Protein AF-A0A1H5KCP1-F1 (afdb_monomer_lite)

Secondary structure (DSSP, 8-state):
---SPPPPPP-EEE-HHHHHHHHHHHHHHHHH-TTS-SS---EEEEEEE----TTPPEEEEEESTTS-EE-GGGGHHHHHHHHHHHHHHHHHHHTT-SSHHHHHHHHHHHTHHHHHHS-HHHHT-TT--HHHHS--HHHHEEEEEETTEEEEEE-HHHHHHHHHHHHT--HHHHHHHHHHH-HHHHHHHHHHHT-EETTTTEE-EE---SSS-S----EEETTTEEESEEE-HHHHHHHHHHHHTT-SS-HHHHHHHHHHHHHHHHH-SS--TT-STT-TTS---SEEEEEEEEEEEE-TTS-EEEEEEEEEEETTT--EEEEEEEEEE--TTTHHHHHHHHHHHHHHHHS--S---S--SSHHHHHHHHHHTTEE-SS-HHHHHHHHT-TTT-SHHHHHHHHHTT---BSS-EEHHHHHHHHHTSTTPPPPSSGGG--HHHHHHHHHHHHHHHHT----SGGGGB--

Sequence (468 aa):
MNPFPTPYPTLLGDDPALQTALSTAVSEALTEYPGLAHPFRTAISFVAVDQMPDGLGFRHAGLHYGDSYFTASLAKIGALYAAYELRRSVNAVAREVTTPQKLFTRLRSEFDGVIDASVPAIAHAPGLTRAQRLPKYEQIFATTPAAGALACSFQPGFQDKLNKMIIKGTNETAAAVIQALGYSWINGALKAGGFFFPPAATGIWLAGTFTGSLPPVLIPSVNDGKVAQASTCFDMANLYAHIIRRTLVDPDSSNFMHALLATSAGGGDDISFLDFARRPVLPPRDFGVVESKVGYAPLKTGIKVVSEAAVVESLGTGQQFVVVFQNSLDDNANSLPALGYIVDRTIKLSHPAPTGHLPPTTPSAVIQALAAMGVDFSVSETNLREWLTNPDFTPYPAIAQALLAWGRGFKAPVFLDVIVWNYEHTPGVSSPRSVADVKPDILKAAVLEASNERYGTQATAVEQLFTA

Structure (mmCIF, N/CA/C/O backbone):
data_AF-A0A1H5KCP1-F1
#
_entry.id   AF-A0A1H5KCP1-F1
#
loop_
_atom_site.group_PDB
_atom_site.id
_atom_site.type_symbol
_atom_site.label_atom_id
_atom_site.label_alt_id
_atom_site.label_comp_id
_atom_site.label_asym_id
_atom_site.label_entity_id
_atom_site.label_seq_id
_atom_site.pdbx_PDB_ins_code
_atom_site.Cartn_x
_atom_site.Cartn_y
_atom_site.Cartn_z
_atom_site.occupancy
_atom_site.B_iso_or_equiv
_atom_site.auth_seq_id
_atom_site.auth_comp_id
_atom_site.auth_asym_id
_atom_site.auth_atom_id
_atom_site.pdbx_PDB_model_num
ATOM 1 N N . MET A 1 1 ? -19.756 -9.605 19.972 1.00 85.56 1 MET A N 1
ATOM 2 C CA . MET A 1 1 ? -19.686 -9.234 18.540 1.00 85.56 1 MET A CA 1
ATOM 3 C C . MET A 1 1 ? -18.304 -9.598 17.993 1.00 85.56 1 MET A C 1
ATOM 5 O O . MET A 1 1 ? -17.359 -9.542 18.768 1.00 85.56 1 MET A O 1
ATOM 9 N N . ASN A 1 2 ? -18.153 -9.983 16.719 1.00 93.44 2 ASN A N 1
ATOM 10 C CA . ASN A 1 2 ? -16.818 -10.119 16.114 1.00 93.44 2 ASN A CA 1
ATOM 11 C C . ASN A 1 2 ? -16.347 -8.731 15.631 1.00 93.44 2 ASN A C 1
ATOM 13 O O . ASN A 1 2 ? -17.024 -8.164 14.774 1.00 93.44 2 ASN A O 1
ATOM 17 N N . PRO A 1 3 ? -15.248 -8.161 16.166 1.00 97.06 3 PRO A N 1
ATOM 18 C CA . PRO A 1 3 ? -14.784 -6.832 15.770 1.00 97.06 3 PRO A CA 1
ATOM 19 C C . PRO A 1 3 ? -14.020 -6.813 14.445 1.00 97.06 3 PRO A C 1
ATOM 21 O O . PRO A 1 3 ? -13.711 -5.734 13.944 1.00 97.06 3 PRO A O 1
ATOM 24 N N . PHE A 1 4 ? -13.660 -7.972 13.901 1.00 98.06 4 PHE A N 1
ATOM 25 C CA . PHE A 1 4 ? -12.862 -8.057 12.688 1.00 98.06 4 PHE A CA 1
ATOM 26 C C . PHE A 1 4 ? -13.704 -7.882 11.414 1.00 98.06 4 PHE A C 1
ATOM 28 O O . PHE A 1 4 ? -14.907 -8.163 11.421 1.00 98.06 4 PHE A O 1
ATOM 35 N N . PRO A 1 5 ? -13.095 -7.421 10.307 1.00 96.50 5 PRO A N 1
ATOM 36 C CA . PRO A 1 5 ? -13.762 -7.384 9.013 1.00 96.50 5 PRO A CA 1
ATOM 37 C C . PRO A 1 5 ? -14.116 -8.786 8.513 1.00 96.50 5 PRO A C 1
ATOM 39 O O . PRO A 1 5 ? -13.541 -9.793 8.930 1.00 96.50 5 PRO A O 1
ATOM 42 N N . THR A 1 6 ? -15.081 -8.830 7.597 1.00 94.19 6 THR A N 1
ATOM 43 C CA . THR A 1 6 ? -15.246 -9.992 6.716 1.00 94.19 6 THR A CA 1
ATOM 44 C C . THR A 1 6 ? -14.101 -9.969 5.699 1.00 94.19 6 THR A C 1
ATOM 46 O O . THR A 1 6 ? -13.723 -8.867 5.293 1.00 94.19 6 THR A O 1
ATOM 49 N N . PRO A 1 7 ? -13.540 -11.123 5.293 1.00 93.81 7 PRO A N 1
ATOM 50 C CA . PRO A 1 7 ? -12.447 -11.151 4.330 1.00 93.81 7 PRO A CA 1
ATOM 51 C C . PRO A 1 7 ? -12.800 -10.395 3.055 1.00 93.81 7 PRO A C 1
ATOM 53 O O . PRO A 1 7 ? -13.866 -10.611 2.472 1.00 93.81 7 PRO A O 1
ATOM 56 N N . TYR A 1 8 ? -11.894 -9.521 2.628 1.00 93.25 8 TYR A N 1
ATOM 57 C CA . TYR A 1 8 ? -12.012 -8.866 1.341 1.00 93.25 8 TYR A CA 1
ATOM 58 C C . TYR A 1 8 ? -11.672 -9.876 0.234 1.00 93.25 8 TYR A C 1
ATOM 60 O O . TYR A 1 8 ? -10.749 -10.680 0.404 1.00 93.25 8 TYR A O 1
ATOM 68 N N . PRO A 1 9 ? -12.412 -9.891 -0.889 1.00 91.75 9 PRO A N 1
ATOM 69 C CA . PRO A 1 9 ? -12.049 -10.737 -2.018 1.00 91.75 9 PRO A CA 1
ATOM 70 C C . PRO A 1 9 ? -10.721 -10.259 -2.603 1.00 91.75 9 PRO A C 1
ATOM 72 O O . PRO A 1 9 ? -10.496 -9.056 -2.678 1.00 91.75 9 PRO A O 1
ATOM 75 N N . THR A 1 10 ? -9.869 -11.172 -3.075 1.00 90.50 10 THR A N 1
ATOM 76 C CA . THR A 1 10 ? -8.702 -10.752 -3.864 1.00 90.50 10 THR A CA 1
ATOM 77 C C . THR A 1 10 ? -9.165 -9.957 -5.082 1.00 90.50 10 THR A C 1
ATOM 79 O O . THR A 1 10 ? -10.073 -10.377 -5.803 1.00 90.50 10 THR A O 1
ATOM 82 N N . LEU A 1 11 ? -8.551 -8.796 -5.295 1.00 90.75 11 LEU A N 1
ATOM 83 C CA . LEU A 1 11 ? -8.744 -7.995 -6.498 1.00 90.75 11 LEU A CA 1
ATOM 84 C C . LEU A 1 11 ? -7.658 -8.252 -7.534 1.00 90.75 11 LEU A C 1
ATOM 86 O O . LEU A 1 11 ? -7.668 -7.580 -8.554 1.00 90.75 11 LEU A O 1
ATOM 90 N N . LEU A 1 12 ? -6.725 -9.167 -7.279 1.00 90.81 12 LEU A N 1
ATOM 91 C CA . LEU A 1 12 ? -5.629 -9.482 -8.188 1.00 90.81 12 LEU A CA 1
ATOM 92 C C . LEU A 1 12 ? -5.933 -10.784 -8.929 1.00 90.81 12 LEU A C 1
ATOM 94 O O . LEU A 1 12 ? -6.205 -11.803 -8.286 1.00 90.81 12 LEU A O 1
ATOM 98 N N . GLY A 1 13 ? -5.898 -10.732 -10.260 1.00 88.56 13 GLY A N 1
ATOM 99 C CA . GLY A 1 13 ? -6.002 -11.896 -11.135 1.00 88.56 13 GLY A CA 1
ATOM 100 C C . GLY A 1 13 ? -4.763 -12.025 -12.013 1.00 88.56 13 GLY A C 1
ATOM 101 O O . GLY A 1 13 ? -4.341 -11.040 -12.617 1.00 88.56 13 GLY A O 1
ATOM 102 N N . ASP A 1 14 ? -4.196 -13.229 -12.080 1.00 88.56 14 ASP A N 1
ATOM 103 C CA . ASP A 1 14 ? -3.020 -13.511 -12.905 1.00 88.56 14 ASP A CA 1
ATOM 104 C C . ASP A 1 14 ? -3.286 -13.145 -14.375 1.00 88.56 14 ASP A C 1
ATOM 106 O O . ASP A 1 14 ? -4.275 -13.584 -14.967 1.00 88.56 14 ASP A O 1
ATOM 110 N N . ASP A 1 15 ? -2.379 -12.376 -14.977 1.00 89.25 15 ASP A N 1
ATOM 111 C CA . ASP A 1 15 ? -2.439 -12.001 -16.387 1.00 89.25 15 ASP A CA 1
ATOM 112 C C . ASP A 1 15 ? -1.167 -12.450 -17.132 1.00 89.25 15 ASP A C 1
ATOM 114 O O . ASP A 1 15 ? -0.082 -11.895 -16.920 1.00 89.25 15 ASP A O 1
ATOM 118 N N . PRO A 1 16 ? -1.262 -13.449 -18.032 1.00 86.62 16 PRO A N 1
ATOM 119 C CA . PRO A 1 16 ? -0.101 -13.972 -18.751 1.00 86.62 16 PRO A CA 1
ATOM 120 C C . PRO A 1 16 ? 0.627 -12.944 -19.629 1.00 86.62 16 PRO A C 1
ATOM 122 O O . PRO A 1 16 ? 1.838 -13.066 -19.837 1.00 86.62 16 PRO A O 1
ATOM 125 N N . ALA A 1 17 ? -0.076 -11.935 -20.154 1.00 86.31 17 ALA A N 1
ATOM 126 C CA 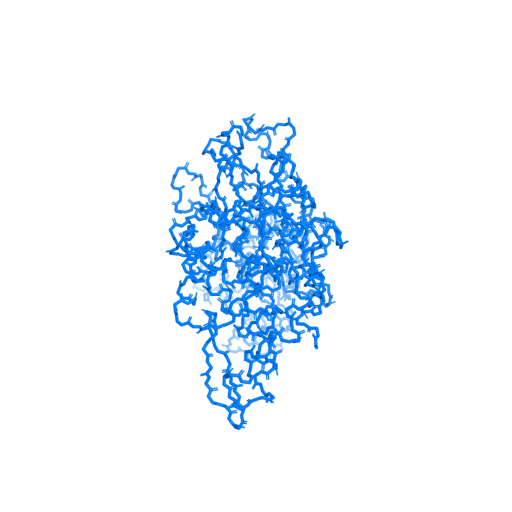. ALA A 1 17 ? 0.529 -10.917 -21.010 1.00 86.31 17 ALA A CA 1
ATOM 127 C C . ALA A 1 17 ? 1.357 -9.926 -20.179 1.00 86.31 17 ALA A C 1
ATOM 129 O O . ALA A 1 17 ? 2.518 -9.667 -20.502 1.00 86.31 17 ALA A O 1
ATOM 130 N N . LEU A 1 18 ? 0.808 -9.445 -19.062 1.00 91.69 18 LEU A N 1
ATOM 131 C CA . LEU A 1 18 ? 1.507 -8.624 -18.078 1.00 91.69 18 LEU A CA 1
ATOM 132 C C . LEU A 1 18 ? 2.688 -9.388 -17.462 1.00 91.69 18 LEU A C 1
ATOM 134 O O . LEU A 1 18 ? 3.761 -8.816 -17.276 1.00 91.69 18 LEU A O 1
ATOM 138 N N . GLN A 1 19 ? 2.533 -10.693 -17.218 1.00 93.62 19 GLN A N 1
ATOM 139 C CA . GLN A 1 19 ? 3.621 -11.546 -16.743 1.00 93.62 19 GLN A CA 1
ATOM 140 C C . GLN A 1 19 ? 4.743 -11.670 -17.772 1.00 93.62 19 GLN A C 1
ATOM 142 O O . GLN A 1 19 ? 5.913 -11.550 -17.413 1.00 93.62 19 GLN A O 1
ATOM 147 N N . THR A 1 20 ? 4.402 -11.853 -19.049 1.00 89.44 20 THR A N 1
ATOM 148 C CA . THR A 1 20 ? 5.386 -11.868 -20.140 1.00 89.44 20 THR A CA 1
ATOM 149 C C . THR A 1 20 ? 6.134 -10.535 -20.208 1.00 89.44 20 THR A C 1
ATOM 151 O O . THR A 1 20 ? 7.361 -10.533 -20.248 1.00 89.44 20 THR A O 1
ATOM 154 N N . ALA A 1 21 ? 5.418 -9.408 -20.130 1.00 95.06 21 ALA A N 1
ATOM 155 C CA . ALA A 1 21 ? 6.007 -8.070 -20.109 1.00 95.06 21 ALA A CA 1
ATOM 156 C C . ALA A 1 21 ? 7.004 -7.883 -18.951 1.00 95.06 21 ALA A C 1
ATOM 158 O O . ALA A 1 21 ? 8.135 -7.447 -19.180 1.00 95.06 21 ALA A O 1
ATOM 159 N N . LEU A 1 22 ? 6.618 -8.264 -17.728 1.00 96.31 22 LEU A N 1
ATOM 160 C CA . LEU A 1 22 ? 7.484 -8.185 -16.550 1.00 96.31 22 LEU A CA 1
ATOM 161 C C . LEU A 1 22 ? 8.721 -9.083 -16.692 1.00 96.31 22 LEU A C 1
ATOM 163 O O . LEU A 1 22 ? 9.843 -8.651 -16.427 1.00 96.31 22 LEU A O 1
ATOM 167 N N . SER A 1 23 ? 8.538 -10.328 -17.136 1.00 93.19 23 SER A N 1
ATOM 168 C CA . SER A 1 23 ? 9.636 -11.280 -17.325 1.00 93.19 23 SER A CA 1
ATOM 169 C C . SER A 1 23 ? 10.628 -10.820 -18.398 1.00 93.19 23 SER A C 1
ATOM 171 O O . SER A 1 23 ? 11.837 -10.924 -18.186 1.00 93.19 23 SER A O 1
ATOM 173 N N . THR A 1 24 ? 10.149 -10.260 -19.514 1.00 91.38 24 THR A N 1
ATOM 174 C CA . THR A 1 24 ? 11.008 -9.657 -20.543 1.00 91.38 24 THR A CA 1
ATOM 175 C C . THR A 1 24 ? 11.782 -8.466 -19.987 1.00 91.38 24 THR A C 1
ATOM 177 O O . THR A 1 24 ? 13.001 -8.427 -20.135 1.00 91.38 24 THR A O 1
ATOM 180 N N . ALA A 1 25 ? 11.113 -7.546 -19.285 1.00 96.31 25 ALA A N 1
ATOM 181 C CA . ALA A 1 25 ? 11.755 -6.376 -18.690 1.00 96.31 25 ALA A CA 1
ATOM 182 C C . ALA A 1 25 ? 12.868 -6.756 -17.698 1.00 96.31 25 ALA A C 1
ATOM 184 O O . ALA A 1 25 ? 13.938 -6.150 -17.697 1.00 96.31 25 ALA A O 1
ATOM 185 N N . VAL A 1 26 ? 12.652 -7.793 -16.882 1.00 93.19 26 VAL A N 1
ATOM 186 C CA . VAL A 1 26 ? 13.672 -8.320 -15.960 1.00 93.19 26 VAL A CA 1
ATOM 187 C C . VAL A 1 26 ? 14.836 -8.956 -16.718 1.00 93.19 26 VAL A C 1
ATOM 189 O O . VAL A 1 26 ? 15.989 -8.712 -16.372 1.00 93.19 26 VAL A O 1
ATOM 192 N N . SER A 1 27 ? 14.565 -9.739 -17.765 1.00 90.81 27 SER A N 1
ATOM 193 C CA . SER A 1 27 ? 15.619 -10.346 -18.588 1.00 90.81 27 SER A CA 1
ATOM 194 C C . SER A 1 27 ? 16.493 -9.296 -19.284 1.00 90.81 27 SER A C 1
ATOM 196 O O . SER A 1 27 ? 17.715 -9.440 -19.330 1.00 90.81 27 SER A O 1
ATOM 198 N N . GLU A 1 28 ? 15.879 -8.241 -19.820 1.00 91.56 28 GLU A N 1
ATOM 199 C CA . GLU A 1 28 ? 16.588 -7.111 -20.427 1.00 91.56 28 GLU A CA 1
ATOM 200 C C . GLU A 1 28 ? 17.416 -6.359 -19.368 1.00 91.56 28 GLU A C 1
ATOM 202 O O . GLU A 1 28 ? 18.607 -6.125 -19.573 1.00 91.56 28 GLU A O 1
ATOM 207 N N . ALA A 1 29 ? 16.847 -6.090 -18.186 1.00 92.50 29 ALA A N 1
ATOM 208 C CA . ALA A 1 29 ? 17.556 -5.425 -17.092 1.00 92.50 29 ALA A CA 1
ATOM 209 C C . ALA A 1 29 ? 18.780 -6.214 -16.597 1.00 92.50 29 ALA A C 1
ATOM 211 O O . ALA A 1 29 ? 19.821 -5.623 -16.326 1.00 92.50 29 ALA A O 1
ATOM 212 N N . LEU A 1 30 ? 18.697 -7.544 -16.511 1.00 87.25 30 LEU A N 1
ATOM 213 C CA . LEU A 1 30 ? 19.843 -8.390 -16.149 1.00 87.25 30 LEU A CA 1
ATOM 214 C C . LEU A 1 30 ? 20.986 -8.311 -17.176 1.00 87.25 30 LEU A C 1
ATOM 216 O O . LEU A 1 30 ? 22.142 -8.527 -16.823 1.00 87.25 30 LEU A O 1
ATOM 220 N N . THR A 1 31 ? 20.674 -7.973 -18.429 1.00 88.81 31 THR A N 1
ATOM 221 C CA . THR A 1 31 ? 21.680 -7.745 -19.477 1.00 88.81 31 THR A CA 1
ATOM 222 C C . THR A 1 31 ? 22.273 -6.336 -19.387 1.00 88.81 31 THR A C 1
ATOM 224 O O . THR A 1 31 ? 23.479 -6.165 -19.548 1.00 88.81 31 THR A O 1
ATOM 227 N N . GLU A 1 32 ? 21.441 -5.326 -19.120 1.00 89.69 32 GLU A N 1
ATOM 228 C CA . GLU A 1 32 ? 21.849 -3.914 -19.061 1.00 89.69 32 GLU A CA 1
ATOM 229 C C . GLU A 1 32 ? 22.619 -3.560 -17.776 1.00 89.69 32 GLU A C 1
ATOM 231 O O . GLU A 1 32 ? 23.537 -2.741 -17.808 1.00 89.69 32 GLU A O 1
ATOM 236 N N . TYR A 1 33 ? 22.291 -4.208 -16.655 1.00 89.75 33 TYR A N 1
ATOM 237 C CA . TYR A 1 33 ? 22.859 -3.932 -15.334 1.00 89.75 33 TYR A CA 1
ATOM 238 C C . TYR A 1 33 ? 23.573 -5.184 -14.787 1.00 89.75 33 TYR A C 1
ATOM 240 O O . TYR A 1 33 ? 23.036 -5.879 -13.920 1.00 89.75 33 TYR A O 1
ATOM 248 N N . PRO A 1 34 ? 24.802 -5.492 -15.248 1.00 80.06 34 PRO A N 1
ATOM 249 C CA . PRO A 1 34 ? 25.498 -6.742 -14.920 1.00 80.06 34 PRO A CA 1
ATOM 250 C C . PRO A 1 34 ? 25.892 -6.873 -13.439 1.00 80.06 34 PRO A C 1
ATOM 252 O O . PRO A 1 34 ? 26.277 -7.953 -12.998 1.00 80.06 34 PRO A O 1
ATOM 255 N N . GLY A 1 35 ? 25.818 -5.787 -12.657 1.00 82.00 35 GLY A N 1
ATOM 256 C CA . GLY A 1 35 ? 26.000 -5.819 -11.205 1.00 82.00 35 GLY A CA 1
ATOM 257 C C . GLY A 1 35 ? 24.758 -6.271 -10.429 1.00 82.00 35 GLY A C 1
ATOM 258 O O . GLY A 1 35 ? 24.819 -6.372 -9.202 1.00 82.00 35 GLY A O 1
ATOM 259 N N . LEU A 1 36 ? 23.635 -6.543 -11.103 1.00 83.06 36 LEU A N 1
ATOM 260 C CA . LEU A 1 36 ? 22.484 -7.191 -10.482 1.00 83.06 36 LEU A CA 1
ATOM 261 C C . LEU A 1 36 ? 22.834 -8.624 -10.074 1.00 83.06 36 LEU A C 1
ATOM 263 O O . LEU A 1 36 ? 23.449 -9.383 -10.821 1.00 83.06 36 LEU A O 1
ATOM 267 N N . ALA A 1 37 ? 22.409 -9.014 -8.873 1.00 68.81 37 ALA A N 1
ATOM 268 C CA . ALA A 1 37 ? 22.574 -10.386 -8.416 1.00 68.81 37 ALA A CA 1
ATOM 269 C C . ALA A 1 37 ? 21.816 -11.357 -9.340 1.00 68.81 37 ALA A C 1
ATOM 271 O O . ALA A 1 37 ? 20.643 -11.137 -9.644 1.00 68.81 37 ALA A O 1
ATOM 272 N N . HIS A 1 38 ? 22.479 -12.449 -9.726 1.00 65.75 38 HIS A N 1
ATOM 273 C CA . HIS A 1 38 ? 21.862 -13.612 -10.358 1.00 65.75 38 HIS A CA 1
ATOM 274 C C . HIS A 1 38 ? 21.770 -14.766 -9.340 1.00 65.75 38 HIS A C 1
ATOM 276 O O . HIS A 1 38 ? 22.807 -15.171 -8.808 1.00 65.75 38 HIS A O 1
ATOM 282 N N . PRO A 1 39 ? 20.571 -15.324 -9.073 1.00 70.75 39 PRO A N 1
ATOM 283 C CA . PRO A 1 39 ? 19.267 -14.931 -9.622 1.00 70.75 39 PRO A CA 1
ATOM 284 C C . PRO A 1 39 ? 18.775 -13.572 -9.092 1.00 70.75 39 PRO A C 1
ATOM 286 O O . PRO A 1 39 ? 19.163 -13.144 -8.003 1.00 70.75 39 PRO A O 1
ATOM 289 N N . PHE A 1 40 ? 17.903 -12.916 -9.870 1.00 82.50 40 PHE A N 1
ATOM 290 C CA . PHE A 1 40 ? 17.290 -11.635 -9.510 1.00 82.50 40 PHE A CA 1
ATOM 291 C C . PHE A 1 40 ? 16.573 -11.744 -8.160 1.00 82.50 40 PHE A C 1
ATOM 293 O O . PHE A 1 40 ? 15.689 -12.575 -7.977 1.00 82.50 40 PHE A O 1
ATOM 300 N N . ARG A 1 41 ? 16.983 -10.917 -7.195 1.00 89.75 41 ARG A N 1
ATOM 301 C CA . ARG A 1 41 ? 16.591 -11.052 -5.778 1.00 89.75 41 ARG A CA 1
ATOM 302 C C . ARG A 1 41 ? 15.394 -10.208 -5.343 1.00 89.75 41 ARG A C 1
ATOM 304 O O . ARG A 1 41 ? 14.919 -10.380 -4.217 1.00 89.75 41 ARG A O 1
ATOM 311 N N . THR A 1 42 ? 15.002 -9.230 -6.155 1.00 95.19 42 THR A N 1
ATOM 312 C CA . THR A 1 42 ? 13.942 -8.280 -5.810 1.00 95.19 42 THR A CA 1
ATOM 313 C C . THR A 1 42 ? 12.603 -8.950 -6.080 1.00 95.19 42 THR A C 1
ATOM 315 O O . THR A 1 42 ? 12.331 -9.362 -7.207 1.00 95.19 42 THR A O 1
ATOM 318 N N . ALA A 1 43 ? 11.768 -9.057 -5.050 1.00 96.69 43 ALA A N 1
ATOM 319 C CA . ALA A 1 43 ? 10.388 -9.488 -5.222 1.00 96.69 43 ALA A CA 1
ATOM 320 C C . ALA A 1 43 ? 9.558 -8.324 -5.754 1.00 96.69 43 ALA A C 1
ATOM 322 O O . ALA A 1 43 ? 9.787 -7.184 -5.345 1.00 96.69 43 ALA A O 1
ATOM 323 N N . ILE A 1 44 ? 8.632 -8.603 -6.670 1.00 98.31 44 ILE A N 1
ATOM 324 C CA . ILE A 1 44 ? 7.806 -7.593 -7.336 1.00 98.31 44 ILE A CA 1
ATOM 325 C C . ILE A 1 44 ? 6.388 -8.139 -7.516 1.00 98.31 44 ILE A C 1
ATOM 327 O O . ILE A 1 44 ? 6.214 -9.239 -8.033 1.00 98.31 44 ILE A O 1
ATOM 331 N N . SER A 1 45 ? 5.386 -7.345 -7.148 1.00 98.25 45 SER A N 1
ATOM 332 C CA . SER A 1 45 ? 4.016 -7.428 -7.659 1.00 98.25 45 SER A CA 1
ATOM 333 C C . SER A 1 45 ? 3.743 -6.206 -8.520 1.00 98.25 45 SER A C 1
ATOM 335 O O . SER A 1 45 ? 3.963 -5.074 -8.086 1.00 98.25 45 SER A O 1
ATOM 337 N N . PHE A 1 46 ? 3.234 -6.444 -9.719 1.00 98.06 46 PHE A N 1
ATOM 338 C CA . PHE A 1 46 ? 2.909 -5.428 -10.704 1.00 98.06 46 PHE A CA 1
ATOM 339 C C . PHE A 1 46 ? 1.438 -5.577 -11.089 1.00 98.06 46 PHE A C 1
ATOM 341 O O . PHE A 1 46 ? 1.019 -6.653 -11.512 1.00 98.06 46 PHE A O 1
ATOM 348 N N . VAL A 1 47 ? 0.643 -4.527 -10.905 1.00 96.38 47 VAL A N 1
ATOM 349 C CA . VAL A 1 47 ? -0.812 -4.557 -11.106 1.00 96.38 47 VAL A CA 1
ATOM 350 C C . VAL A 1 47 ? -1.206 -3.447 -12.066 1.00 96.38 47 VAL A C 1
ATOM 352 O O . VAL A 1 47 ? -0.927 -2.283 -11.787 1.00 96.38 47 VAL A O 1
ATOM 355 N N . ALA A 1 48 ? -1.871 -3.779 -13.169 1.00 92.81 48 ALA A N 1
ATOM 356 C CA . ALA A 1 48 ? -2.443 -2.782 -14.070 1.00 92.81 48 ALA A CA 1
ATOM 357 C C . ALA A 1 48 ? -3.798 -2.298 -13.537 1.00 92.81 48 ALA A C 1
ATOM 359 O O . ALA A 1 48 ? -4.676 -3.104 -13.234 1.00 92.81 48 ALA A O 1
ATOM 360 N N . VAL A 1 49 ? -3.957 -0.977 -13.411 1.00 87.06 49 VAL A N 1
ATOM 361 C CA . VAL A 1 49 ? -5.190 -0.327 -12.938 1.00 87.06 49 VAL A CA 1
ATOM 362 C C . VAL A 1 49 ? -5.972 0.181 -14.152 1.00 87.06 49 VAL A C 1
ATOM 364 O O . VAL A 1 49 ? -6.045 1.379 -14.412 1.00 87.06 49 VAL A O 1
ATOM 367 N N . ASP A 1 50 ? -6.482 -0.729 -14.976 1.00 72.38 50 ASP A N 1
ATOM 368 C CA . ASP A 1 50 ? -7.273 -0.412 -16.169 1.00 72.38 50 ASP A CA 1
ATOM 369 C C . ASP A 1 50 ? -8.778 -0.275 -15.875 1.00 72.38 50 ASP A C 1
ATOM 371 O O . ASP A 1 50 ? -9.264 -0.561 -14.775 1.00 72.38 50 ASP A O 1
ATOM 375 N N . GLN A 1 51 ? -9.537 0.224 -16.863 1.00 56.28 51 GLN A N 1
ATOM 376 C CA . GLN A 1 51 ? -10.997 0.140 -16.817 1.00 56.28 51 GLN A CA 1
ATOM 377 C C . GLN A 1 51 ? -11.382 -1.338 -16.888 1.00 56.28 51 GLN A C 1
ATOM 379 O O . GLN A 1 51 ? -11.207 -1.988 -17.915 1.00 56.28 51 GLN A O 1
ATOM 384 N N . MET A 1 52 ? -11.849 -1.855 -15.754 1.00 53.81 52 MET A N 1
ATOM 385 C CA . MET A 1 52 ? -12.138 -3.269 -15.533 1.00 53.81 52 MET A CA 1
ATOM 386 C C . MET A 1 52 ? -13.017 -3.848 -16.654 1.00 53.81 52 MET A C 1
ATOM 388 O O . MET A 1 52 ? -14.147 -3.379 -16.817 1.00 53.81 52 MET A O 1
ATOM 392 N N . PRO A 1 53 ? -12.577 -4.900 -17.364 1.00 44.88 53 PRO A N 1
ATOM 393 C CA . PRO A 1 53 ? -13.488 -5.747 -18.115 1.00 44.88 53 PRO A CA 1
ATOM 394 C C . PRO A 1 53 ? -14.390 -6.467 -17.106 1.00 44.88 53 PRO A C 1
ATOM 396 O O . PRO A 1 53 ? -13.908 -7.209 -16.250 1.00 44.88 53 PRO A O 1
ATOM 399 N N . ASP A 1 54 ? -15.687 -6.184 -17.158 1.00 45.28 54 ASP A N 1
ATOM 400 C CA . ASP A 1 54 ? -16.810 -6.910 -16.557 1.00 45.28 54 ASP A CA 1
ATOM 401 C C . ASP A 1 54 ? -16.447 -7.993 -15.513 1.00 45.28 54 ASP A C 1
ATOM 403 O O . ASP A 1 54 ? -16.417 -9.191 -15.789 1.00 45.28 54 ASP A O 1
ATOM 407 N N . GLY A 1 55 ? -16.213 -7.570 -14.265 1.00 51.19 55 GLY A N 1
ATOM 408 C CA . GLY A 1 55 ? -16.203 -8.456 -13.092 1.00 51.19 55 GLY A CA 1
ATOM 409 C C . GLY A 1 55 ? -14.899 -9.203 -12.782 1.00 51.19 55 GLY A C 1
ATOM 410 O O . GLY A 1 55 ? -14.842 -9.866 -11.744 1.00 51.19 55 GLY A O 1
ATOM 411 N N . LEU A 1 56 ? -13.853 -9.074 -13.600 1.00 51.97 56 LEU A N 1
ATOM 412 C CA . LEU A 1 56 ? -12.529 -9.640 -13.317 1.00 51.97 56 LEU A CA 1
ATOM 413 C C . LEU A 1 56 ? -11.700 -8.650 -12.474 1.00 51.97 56 LEU A C 1
ATOM 415 O O . LEU A 1 56 ? -11.871 -7.436 -12.575 1.00 51.97 56 LEU A O 1
ATOM 419 N N . GLY A 1 57 ? -10.872 -9.155 -11.555 1.00 72.94 57 GLY A N 1
ATOM 420 C CA . GLY A 1 57 ? -9.952 -8.326 -10.764 1.00 72.94 57 GLY A CA 1
ATOM 421 C C . GLY A 1 57 ? -8.954 -7.556 -11.643 1.00 72.94 57 GLY A C 1
ATOM 422 O O . GLY A 1 57 ? -8.871 -7.783 -12.846 1.00 72.94 57 GLY A O 1
ATOM 423 N N . PHE A 1 58 ? -8.173 -6.663 -11.038 1.00 89.19 58 PHE A N 1
ATOM 424 C CA . PHE A 1 58 ? -7.040 -6.032 -11.705 1.00 89.19 58 PHE A CA 1
ATOM 425 C C . PHE A 1 58 ? -6.051 -7.087 -12.204 1.00 89.19 58 PHE A C 1
ATOM 427 O O . PHE A 1 58 ? -5.741 -8.052 -11.494 1.00 89.19 58 PHE A O 1
ATOM 434 N N . ARG A 1 59 ? -5.520 -6.864 -13.408 1.00 91.50 59 ARG A N 1
ATOM 435 C CA . ARG A 1 59 ? -4.495 -7.722 -14.009 1.00 91.50 59 ARG A CA 1
ATOM 436 C C . ARG A 1 59 ? -3.207 -7.639 -13.199 1.00 91.50 59 ARG A C 1
ATOM 438 O O . ARG A 1 59 ? -2.705 -6.545 -12.943 1.00 91.50 59 ARG A O 1
ATOM 445 N N . HIS A 1 60 ? -2.670 -8.787 -12.803 1.00 93.94 60 HIS A N 1
ATOM 446 C CA . HIS A 1 60 ? -1.497 -8.911 -11.941 1.00 93.94 60 HIS A CA 1
ATOM 447 C C . HIS A 1 60 ? -0.422 -9.798 -12.574 1.00 93.94 60 HIS A C 1
ATOM 449 O O . HIS A 1 60 ? -0.705 -10.782 -13.253 1.00 93.94 60 HIS A O 1
ATOM 455 N N . ALA A 1 61 ? 0.827 -9.422 -12.327 1.00 96.12 61 ALA A N 1
ATOM 456 C CA . ALA A 1 61 ? 2.016 -10.219 -12.572 1.00 96.12 61 ALA A CA 1
ATOM 457 C C . ALA A 1 61 ? 2.990 -10.065 -11.406 1.00 96.12 61 ALA A C 1
ATOM 459 O O . ALA A 1 61 ? 2.957 -9.072 -10.671 1.00 96.12 61 ALA A O 1
ATOM 460 N N . GLY A 1 62 ? 3.928 -10.995 -11.260 1.00 95.94 62 GLY A N 1
ATOM 461 C CA . GLY A 1 62 ? 4.966 -10.821 -10.259 1.00 95.94 62 GLY A CA 1
ATOM 462 C C . GLY A 1 62 ? 6.141 -11.781 -10.349 1.00 95.94 62 GLY A C 1
ATOM 463 O O . GLY A 1 62 ? 6.165 -12.734 -11.122 1.00 95.94 62 GLY A O 1
ATOM 464 N N . LEU A 1 63 ? 7.122 -11.523 -9.490 1.00 94.88 63 LEU A N 1
ATOM 465 C CA . LEU A 1 63 ? 8.286 -12.365 -9.228 1.00 94.88 63 LEU A CA 1
ATOM 466 C C . LEU A 1 63 ? 8.447 -12.485 -7.717 1.00 94.88 63 LEU A C 1
ATOM 468 O O . LEU A 1 63 ? 8.434 -11.465 -7.028 1.00 94.88 63 LEU A O 1
ATOM 472 N N . HIS A 1 64 ? 8.580 -13.708 -7.196 1.00 93.12 64 HIS A N 1
ATOM 473 C CA . HIS A 1 64 ? 8.707 -13.964 -5.749 1.00 93.12 64 HIS A CA 1
ATOM 474 C C . HIS A 1 64 ? 7.607 -13.286 -4.907 1.00 93.12 64 HIS A C 1
ATOM 476 O O . HIS A 1 64 ? 7.793 -12.969 -3.737 1.00 93.12 64 HIS A O 1
ATOM 482 N N . TYR A 1 65 ? 6.445 -13.013 -5.507 1.00 93.88 65 TYR A N 1
ATOM 483 C CA . TYR A 1 65 ? 5.459 -12.103 -4.928 1.00 93.88 65 TYR A CA 1
ATOM 484 C C . TYR A 1 65 ? 4.745 -12.673 -3.704 1.00 93.88 65 TYR A C 1
ATOM 486 O O . TYR A 1 65 ? 4.245 -11.902 -2.887 1.00 93.88 65 TYR A O 1
ATOM 494 N N . GLY A 1 66 ? 4.684 -14.004 -3.597 1.00 92.75 66 GLY A N 1
ATOM 495 C CA . GLY A 1 66 ? 4.129 -14.727 -2.454 1.00 92.75 66 GLY A CA 1
ATOM 496 C C . GLY A 1 66 ? 5.143 -14.992 -1.339 1.00 92.75 66 GLY A C 1
ATOM 497 O O . GLY A 1 66 ? 4.753 -15.444 -0.266 1.00 92.75 66 GLY A O 1
ATOM 498 N N . ASP A 1 67 ? 6.428 -14.707 -1.565 1.00 93.31 67 ASP A N 1
ATOM 499 C CA . ASP A 1 67 ? 7.467 -14.895 -0.558 1.00 93.31 67 ASP A CA 1
ATOM 500 C C . ASP A 1 67 ? 7.430 -13.755 0.474 1.00 93.31 67 ASP A C 1
ATOM 502 O O . ASP A 1 67 ? 7.186 -12.591 0.156 1.00 93.31 67 ASP A O 1
ATOM 506 N N . SER A 1 68 ? 7.681 -14.091 1.740 1.00 95.06 68 SER A N 1
ATOM 507 C CA . SER A 1 68 ? 7.681 -13.129 2.846 1.00 95.06 68 SER A CA 1
ATOM 508 C C . SER A 1 68 ? 9.062 -12.504 3.029 1.00 95.06 68 SER A C 1
ATOM 510 O O . SER A 1 68 ? 10.019 -13.192 3.398 1.00 95.06 68 SER A O 1
ATOM 512 N N . TYR A 1 69 ? 9.172 -11.192 2.837 1.00 97.00 69 TYR A N 1
ATOM 513 C CA . TYR A 1 69 ? 10.417 -10.444 3.020 1.00 97.00 69 TYR A CA 1
ATOM 514 C C . TYR A 1 69 ? 10.330 -9.487 4.199 1.00 97.00 69 TYR A C 1
ATOM 516 O O . TYR A 1 69 ? 9.274 -8.921 4.486 1.00 97.00 69 TYR A O 1
ATOM 524 N N . PHE A 1 70 ? 11.470 -9.243 4.850 1.00 98.00 70 PHE A N 1
ATOM 525 C CA . PHE A 1 70 ? 11.624 -8.074 5.702 1.00 98.00 70 PHE A CA 1
ATOM 526 C C . PHE A 1 70 ? 11.365 -6.814 4.876 1.00 98.00 70 PHE A C 1
ATOM 528 O O . PHE A 1 70 ? 12.036 -6.578 3.870 1.00 98.00 70 PHE A O 1
ATOM 535 N N . THR A 1 71 ? 10.389 -6.018 5.314 1.00 97.44 71 THR A N 1
ATOM 536 C CA . THR A 1 71 ? 9.824 -4.932 4.501 1.00 97.44 71 THR A CA 1
ATOM 537 C C . THR A 1 71 ? 10.006 -3.540 5.112 1.00 97.44 71 THR A C 1
ATOM 539 O O . THR A 1 71 ? 9.563 -2.541 4.543 1.00 97.44 71 THR A O 1
ATOM 542 N N . ALA A 1 72 ? 10.657 -3.455 6.277 1.00 97.62 72 ALA A N 1
ATOM 543 C CA . ALA A 1 72 ? 10.920 -2.207 6.991 1.00 97.62 72 ALA A CA 1
ATOM 544 C C . ALA A 1 72 ? 9.654 -1.326 7.159 1.00 97.62 72 ALA A C 1
ATOM 546 O O . ALA A 1 72 ? 8.579 -1.820 7.510 1.00 97.62 72 ALA A O 1
ATOM 547 N N . SER A 1 73 ? 9.770 -0.007 6.944 1.00 98.12 73 SER A N 1
ATOM 548 C CA . SER A 1 73 ? 8.678 0.971 7.106 1.00 98.12 73 SER A CA 1
ATOM 549 C C . SER A 1 73 ? 7.476 0.765 6.176 1.00 98.12 73 SER A C 1
ATOM 551 O O . SER A 1 73 ? 6.420 1.321 6.476 1.00 98.12 73 SER A O 1
ATOM 553 N N . LEU A 1 74 ? 7.575 -0.054 5.120 1.00 98.62 74 LEU A N 1
ATOM 554 C CA . LEU A 1 74 ? 6.421 -0.390 4.276 1.00 98.62 74 LEU A CA 1
ATOM 555 C C . LEU A 1 74 ? 5.313 -1.080 5.100 1.00 98.62 74 LEU A C 1
ATOM 557 O O . LEU A 1 74 ? 4.128 -0.851 4.874 1.00 98.62 74 LEU A O 1
ATOM 561 N N . ALA A 1 75 ? 5.669 -1.811 6.163 1.00 98.25 75 ALA A N 1
ATOM 562 C CA . ALA A 1 75 ? 4.694 -2.446 7.054 1.00 98.25 75 ALA A CA 1
ATOM 563 C C . ALA A 1 75 ? 3.755 -1.448 7.767 1.00 98.25 75 ALA A C 1
ATOM 565 O O . ALA A 1 75 ? 2.692 -1.846 8.243 1.00 98.25 75 ALA A O 1
ATOM 566 N N . LYS A 1 76 ? 4.100 -0.150 7.831 1.00 98.62 76 LYS A N 1
ATOM 567 C CA . LYS A 1 76 ? 3.273 0.894 8.473 1.00 98.62 76 LYS A CA 1
ATOM 568 C C . LYS A 1 76 ? 1.888 1.029 7.827 1.00 98.62 76 LYS A C 1
ATOM 570 O O . LYS A 1 76 ? 0.945 1.429 8.505 1.00 98.62 76 LYS A O 1
ATOM 575 N N . ILE A 1 77 ? 1.730 0.623 6.567 1.00 98.25 77 ILE A N 1
ATOM 576 C CA . ILE A 1 77 ? 0.425 0.602 5.890 1.00 98.25 77 ILE A CA 1
ATOM 577 C C . ILE A 1 77 ? -0.535 -0.393 6.555 1.00 98.25 77 ILE A C 1
ATOM 579 O O . ILE A 1 77 ? -1.725 -0.115 6.676 1.00 98.25 77 ILE A O 1
ATOM 583 N N . GLY A 1 78 ? -0.023 -1.500 7.100 1.00 98.38 78 GLY A N 1
ATOM 584 C CA . GLY A 1 78 ? -0.841 -2.434 7.873 1.00 98.38 78 GLY A CA 1
ATOM 585 C C . GLY A 1 78 ? -1.453 -1.788 9.122 1.00 98.38 78 GLY A C 1
ATOM 586 O O . GLY A 1 78 ? -2.621 -2.017 9.429 1.00 98.38 78 GLY A O 1
ATOM 587 N N . ALA A 1 79 ? -0.705 -0.913 9.808 1.00 98.69 79 ALA A N 1
ATOM 588 C CA . ALA A 1 79 ? -1.233 -0.133 10.931 1.00 98.69 79 ALA A CA 1
ATOM 589 C C . ALA A 1 79 ? -2.240 0.938 10.482 1.00 98.69 79 ALA A C 1
ATOM 591 O O . ALA A 1 79 ? -3.215 1.178 11.193 1.00 98.69 79 ALA A O 1
ATOM 592 N N . LEU A 1 80 ? -2.030 1.556 9.312 1.00 98.69 80 LEU A N 1
ATOM 593 C CA . LEU A 1 80 ? -2.974 2.509 8.724 1.00 98.69 80 LEU A CA 1
ATOM 594 C C . LEU A 1 80 ? -4.338 1.857 8.481 1.00 98.69 80 LEU A C 1
ATOM 596 O O . LEU A 1 80 ? -5.344 2.325 9.013 1.00 98.69 80 LEU A O 1
ATOM 600 N N . TYR A 1 81 ? -4.354 0.744 7.750 1.00 98.69 81 TYR A N 1
ATOM 601 C CA . TYR A 1 81 ? -5.561 -0.039 7.497 1.00 98.69 81 TYR A CA 1
ATOM 602 C C . TYR A 1 81 ? -6.233 -0.486 8.804 1.00 98.69 81 TYR A C 1
ATOM 604 O O . TYR A 1 81 ? -7.422 -0.235 9.017 1.00 98.69 81 TYR A O 1
ATOM 612 N N . ALA A 1 82 ? -5.463 -1.071 9.729 1.00 98.75 82 ALA A N 1
ATOM 613 C CA . ALA A 1 82 ? -5.997 -1.559 10.997 1.00 98.75 8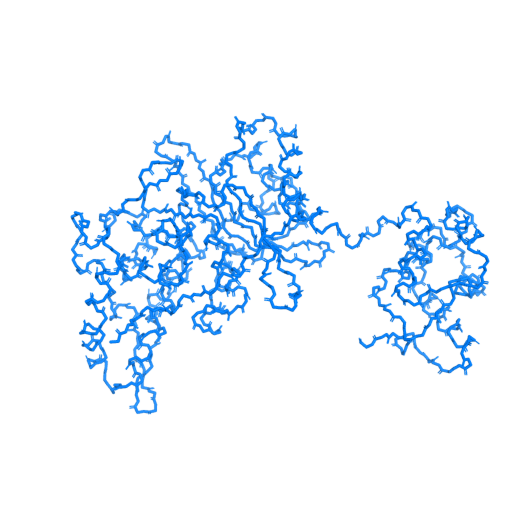2 ALA A CA 1
ATOM 614 C C . ALA A 1 82 ? -6.611 -0.440 11.857 1.00 98.75 82 ALA A C 1
ATOM 616 O O . ALA A 1 82 ? -7.584 -0.686 12.571 1.00 98.75 82 ALA A O 1
ATOM 617 N N . ALA A 1 83 ? -6.079 0.786 11.806 1.00 98.81 83 ALA A N 1
ATOM 618 C CA . ALA A 1 83 ? -6.665 1.920 12.516 1.00 98.81 83 ALA A CA 1
ATOM 619 C C . ALA A 1 83 ? -8.074 2.244 11.999 1.00 98.81 83 ALA A C 1
ATOM 621 O O . ALA A 1 83 ? -9.000 2.410 12.800 1.00 98.81 83 ALA A O 1
ATOM 622 N N . TYR A 1 84 ? -8.252 2.316 10.676 1.00 98.56 84 TYR A N 1
ATOM 623 C CA . TYR A 1 84 ? -9.551 2.620 10.072 1.00 98.56 84 TYR A CA 1
ATOM 624 C C . TYR A 1 84 ? -10.562 1.481 10.254 1.00 98.56 84 TYR A C 1
ATOM 626 O O . TYR A 1 84 ? -11.713 1.761 10.593 1.00 98.56 84 TYR A O 1
ATOM 634 N N . GLU A 1 85 ? -10.141 0.215 10.162 1.00 98.56 85 GLU A N 1
ATOM 635 C CA . GLU A 1 85 ? -11.004 -0.920 10.528 1.00 98.56 85 GLU A CA 1
ATOM 636 C C . GLU A 1 85 ? -11.483 -0.828 11.978 1.00 98.56 85 GLU A C 1
ATOM 638 O O . GLU A 1 85 ? -12.663 -1.036 12.265 1.00 98.56 85 GLU A O 1
ATOM 643 N N . LEU A 1 86 ? -10.597 -0.446 12.907 1.00 98.75 86 LEU A N 1
ATOM 644 C CA . LEU A 1 86 ? -10.985 -0.326 14.310 1.00 98.75 86 LEU A CA 1
ATOM 645 C C . LEU A 1 86 ? -12.017 0.777 14.488 1.00 98.75 86 LEU A C 1
ATOM 647 O O . LEU A 1 86 ? -12.988 0.599 15.218 1.00 98.75 86 LEU A O 1
ATOM 651 N N . ARG A 1 87 ? -11.827 1.908 13.800 1.00 98.38 87 ARG A N 1
ATOM 652 C CA . ARG A 1 87 ? -12.782 3.019 13.810 1.00 98.38 87 ARG A CA 1
ATOM 653 C C . ARG A 1 87 ? -14.159 2.566 13.332 1.00 98.38 87 ARG A C 1
ATOM 655 O O . ARG A 1 87 ? -15.151 2.936 13.961 1.00 98.38 87 ARG A O 1
ATOM 662 N N . ARG A 1 88 ? -14.233 1.768 12.263 1.00 97.50 88 ARG A N 1
ATOM 663 C CA . ARG A 1 88 ? -15.493 1.208 11.746 1.00 97.50 88 ARG A CA 1
ATOM 664 C C . ARG A 1 88 ? -16.176 0.322 12.789 1.00 97.50 88 ARG A C 1
ATOM 666 O O . ARG A 1 88 ? -17.341 0.560 13.112 1.00 97.50 88 ARG A O 1
ATOM 673 N N . SER A 1 89 ? -15.448 -0.633 13.366 1.00 98.00 89 SER A N 1
ATOM 674 C CA . SER A 1 89 ? -15.986 -1.557 14.375 1.00 98.00 89 SER A CA 1
ATOM 675 C C . SER A 1 89 ? -16.397 -0.849 15.668 1.00 98.00 89 SER A C 1
ATOM 677 O O . SER A 1 89 ? -17.452 -1.143 16.227 1.00 98.00 89 SER A O 1
ATOM 679 N N . VAL A 1 90 ? -15.627 0.145 16.117 1.00 98.00 90 VAL A N 1
ATOM 680 C CA . VAL A 1 90 ? -15.978 0.974 17.280 1.00 98.00 90 VAL A CA 1
ATOM 681 C C . VAL A 1 90 ? -17.231 1.806 17.017 1.00 98.00 90 VAL A C 1
ATOM 683 O O . VAL A 1 90 ? -18.108 1.861 17.877 1.00 98.00 90 VAL A O 1
ATOM 686 N N . ASN A 1 91 ? -17.372 2.403 15.828 1.00 97.19 91 ASN A N 1
ATOM 687 C CA . ASN A 1 91 ? -18.579 3.153 15.469 1.00 97.19 91 ASN A CA 1
ATOM 688 C C . ASN A 1 91 ? -19.830 2.269 15.387 1.00 97.19 91 ASN A C 1
ATOM 690 O O . ASN A 1 91 ? -20.929 2.765 15.623 1.00 97.19 91 ASN A O 1
ATOM 694 N N . ALA A 1 92 ? -19.699 0.974 15.08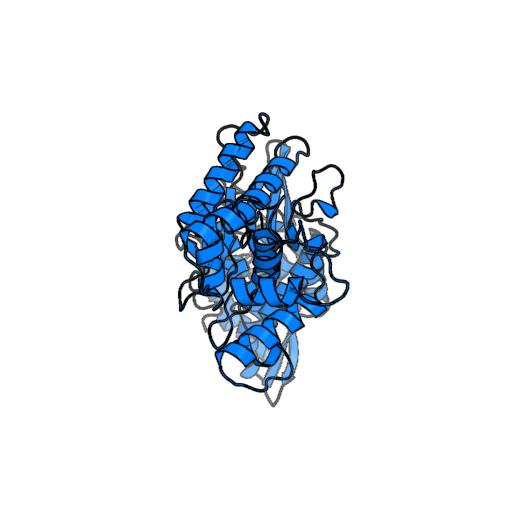8 1.00 96.00 92 ALA A N 1
ATOM 695 C CA . ALA A 1 92 ? -20.832 0.054 15.156 1.00 96.00 92 ALA A CA 1
ATOM 696 C C . ALA A 1 92 ? -21.383 -0.052 16.590 1.00 96.00 92 ALA A C 1
ATOM 698 O O . ALA A 1 92 ? -22.583 0.092 16.787 1.00 96.00 92 ALA A O 1
ATOM 699 N N . VAL A 1 93 ? -20.506 -0.171 17.592 1.00 97.38 93 VAL A N 1
ATOM 700 C CA . VAL A 1 93 ? -20.902 -0.200 19.012 1.00 97.38 93 VAL A CA 1
ATOM 701 C C . VAL A 1 93 ? -21.341 1.182 19.512 1.00 97.38 93 VAL A C 1
ATOM 703 O O . VAL A 1 93 ? -22.277 1.284 20.304 1.00 97.38 93 VAL A O 1
ATOM 706 N N . ALA A 1 94 ? -20.696 2.258 19.049 1.00 97.12 94 ALA A N 1
ATOM 707 C CA . ALA A 1 94 ? -20.996 3.633 19.461 1.00 97.12 94 ALA A CA 1
ATOM 708 C C . ALA A 1 94 ? -22.444 4.050 19.153 1.00 97.12 94 ALA A C 1
ATOM 710 O O . ALA A 1 94 ? -23.059 4.759 19.949 1.00 97.12 94 ALA A O 1
ATOM 711 N N . ARG A 1 95 ? -23.020 3.533 18.059 1.00 95.94 95 ARG A N 1
ATOM 712 C CA . ARG A 1 95 ? -24.423 3.769 17.671 1.00 95.94 95 ARG A CA 1
ATOM 713 C C . ARG A 1 95 ? -25.449 3.157 18.630 1.00 95.94 95 ARG A C 1
ATOM 715 O O . ARG A 1 95 ? -26.622 3.501 18.560 1.00 95.94 95 ARG A O 1
ATOM 722 N N . GLU A 1 96 ? -25.022 2.277 19.529 1.00 95.44 96 GLU A N 1
ATOM 723 C CA . GLU A 1 96 ? -25.898 1.541 20.446 1.00 95.44 96 GLU A CA 1
ATOM 724 C C . GLU A 1 96 ? -25.767 2.005 21.907 1.00 95.44 96 GLU A C 1
ATOM 726 O O . GLU A 1 96 ? -26.360 1.419 22.815 1.00 95.44 96 GLU A O 1
ATOM 731 N N . VAL A 1 97 ? -24.959 3.034 22.175 1.00 95.94 97 VAL A N 1
ATOM 732 C CA . VAL A 1 97 ? -24.690 3.527 23.531 1.00 95.94 97 VAL A CA 1
ATOM 733 C C . VAL A 1 97 ? -24.725 5.050 23.586 1.00 95.94 97 VAL A C 1
ATOM 735 O O . VAL A 1 97 ? -24.460 5.738 22.608 1.00 95.94 97 VAL A O 1
ATOM 738 N N . THR A 1 98 ? -25.033 5.591 24.765 1.00 95.06 98 THR A N 1
ATOM 739 C CA . THR A 1 98 ? -25.252 7.035 24.959 1.00 95.06 98 THR A CA 1
ATOM 740 C C . THR A 1 98 ? -24.126 7.754 25.693 1.00 95.06 98 THR A C 1
ATOM 742 O O . THR A 1 98 ? -24.119 8.981 25.738 1.00 95.06 98 THR A O 1
ATOM 745 N N . THR A 1 99 ? -23.181 7.028 26.302 1.00 95.88 99 THR A N 1
ATOM 746 C CA . THR A 1 99 ? -22.089 7.639 27.076 1.00 95.88 99 THR A CA 1
ATOM 747 C C . THR A 1 99 ? -20.735 7.004 26.763 1.00 95.88 99 THR A C 1
ATOM 749 O O . THR A 1 99 ? -20.673 5.794 26.514 1.00 95.88 99 THR A O 1
ATOM 752 N N . PRO A 1 100 ? -19.633 7.779 26.808 1.00 96.81 100 PRO A N 1
ATOM 753 C CA . PRO A 1 100 ? -18.298 7.252 26.514 1.00 96.81 100 PRO A CA 1
ATOM 754 C C . PRO A 1 100 ? -17.897 6.112 27.458 1.00 96.81 100 PRO A C 1
ATOM 756 O O . PRO A 1 100 ? -17.347 5.104 27.026 1.00 96.81 100 PRO A O 1
ATOM 759 N N . GLN A 1 101 ? -18.262 6.212 28.741 1.00 97.56 101 GLN A N 1
ATOM 760 C CA . GLN A 1 101 ? -18.010 5.157 29.727 1.00 97.56 101 GLN A CA 1
ATOM 761 C C . GLN A 1 101 ? -18.670 3.829 29.331 1.00 97.56 101 GLN A C 1
ATOM 763 O O . GLN A 1 101 ? -18.040 2.772 29.427 1.00 97.56 101 GLN A O 1
ATOM 768 N N . LYS A 1 102 ? -19.932 3.871 28.875 1.00 97.25 102 LYS A N 1
ATOM 769 C CA . LYS A 1 102 ? -20.646 2.678 28.401 1.00 97.25 102 LYS A CA 1
ATOM 770 C C . LYS A 1 102 ? -19.990 2.111 27.148 1.00 97.25 102 LYS A C 1
ATOM 772 O O . LYS A 1 102 ? -19.797 0.901 27.083 1.00 97.25 102 LYS A O 1
ATOM 777 N N . LEU A 1 103 ? -19.597 2.972 26.205 1.00 98.12 103 LEU A N 1
ATOM 778 C CA . LEU A 1 103 ? -18.886 2.563 24.994 1.00 98.12 103 LEU A CA 1
ATOM 779 C C . LEU A 1 103 ? -17.611 1.789 25.329 1.00 98.12 103 LEU A C 1
ATOM 781 O O . LEU A 1 103 ? -17.491 0.625 24.962 1.00 98.12 103 LEU A O 1
ATOM 785 N N . PHE A 1 104 ? -16.675 2.399 26.055 1.00 98.25 104 PHE A N 1
ATOM 786 C CA . PHE A 1 104 ? -15.372 1.776 26.291 1.00 98.25 104 PHE A CA 1
ATOM 787 C C . PHE A 1 104 ? -15.455 0.541 27.194 1.00 98.25 104 PHE A C 1
ATOM 789 O O . PHE A 1 104 ? -14.690 -0.405 27.015 1.00 98.25 104 PHE A O 1
ATOM 796 N N . THR A 1 105 ? -16.418 0.496 28.120 1.00 98.31 105 THR A N 1
ATOM 797 C CA . THR A 1 105 ? -16.708 -0.722 28.896 1.00 98.31 105 THR A CA 1
ATOM 798 C C . THR A 1 105 ? -17.174 -1.858 27.986 1.00 98.31 105 THR A C 1
ATOM 800 O O . THR A 1 105 ? -16.672 -2.974 28.100 1.00 98.31 105 THR A O 1
ATOM 803 N N . ARG A 1 106 ? -18.085 -1.565 27.050 1.00 98.00 106 ARG A N 1
ATOM 804 C CA . ARG A 1 106 ? -18.635 -2.550 26.115 1.00 98.00 106 ARG A CA 1
ATOM 805 C C . ARG A 1 106 ? -17.603 -3.036 25.098 1.00 98.00 106 ARG A C 1
ATOM 807 O O . ARG A 1 106 ? -17.525 -4.232 24.841 1.00 98.00 106 ARG A O 1
ATOM 814 N N . LEU A 1 107 ? -16.765 -2.138 24.576 1.00 98.50 107 LEU A N 1
ATOM 815 C CA . LEU A 1 107 ? -15.645 -2.512 23.706 1.00 98.50 107 LEU A CA 1
ATOM 816 C C . LEU A 1 107 ? -14.712 -3.498 24.415 1.00 98.50 107 LEU A C 1
ATOM 818 O O . LEU A 1 107 ? -14.430 -4.561 23.876 1.00 98.50 107 LEU A O 1
ATOM 822 N N . ARG A 1 108 ? -14.314 -3.213 25.661 1.00 98.31 108 ARG A N 1
ATOM 823 C CA . ARG A 1 108 ? -13.477 -4.137 26.439 1.00 98.31 108 ARG A CA 1
ATOM 824 C C . ARG A 1 108 ? -14.142 -5.491 26.678 1.00 98.31 108 ARG A C 1
ATOM 826 O O . ARG A 1 108 ? -13.483 -6.521 26.572 1.00 98.31 108 ARG A O 1
ATOM 833 N N . SER A 1 109 ? -15.436 -5.511 27.002 1.00 98.12 109 SER A N 1
ATOM 834 C CA . SER A 1 109 ? -16.140 -6.768 27.278 1.00 98.12 109 SER A CA 1
ATOM 835 C C . SER A 1 109 ? -16.372 -7.611 26.024 1.00 98.12 109 SER A C 1
ATOM 837 O O . SER A 1 109 ? -16.321 -8.834 26.097 1.00 98.12 109 SER A O 1
ATOM 839 N N . GLU A 1 110 ? -16.643 -6.978 24.881 1.00 97.75 110 GLU A N 1
ATOM 840 C CA . GLU A 1 110 ? -17.006 -7.688 23.653 1.00 97.75 110 GLU A CA 1
ATOM 841 C C . GLU A 1 110 ? -15.830 -7.960 22.717 1.00 97.75 110 GLU A C 1
ATOM 843 O O . GLU A 1 110 ? -15.832 -8.985 22.037 1.00 97.75 110 GLU A O 1
ATOM 848 N N . PHE A 1 111 ? -14.856 -7.050 22.636 1.00 98.56 111 PHE A N 1
ATOM 849 C CA . PHE A 1 111 ? -13.784 -7.126 21.645 1.00 98.56 111 PHE A CA 1
ATOM 850 C C . PHE A 1 111 ? -12.518 -7.744 22.227 1.00 98.56 111 PHE A C 1
ATOM 852 O O . PHE A 1 111 ? -11.938 -8.617 21.587 1.00 98.56 111 PHE A O 1
ATOM 859 N N . ASP A 1 112 ? -12.086 -7.349 23.430 1.00 98.44 112 ASP A N 1
ATOM 860 C CA . ASP A 1 112 ? -10.736 -7.678 23.913 1.00 98.44 112 ASP A CA 1
ATOM 861 C C . ASP A 1 112 ? -10.460 -9.183 23.971 1.00 98.44 112 ASP A C 1
ATOM 863 O O . ASP A 1 112 ? -9.359 -9.613 23.643 1.00 98.44 112 ASP A O 1
ATOM 867 N N . GLY A 1 113 ? -11.437 -9.999 24.379 1.00 98.00 113 GLY A N 1
ATOM 868 C CA . GLY A 1 113 ? -11.282 -11.458 24.391 1.00 98.00 113 GLY A CA 1
ATOM 869 C C . GLY A 1 113 ? -11.065 -12.038 22.989 1.00 98.00 113 GLY A C 1
ATOM 870 O O . GLY A 1 113 ? -10.177 -12.864 22.790 1.00 98.00 113 GLY A O 1
ATOM 871 N N . VAL A 1 114 ? -11.835 -11.556 22.008 1.00 98.06 114 VAL A N 1
ATOM 872 C CA . VAL A 1 114 ? -11.742 -11.984 20.603 1.00 98.06 114 VAL A CA 1
ATOM 873 C C . VAL A 1 114 ? -10.435 -11.498 19.974 1.00 98.06 114 VAL A C 1
ATOM 875 O O . VAL A 1 114 ? -9.771 -12.251 19.264 1.00 98.06 114 VAL A O 1
ATOM 878 N N . ILE A 1 115 ? -10.032 -10.258 20.267 1.00 98.50 115 ILE A N 1
ATOM 879 C CA . ILE A 1 115 ? -8.793 -9.670 19.755 1.00 98.50 115 ILE A CA 1
ATOM 880 C C . ILE A 1 115 ? -7.577 -10.405 20.320 1.00 98.50 115 ILE A C 1
ATOM 882 O O . ILE A 1 115 ? -6.727 -10.826 19.538 1.00 98.50 115 ILE A O 1
ATOM 886 N N . ASP A 1 116 ? -7.490 -10.599 21.639 1.00 97.19 116 ASP A N 1
ATOM 887 C CA . ASP A 1 116 ? -6.337 -11.242 22.292 1.00 97.19 116 ASP A CA 1
ATOM 888 C C . ASP A 1 116 ? -6.065 -12.645 21.719 1.00 97.19 116 ASP A C 1
ATOM 890 O O . ASP A 1 116 ? -4.912 -13.000 21.490 1.00 97.19 116 ASP A O 1
ATOM 894 N N . ALA A 1 117 ? -7.124 -13.403 21.407 1.00 95.81 117 ALA A N 1
ATOM 895 C CA . ALA A 1 117 ? -7.047 -14.771 20.888 1.00 95.81 117 ALA A CA 1
ATOM 896 C C . ALA A 1 117 ? -6.859 -14.881 19.357 1.00 95.81 117 ALA A C 1
ATOM 898 O O . ALA A 1 117 ? -6.638 -15.977 18.841 1.00 95.81 117 ALA A O 1
ATOM 899 N N . SER A 1 118 ? -6.952 -13.777 18.610 1.00 94.12 118 SER A N 1
ATOM 900 C CA . SER A 1 118 ? -7.040 -13.791 17.135 1.00 94.12 118 SER A CA 1
ATOM 901 C C . SER A 1 118 ? -5.779 -14.293 16.413 1.00 94.12 118 SER A C 1
ATOM 903 O O . SER A 1 118 ? -5.857 -14.891 15.328 1.00 94.12 118 SER A O 1
ATOM 905 N N . VAL A 1 119 ? -4.611 -14.075 17.026 1.00 93.62 119 VAL A N 1
ATOM 906 C CA . VAL A 1 119 ? -3.297 -14.426 16.479 1.00 93.62 119 VAL A CA 1
ATOM 907 C C . VAL A 1 119 ? -2.485 -15.174 17.545 1.00 93.62 119 VAL A C 1
ATOM 909 O O . VAL A 1 119 ? -1.814 -14.539 18.363 1.00 93.62 119 VAL A O 1
ATOM 912 N N . PRO A 1 120 ? -2.501 -16.524 17.540 1.00 92.31 120 PRO A N 1
ATOM 913 C CA . PRO A 1 120 ? -1.847 -17.335 18.572 1.00 92.31 120 PRO A CA 1
ATOM 914 C C . PRO A 1 120 ? -0.362 -17.015 18.787 1.00 92.31 120 PRO A C 1
ATOM 916 O O . PRO A 1 120 ? 0.099 -16.957 19.925 1.00 92.31 120 PRO A O 1
ATOM 919 N N . ALA A 1 121 ? 0.379 -16.722 17.712 1.00 92.19 121 ALA A N 1
ATOM 920 C CA . ALA A 1 121 ? 1.794 -16.351 17.795 1.00 92.19 121 ALA A CA 1
ATOM 921 C C . ALA A 1 121 ? 2.046 -15.090 18.649 1.00 92.19 121 ALA A C 1
ATOM 923 O O . ALA A 1 121 ? 3.096 -14.976 19.273 1.00 92.19 121 ALA A O 1
ATOM 924 N N . ILE A 1 122 ? 1.084 -14.161 18.705 1.00 95.00 122 ILE A N 1
ATOM 925 C CA . ILE A 1 122 ? 1.169 -12.929 19.505 1.00 95.00 122 ILE A CA 1
ATOM 926 C C . ILE A 1 122 ? 0.630 -13.171 20.918 1.00 95.00 122 ILE A C 1
ATOM 928 O O . ILE A 1 122 ? 1.229 -12.712 21.890 1.00 95.00 122 ILE A O 1
ATOM 932 N N . ALA A 1 123 ? -0.470 -13.920 21.047 1.00 93.56 123 ALA A N 1
ATOM 933 C CA . ALA A 1 123 ? -1.098 -14.235 22.333 1.00 93.56 123 ALA A CA 1
ATOM 934 C C . ALA A 1 123 ? -0.136 -14.932 23.313 1.00 93.56 123 ALA A C 1
ATOM 936 O O . ALA A 1 123 ? -0.185 -14.689 24.521 1.00 93.56 123 ALA A O 1
ATOM 937 N N . HIS A 1 124 ? 0.767 -15.759 22.778 1.00 90.56 124 HIS A N 1
ATOM 938 C CA . HIS A 1 124 ? 1.747 -16.535 23.539 1.00 90.56 124 HIS A CA 1
ATOM 939 C C . HIS A 1 124 ? 3.178 -15.977 23.461 1.00 90.56 124 HIS A C 1
ATOM 941 O O . HIS A 1 124 ? 4.119 -16.647 23.885 1.00 90.56 124 HIS A O 1
ATOM 947 N N . ALA A 1 125 ? 3.366 -14.766 22.927 1.00 93.56 125 ALA A N 1
ATOM 948 C CA . ALA A 1 125 ? 4.695 -14.181 22.791 1.00 93.56 125 ALA A CA 1
ATOM 949 C C . ALA A 1 125 ? 5.312 -13.835 24.165 1.00 93.56 125 ALA A C 1
ATOM 951 O O . ALA A 1 125 ? 4.663 -13.173 24.984 1.00 93.56 125 ALA A O 1
ATOM 952 N N . PRO A 1 126 ? 6.571 -14.234 24.431 1.00 92.62 126 PRO A N 1
ATOM 953 C CA . PRO A 1 126 ? 7.232 -13.953 25.700 1.00 92.62 126 PRO A CA 1
ATOM 954 C C . PRO A 1 126 ? 7.476 -12.449 25.884 1.00 92.62 126 PRO A C 1
ATOM 956 O O . PRO A 1 126 ? 7.819 -11.736 24.945 1.00 92.62 126 PRO A O 1
ATOM 959 N N . GLY A 1 127 ? 7.310 -11.964 27.117 1.00 92.31 127 GLY A N 1
ATOM 960 C CA . GLY A 1 127 ? 7.549 -10.562 27.483 1.00 92.31 127 GLY A CA 1
ATOM 961 C C . GLY A 1 127 ? 6.452 -9.580 27.056 1.00 92.31 127 GLY A C 1
ATOM 962 O O . GLY A 1 127 ? 6.482 -8.426 27.478 1.00 92.31 127 GLY A O 1
ATOM 963 N N . LEU A 1 128 ? 5.465 -10.021 26.274 1.00 95.50 128 LEU A N 1
ATOM 964 C CA . LEU A 1 128 ? 4.354 -9.186 25.837 1.00 95.50 128 LEU A CA 1
ATOM 965 C C . LEU A 1 128 ? 3.136 -9.391 26.744 1.00 95.50 128 LEU A C 1
ATOM 967 O O . LEU A 1 128 ? 2.538 -10.465 26.792 1.00 95.50 128 LEU A O 1
ATOM 971 N N . THR A 1 129 ? 2.749 -8.346 27.468 1.00 96.06 129 THR A N 1
ATOM 972 C CA . THR A 1 129 ? 1.569 -8.376 28.343 1.00 96.06 129 THR A CA 1
ATOM 973 C C . THR A 1 129 ? 0.274 -8.267 27.538 1.00 96.06 129 THR A C 1
ATOM 975 O O . THR A 1 129 ? 0.238 -7.659 26.467 1.00 96.06 129 THR A O 1
ATOM 978 N N . ARG A 1 130 ? -0.835 -8.772 28.092 1.00 96.00 130 ARG A N 1
ATOM 979 C CA . ARG A 1 130 ? -2.169 -8.635 27.483 1.00 96.00 130 ARG A CA 1
ATOM 980 C C . ARG A 1 130 ? -2.528 -7.178 27.164 1.00 96.00 130 ARG A C 1
ATOM 982 O O . ARG A 1 130 ? -3.016 -6.890 26.079 1.00 96.00 130 ARG A O 1
ATOM 989 N N . ALA A 1 131 ? -2.218 -6.245 28.064 1.00 94.69 131 ALA A N 1
ATOM 990 C CA . ALA A 1 131 ? -2.491 -4.820 27.864 1.00 94.69 131 ALA A CA 1
ATOM 991 C C . ALA A 1 131 ? -1.704 -4.189 26.696 1.00 94.69 131 ALA A C 1
ATOM 993 O O . ALA A 1 131 ? -2.131 -3.177 26.152 1.00 94.69 131 ALA A O 1
ATOM 994 N N . GLN A 1 132 ? -0.564 -4.765 26.299 1.00 95.62 132 GLN A N 1
ATOM 995 C CA . GLN A 1 132 ? 0.231 -4.299 25.151 1.00 95.62 132 GLN A CA 1
ATOM 996 C C . GLN A 1 132 ? -0.251 -4.885 23.816 1.00 95.62 132 GLN A C 1
ATOM 998 O O . GLN A 1 132 ? 0.099 -4.373 22.754 1.00 95.62 132 GLN A O 1
ATOM 1003 N N . ARG A 1 133 ? -1.041 -5.961 23.858 1.00 96.25 133 ARG A N 1
ATOM 1004 C CA . ARG A 1 133 ? -1.592 -6.630 22.672 1.00 96.25 133 ARG A CA 1
ATOM 1005 C C . ARG A 1 133 ? -2.905 -6.026 22.190 1.00 96.25 133 ARG A C 1
ATOM 1007 O O . ARG A 1 133 ? -3.242 -6.189 21.019 1.00 96.25 133 ARG A O 1
ATOM 1014 N N . LEU A 1 134 ? -3.623 -5.363 23.091 1.00 98.44 134 LEU A N 1
ATOM 1015 C CA . LEU A 1 134 ? -4.984 -4.879 22.893 1.00 98.44 134 LEU A CA 1
ATOM 1016 C C . LEU A 1 134 ? -5.041 -3.383 22.552 1.00 98.44 134 LEU A C 1
ATOM 1018 O O . LEU A 1 134 ? -4.153 -2.635 22.974 1.00 98.44 134 LEU A O 1
ATOM 1022 N N . PRO A 1 135 ? -6.102 -2.929 21.859 1.00 98.75 135 PRO A N 1
ATOM 1023 C CA . PRO A 1 135 ? -6.311 -1.514 21.607 1.00 98.75 135 PRO A CA 1
ATOM 1024 C C . PRO A 1 135 ? -6.525 -0.703 22.885 1.00 98.75 135 PRO A C 1
ATOM 1026 O O . PRO A 1 135 ? -7.284 -1.074 23.780 1.00 98.75 135 PRO A O 1
ATOM 1029 N N . LYS A 1 136 ? -5.918 0.479 22.928 1.00 98.62 136 LYS A N 1
ATOM 1030 C CA . LYS A 1 136 ? -6.124 1.496 23.962 1.00 98.62 136 LYS A CA 1
ATOM 1031 C C . LYS A 1 136 ? -7.191 2.473 23.482 1.00 98.62 136 LYS A C 1
ATOM 1033 O O . LYS A 1 136 ? -6.869 3.578 23.048 1.00 98.62 136 LYS A O 1
ATOM 1038 N N . TYR A 1 137 ? -8.453 2.045 23.507 1.00 98.69 137 TYR A N 1
ATOM 1039 C CA . TYR A 1 137 ? -9.568 2.754 22.864 1.00 98.69 137 TYR A CA 1
ATOM 1040 C C . TYR A 1 137 ? -9.641 4.242 23.229 1.00 98.69 137 TYR A C 1
ATOM 1042 O O . TYR A 1 137 ? -9.774 5.074 22.336 1.00 98.69 137 TYR A O 1
ATOM 1050 N N . GLU A 1 138 ? -9.474 4.594 24.505 1.00 97.88 138 GLU A N 1
ATOM 1051 C CA . GLU A 1 138 ? -9.509 5.983 24.980 1.00 97.88 138 GLU A CA 1
ATOM 1052 C C . GLU A 1 138 ? -8.350 6.846 24.450 1.00 97.88 138 GLU A C 1
ATOM 1054 O O . GLU A 1 138 ? -8.477 8.065 24.362 1.00 97.88 138 GLU A O 1
ATOM 1059 N N . GLN A 1 139 ? -7.221 6.235 24.076 1.00 98.25 139 GLN A N 1
ATOM 1060 C CA . GLN A 1 139 ? -6.093 6.936 23.450 1.00 98.25 139 GLN A CA 1
ATOM 1061 C C . GLN A 1 139 ? -6.295 7.121 21.942 1.00 98.25 139 GLN A C 1
ATOM 1063 O O . GLN A 1 139 ? -5.679 8.004 21.344 1.00 98.25 139 GLN A O 1
ATOM 1068 N N . ILE A 1 140 ? -7.134 6.283 21.329 1.00 98.81 140 ILE A N 1
ATOM 1069 C CA . ILE A 1 140 ? -7.374 6.268 19.885 1.00 98.81 140 ILE A CA 1
ATOM 1070 C C . ILE A 1 140 ? -8.584 7.129 19.525 1.00 98.81 140 ILE A C 1
ATOM 1072 O O . ILE A 1 140 ? -8.521 7.857 18.538 1.00 98.81 140 ILE A O 1
ATOM 1076 N N . PHE A 1 141 ? -9.671 7.065 20.300 1.00 98.69 141 PHE A N 1
ATOM 1077 C CA . PHE A 1 141 ? -10.970 7.611 19.906 1.00 98.69 141 PHE A CA 1
ATOM 1078 C C . PHE A 1 141 ? -11.447 8.764 20.781 1.00 98.69 141 PHE A C 1
ATOM 1080 O O . PHE A 1 141 ? -11.405 8.714 22.011 1.00 98.69 141 PHE A O 1
ATOM 1087 N N . ALA A 1 142 ? -11.937 9.803 20.112 1.00 97.69 142 ALA A N 1
ATOM 1088 C CA . ALA A 1 142 ? -12.783 10.832 20.689 1.00 97.69 142 ALA A CA 1
ATOM 1089 C C . ALA A 1 142 ? -14.246 10.488 20.384 1.00 97.69 142 ALA A C 1
ATOM 1091 O O . ALA A 1 142 ? -14.558 9.954 19.320 1.00 97.69 142 ALA A O 1
ATOM 1092 N N . THR A 1 143 ? -15.141 10.788 21.320 1.00 97.19 143 THR A N 1
ATOM 1093 C CA . THR A 1 143 ? -16.580 10.534 21.185 1.00 97.19 143 THR A CA 1
ATOM 1094 C C . THR A 1 143 ? -17.338 11.843 21.037 1.00 97.19 143 THR A C 1
ATOM 1096 O O . THR A 1 143 ? -17.126 12.758 21.835 1.00 97.19 143 THR A O 1
ATOM 1099 N N . THR A 1 144 ? -18.274 11.903 20.100 1.00 95.75 144 THR A N 1
ATOM 1100 C CA . THR A 1 144 ? -19.213 13.018 19.948 1.00 95.75 144 THR A CA 1
ATOM 1101 C C . THR A 1 144 ? -20.656 12.510 20.012 1.00 95.75 144 THR A C 1
ATOM 1103 O O . THR A 1 144 ? -20.929 11.393 19.566 1.00 95.75 144 THR A O 1
ATOM 1106 N N . PRO A 1 145 ? -21.602 13.283 20.579 1.00 93.38 145 PRO A N 1
ATOM 1107 C CA . PRO A 1 145 ? -23.021 12.944 20.504 1.00 93.38 145 PRO A CA 1
ATOM 1108 C C . PRO A 1 145 ? -23.514 12.921 19.052 1.00 93.38 145 PRO A C 1
ATOM 1110 O O . PRO A 1 145 ? -23.202 13.822 18.276 1.00 93.38 145 PRO A O 1
ATOM 1113 N N . ALA A 1 146 ? -24.323 11.921 18.703 1.00 90.25 146 ALA A N 1
ATOM 1114 C CA . ALA A 1 146 ? -24.920 11.763 17.381 1.00 90.25 146 ALA A CA 1
ATOM 1115 C C . ALA A 1 146 ? -26.343 11.194 17.502 1.00 90.25 146 ALA A C 1
ATOM 1117 O O . ALA A 1 146 ? -26.513 10.001 17.726 1.00 90.25 146 ALA A O 1
ATOM 1118 N N . ALA A 1 147 ? -27.365 12.052 17.377 1.00 84.31 147 ALA A N 1
ATOM 1119 C CA . ALA A 1 147 ? -28.789 11.677 17.322 1.00 84.31 147 ALA A CA 1
ATOM 1120 C C . ALA A 1 147 ? -29.235 10.621 18.363 1.00 84.31 147 ALA A C 1
ATOM 1122 O O . ALA A 1 147 ? -29.860 9.621 18.027 1.00 84.31 147 ALA A O 1
ATOM 1123 N N . GLY A 1 148 ? -28.903 10.833 19.641 1.00 83.56 148 GLY A N 1
ATOM 1124 C CA . GLY A 1 148 ? -29.254 9.894 20.717 1.00 83.56 148 GLY A CA 1
ATOM 1125 C C . GLY A 1 148 ? -28.297 8.706 20.876 1.00 83.56 148 GLY A C 1
ATOM 1126 O O . GLY A 1 148 ? -28.540 7.851 21.720 1.00 83.56 148 GLY A O 1
ATOM 1127 N N . ALA A 1 149 ? -27.197 8.678 20.128 1.00 92.50 149 ALA A N 1
ATOM 1128 C CA . ALA A 1 149 ? -26.092 7.736 20.257 1.00 92.50 149 ALA A CA 1
ATOM 1129 C C . ALA A 1 149 ? -24.739 8.473 20.274 1.00 92.50 149 ALA A C 1
ATOM 1131 O O . ALA A 1 149 ? -24.685 9.701 20.418 1.00 92.50 149 ALA A O 1
ATOM 1132 N N . LEU A 1 150 ? -23.638 7.731 20.139 1.00 95.69 150 LEU A N 1
ATOM 1133 C CA . LEU A 1 150 ? -22.300 8.282 19.949 1.00 95.69 150 LEU A CA 1
ATOM 1134 C C . LEU A 1 150 ? -21.773 8.022 18.536 1.00 95.69 150 LEU A C 1
ATOM 1136 O O . LEU A 1 150 ? -22.068 7.004 17.912 1.00 95.69 150 LEU A O 1
ATOM 1140 N N . ALA A 1 151 ? -20.915 8.927 18.077 1.00 95.44 151 ALA A N 1
ATOM 1141 C CA . ALA A 1 151 ? -19.996 8.713 16.970 1.00 95.44 151 ALA A CA 1
ATOM 1142 C C . ALA A 1 151 ? -18.551 8.799 17.479 1.00 95.44 151 ALA A C 1
ATOM 1144 O O . ALA A 1 151 ? -18.257 9.510 18.445 1.00 95.44 151 ALA A O 1
ATOM 1145 N N . CYS A 1 152 ? -17.645 8.074 16.826 1.00 96.50 152 CYS A N 1
ATOM 1146 C CA . CYS A 1 152 ? -16.227 8.060 17.160 1.00 96.50 152 CYS A CA 1
ATOM 1147 C C . CYS A 1 152 ? -15.369 8.553 15.999 1.00 96.50 152 CYS A C 1
ATOM 1149 O O . CYS A 1 152 ? -15.379 7.980 14.907 1.00 96.50 152 CYS A O 1
ATOM 1151 N N . SER A 1 153 ? -14.550 9.562 16.273 1.00 97.06 153 SER A N 1
ATOM 1152 C CA . SER A 1 153 ? -13.441 9.984 15.420 1.00 97.06 153 SER A CA 1
ATOM 1153 C C . SER A 1 153 ? -12.118 9.622 16.086 1.00 97.06 153 SER A C 1
ATOM 1155 O O . SER A 1 153 ? -12.071 9.327 17.283 1.00 97.06 153 SER A O 1
ATOM 1157 N N . PHE A 1 154 ? -11.017 9.666 15.342 1.00 98.44 154 PHE A N 1
ATOM 1158 C CA . PHE A 1 154 ? -9.709 9.585 15.980 1.00 98.44 154 PHE A CA 1
ATOM 1159 C C . PHE A 1 154 ? -9.479 10.800 16.890 1.00 98.44 154 PHE A C 1
ATOM 1161 O O . PHE A 1 154 ? -9.885 11.918 16.567 1.00 98.44 154 PHE A O 1
ATOM 1168 N N . GLN A 1 155 ? -8.821 10.579 18.028 1.00 98.38 155 GLN A N 1
ATOM 1169 C CA . GLN A 1 155 ? -8.264 11.651 18.849 1.00 98.38 155 GLN A CA 1
ATOM 1170 C C . GLN A 1 155 ? -7.302 12.482 17.988 1.00 98.38 155 GLN A C 1
ATOM 1172 O O . GLN A 1 155 ? -6.500 11.884 17.260 1.00 98.38 155 GLN A O 1
ATOM 1177 N N . PRO A 1 156 ? -7.281 13.825 18.101 1.00 97.94 156 PRO A N 1
ATOM 1178 C CA . PRO A 1 156 ? -6.386 14.664 17.299 1.00 97.94 156 PRO A CA 1
ATOM 1179 C C . PRO A 1 156 ? -4.917 14.236 17.404 1.00 97.94 156 PRO A C 1
ATOM 1181 O O . PRO A 1 156 ? -4.215 14.122 16.403 1.00 97.94 156 PRO A O 1
ATOM 1184 N N . GLY A 1 157 ? -4.470 13.898 18.618 1.00 98.19 157 GLY A N 1
ATOM 1185 C CA . GLY A 1 157 ? -3.106 13.434 18.859 1.00 98.19 157 GLY A CA 1
ATOM 1186 C C . GLY A 1 157 ? -2.800 12.035 18.315 1.00 98.19 157 GLY A C 1
ATOM 1187 O O . GLY A 1 157 ? -1.624 11.724 18.131 1.00 98.19 157 GLY A O 1
ATOM 1188 N N . PHE A 1 158 ? -3.802 11.183 18.082 1.00 98.69 158 PHE A N 1
ATOM 1189 C CA . PHE A 1 158 ? -3.623 9.899 17.396 1.00 98.69 158 PHE A CA 1
ATOM 1190 C C . PHE A 1 158 ? -3.620 10.101 15.877 1.00 98.69 158 PHE A C 1
ATOM 1192 O O . PHE A 1 158 ? -2.718 9.599 15.212 1.00 98.69 158 PHE A O 1
ATOM 1199 N N . GLN A 1 159 ? -4.550 10.904 15.344 1.00 98.38 159 GLN A N 1
ATOM 1200 C CA . GLN A 1 159 ? -4.614 11.259 13.921 1.00 98.38 159 GLN A CA 1
ATOM 1201 C C . GLN A 1 159 ? -3.309 11.898 13.430 1.00 98.38 159 GLN A C 1
ATOM 1203 O O . GLN A 1 159 ? -2.786 11.499 12.395 1.00 98.38 159 GLN A O 1
ATOM 1208 N N . ASP A 1 160 ? -2.751 12.855 14.177 1.00 98.38 160 ASP A N 1
ATOM 1209 C CA . ASP A 1 160 ? -1.479 13.499 13.825 1.00 98.38 160 ASP A CA 1
ATOM 1210 C C . ASP A 1 160 ? -0.336 12.476 13.708 1.00 98.38 160 ASP A C 1
ATOM 1212 O O . ASP A 1 160 ? 0.433 12.493 12.746 1.00 98.38 160 ASP A O 1
ATOM 1216 N N . LYS A 1 161 ? -0.263 11.525 14.648 1.00 98.62 161 LYS A N 1
ATOM 1217 C CA . LYS A 1 161 ? 0.738 10.451 14.613 1.00 98.62 161 LYS A CA 1
ATOM 1218 C C . LYS A 1 161 ? 0.495 9.483 13.459 1.00 98.62 161 LYS A C 1
ATOM 1220 O O . LYS A 1 161 ? 1.458 9.079 12.820 1.00 98.62 161 LYS A O 1
ATOM 1225 N N . LEU A 1 162 ? -0.761 9.148 13.167 1.00 98.06 162 LEU A N 1
ATOM 1226 C CA . LEU A 1 162 ? -1.139 8.309 12.029 1.00 98.06 162 LEU A CA 1
ATOM 1227 C C . LEU A 1 162 ? -0.708 8.954 10.703 1.00 98.06 162 LEU A C 1
ATOM 1229 O O . LEU A 1 162 ? -0.085 8.296 9.873 1.00 98.06 162 LEU A O 1
ATOM 1233 N N . ASN A 1 163 ? -0.950 10.258 10.546 1.00 97.62 163 ASN A N 1
ATOM 1234 C CA . ASN A 1 163 ? -0.544 11.022 9.368 1.00 97.62 163 ASN A CA 1
ATOM 1235 C C . ASN A 1 163 ? 0.985 11.074 9.237 1.00 97.62 163 ASN A C 1
ATOM 1237 O O . ASN A 1 163 ? 1.526 10.757 8.180 1.00 97.62 163 ASN A O 1
ATOM 1241 N N . LYS A 1 164 ? 1.699 11.429 10.314 1.00 97.38 164 LYS A N 1
ATOM 1242 C CA . LYS A 1 164 ? 3.170 11.510 10.323 1.00 97.38 164 LYS A CA 1
ATOM 1243 C C . LYS A 1 164 ? 3.840 10.154 10.102 1.00 97.38 164 LYS A C 1
ATOM 1245 O O . LYS A 1 164 ? 4.857 10.102 9.419 1.00 97.38 164 LYS A O 1
ATOM 1250 N N . MET A 1 165 ? 3.265 9.066 10.613 1.00 97.94 165 MET A N 1
ATOM 1251 C CA . MET A 1 165 ? 3.759 7.705 10.380 1.00 97.94 165 MET A CA 1
ATOM 1252 C C . MET A 1 165 ? 3.810 7.370 8.882 1.00 97.94 165 MET A C 1
ATOM 1254 O O . MET A 1 165 ? 4.734 6.683 8.443 1.00 97.94 165 MET A O 1
ATOM 1258 N N . ILE A 1 166 ? 2.836 7.857 8.106 1.00 97.44 166 ILE A N 1
ATOM 1259 C CA . ILE A 1 166 ? 2.744 7.612 6.663 1.00 97.44 166 ILE A CA 1
ATOM 1260 C C . ILE A 1 166 ? 3.535 8.652 5.871 1.00 97.44 166 ILE A C 1
ATOM 1262 O O . ILE A 1 166 ? 4.473 8.275 5.180 1.00 97.44 166 ILE A O 1
ATOM 1266 N N . ILE A 1 167 ? 3.226 9.941 6.038 1.00 95.62 167 ILE A N 1
ATOM 1267 C CA . ILE A 1 167 ? 3.807 11.043 5.251 1.00 95.62 167 ILE A CA 1
ATOM 1268 C C . ILE A 1 167 ? 5.290 11.253 5.575 1.00 95.62 167 ILE A C 1
ATOM 1270 O O . ILE A 1 167 ? 6.103 11.506 4.694 1.00 95.62 167 ILE A O 1
ATOM 1274 N N . LYS A 1 168 ? 5.653 11.206 6.859 1.00 94.12 168 LYS A N 1
ATOM 1275 C CA . LYS A 1 168 ? 7.009 11.524 7.334 1.00 94.12 168 LYS A CA 1
ATOM 1276 C C . LYS A 1 168 ? 7.828 10.281 7.659 1.00 94.12 168 LYS A C 1
ATOM 1278 O O . LYS A 1 168 ? 9.003 10.396 7.972 1.00 94.12 168 LYS A O 1
ATOM 1283 N N . GLY A 1 169 ? 7.207 9.103 7.658 1.00 92.38 169 GLY A N 1
ATOM 1284 C CA . GLY A 1 169 ? 7.900 7.848 7.923 1.00 92.38 169 GLY A CA 1
ATOM 1285 C C . GLY A 1 169 ? 8.482 7.708 9.332 1.00 92.38 169 GLY A C 1
ATOM 1286 O O . GLY A 1 169 ? 9.204 6.743 9.576 1.00 92.38 169 GLY A O 1
ATOM 1287 N N . THR A 1 170 ? 8.180 8.597 10.285 1.00 94.94 170 THR A N 1
ATOM 1288 C CA . THR A 1 170 ? 8.902 8.639 11.570 1.00 94.94 170 THR A CA 1
ATOM 1289 C C . THR A 1 170 ? 8.638 7.408 12.438 1.00 94.94 170 THR A C 1
ATOM 1291 O O . THR A 1 170 ? 7.517 6.895 12.528 1.00 94.94 170 THR A O 1
ATOM 1294 N N . ASN A 1 171 ? 9.687 6.899 13.083 1.00 97.12 171 ASN A N 1
ATOM 1295 C CA . ASN A 1 171 ? 9.613 5.657 13.854 1.00 97.12 171 ASN A CA 1
ATOM 1296 C C . ASN A 1 171 ? 8.906 5.853 15.197 1.00 97.12 171 ASN A C 1
ATOM 1298 O O . ASN A 1 171 ? 8.210 4.957 15.659 1.00 97.12 171 ASN A O 1
ATOM 1302 N N . GLU A 1 172 ? 9.016 7.034 15.796 1.00 98.12 172 GLU A N 1
ATOM 1303 C CA . GLU A 1 172 ? 8.399 7.386 17.074 1.00 98.12 172 GLU A CA 1
ATOM 1304 C C . GLU A 1 172 ? 6.876 7.469 16.943 1.00 98.12 172 GLU A C 1
ATOM 1306 O O . GLU A 1 172 ? 6.139 6.965 17.794 1.00 98.12 172 GLU A O 1
ATOM 1311 N N . THR A 1 173 ? 6.387 8.067 15.851 1.00 98.00 173 THR A N 1
ATOM 1312 C CA . THR A 1 173 ? 4.945 8.140 15.585 1.00 98.00 173 THR A CA 1
ATOM 1313 C C . THR A 1 173 ? 4.388 6.768 15.230 1.00 98.00 173 THR A C 1
ATOM 1315 O O . THR A 1 173 ? 3.340 6.395 15.759 1.00 98.00 173 THR A O 1
ATOM 1318 N N . ALA A 1 174 ? 5.129 5.973 14.450 1.00 98.50 174 ALA A N 1
ATOM 1319 C CA . ALA A 1 174 ? 4.784 4.583 14.181 1.00 98.50 174 ALA A CA 1
ATOM 1320 C C . ALA A 1 174 ? 4.698 3.756 15.470 1.00 98.50 174 ALA A C 1
ATOM 1322 O O . ALA A 1 174 ? 3.701 3.074 15.697 1.00 98.50 174 ALA A O 1
ATOM 1323 N N . ALA A 1 175 ? 5.698 3.863 16.350 1.00 98.69 175 ALA A N 1
ATOM 1324 C CA . ALA A 1 175 ? 5.716 3.185 17.640 1.00 98.69 175 ALA A CA 1
ATOM 1325 C C . ALA A 1 175 ? 4.469 3.519 18.461 1.00 98.69 175 ALA A C 1
ATOM 1327 O O . ALA A 1 175 ? 3.809 2.616 18.968 1.00 98.69 175 ALA A O 1
ATOM 1328 N N . ALA A 1 176 ? 4.122 4.802 18.555 1.00 98.62 176 ALA A N 1
ATOM 1329 C CA . ALA A 1 176 ? 2.968 5.260 19.313 1.00 98.62 176 ALA A CA 1
ATOM 1330 C C . ALA A 1 176 ? 1.632 4.782 18.715 1.00 98.62 176 ALA A C 1
ATOM 1332 O O . ALA A 1 176 ? 0.757 4.354 19.467 1.00 98.62 176 ALA A O 1
ATOM 1333 N N . VAL A 1 177 ? 1.478 4.797 17.384 1.00 98.88 177 VAL A N 1
ATOM 1334 C CA . VAL A 1 177 ? 0.289 4.247 16.705 1.00 98.88 177 VAL A CA 1
ATOM 1335 C C . VAL A 1 177 ? 0.166 2.749 16.985 1.00 98.88 177 VAL A C 1
ATOM 1337 O O . VAL A 1 177 ? -0.884 2.281 17.420 1.00 98.88 177 VAL A O 1
ATOM 1340 N N . ILE A 1 178 ? 1.254 2.000 16.814 1.00 98.81 178 ILE A N 1
ATOM 1341 C CA . ILE A 1 178 ? 1.284 0.547 17.007 1.00 98.81 178 ILE A CA 1
ATOM 1342 C C . ILE A 1 178 ? 1.017 0.169 18.468 1.00 98.81 178 ILE A C 1
ATOM 1344 O O . ILE A 1 178 ? 0.255 -0.754 18.735 1.00 98.81 178 ILE A O 1
ATOM 1348 N N . GLN A 1 179 ? 1.596 0.896 19.424 1.00 98.62 179 GLN A N 1
ATOM 1349 C CA . GLN A 1 179 ? 1.352 0.699 20.855 1.00 98.62 179 GLN A CA 1
ATOM 1350 C C . GLN A 1 179 ? -0.075 1.040 21.281 1.00 98.62 179 GLN A C 1
ATOM 1352 O O . GLN A 1 179 ? -0.528 0.535 22.309 1.00 98.62 179 GLN A O 1
ATOM 1357 N N . ALA A 1 180 ? -0.738 1.958 20.578 1.00 98.75 180 ALA A N 1
ATOM 1358 C CA . ALA A 1 180 ? -2.126 2.295 20.842 1.00 98.75 180 ALA A CA 1
ATOM 1359 C C . ALA A 1 180 ? -3.061 1.234 20.256 1.00 98.75 180 ALA A C 1
ATOM 1361 O O . ALA A 1 180 ? -3.978 0.812 20.947 1.00 98.75 180 ALA A O 1
ATOM 1362 N N . LEU A 1 181 ? -2.811 0.767 19.029 1.00 98.88 181 LEU A N 1
ATOM 1363 C CA . LEU A 1 181 ? -3.613 -0.275 18.377 1.00 98.88 181 LEU A CA 1
ATOM 1364 C C . LEU A 1 181 ? -3.418 -1.665 19.004 1.00 98.88 181 LEU A C 1
ATOM 1366 O O . LEU A 1 181 ? -4.384 -2.405 19.146 1.00 98.88 181 LEU A O 1
ATOM 1370 N N . GLY A 1 182 ? -2.187 -2.013 19.382 1.00 98.50 182 GLY A N 1
ATOM 1371 C CA . GLY A 1 182 ? -1.819 -3.334 19.887 1.00 98.50 182 GLY A CA 1
ATOM 1372 C C . GLY A 1 182 ? -1.588 -4.363 18.772 1.00 98.50 182 GLY A C 1
ATOM 1373 O O . GLY A 1 182 ? -2.267 -4.377 17.743 1.00 98.50 182 GLY A O 1
ATOM 1374 N N . TYR A 1 183 ? -0.607 -5.252 18.966 1.00 98.19 183 TYR A N 1
ATOM 1375 C CA . TYR A 1 183 ? -0.214 -6.224 17.936 1.00 98.19 183 TYR A CA 1
ATOM 1376 C C . TYR A 1 183 ? -1.326 -7.205 17.565 1.00 98.19 183 TYR A C 1
ATOM 1378 O O . TYR A 1 183 ? -1.460 -7.536 16.385 1.00 98.19 183 TYR A O 1
ATOM 1386 N N . SER A 1 184 ? -2.120 -7.671 18.536 1.00 98.19 184 SER A N 1
ATOM 1387 C CA . SER A 1 184 ? -3.179 -8.642 18.251 1.00 98.19 184 SER A CA 1
ATOM 1388 C C . SER A 1 184 ? -4.270 -8.028 17.380 1.00 98.19 184 SER A C 1
ATOM 1390 O O . SER A 1 184 ? -4.760 -8.692 16.474 1.00 98.19 184 SER A O 1
ATOM 1392 N N . TRP A 1 185 ? -4.602 -6.749 17.584 1.00 98.69 185 TRP A N 1
ATOM 1393 C CA . TRP A 1 185 ? -5.551 -6.064 16.711 1.00 98.69 185 TRP A CA 1
ATOM 1394 C C . TRP A 1 185 ? -5.005 -5.891 15.295 1.00 98.69 185 TRP A C 1
ATOM 1396 O O . TRP A 1 185 ? -5.671 -6.298 14.348 1.00 98.69 185 TRP A O 1
ATOM 1406 N N . ILE A 1 186 ? -3.795 -5.337 15.143 1.00 98.75 186 ILE A N 1
ATOM 1407 C CA . ILE A 1 186 ? -3.210 -5.066 13.818 1.00 98.75 186 ILE A CA 1
ATOM 1408 C C . ILE A 1 186 ? -3.170 -6.344 12.976 1.00 98.75 186 ILE A C 1
ATOM 1410 O O . ILE A 1 186 ? -3.709 -6.387 11.871 1.00 98.75 186 ILE A O 1
ATOM 1414 N N . ASN A 1 187 ? -2.573 -7.406 13.516 1.00 97.69 187 ASN A N 1
ATOM 1415 C CA . ASN A 1 187 ? -2.389 -8.647 12.768 1.00 97.69 187 ASN A CA 1
ATOM 1416 C C . ASN A 1 187 ? -3.696 -9.448 12.662 1.00 97.69 187 ASN A C 1
ATOM 1418 O O . ASN A 1 187 ? -3.910 -10.125 11.660 1.00 97.69 187 ASN A O 1
ATOM 1422 N N . GLY A 1 188 ? -4.599 -9.342 13.642 1.00 97.31 188 GLY A N 1
ATOM 1423 C CA . GLY A 1 188 ? -5.936 -9.930 13.565 1.00 97.31 188 GLY A CA 1
ATOM 1424 C C . GLY A 1 188 ? -6.786 -9.299 12.459 1.00 97.31 188 GLY A C 1
ATOM 1425 O O . GLY A 1 188 ? -7.410 -10.024 11.690 1.00 97.31 188 GLY A O 1
ATOM 1426 N N . ALA A 1 189 ? -6.754 -7.969 12.318 1.00 98.19 189 ALA A N 1
ATOM 1427 C CA . ALA A 1 189 ? -7.474 -7.242 11.273 1.00 98.19 189 ALA A CA 1
ATOM 1428 C C . ALA A 1 189 ? -6.914 -7.530 9.873 1.00 98.19 189 ALA A C 1
ATOM 1430 O O . ALA A 1 189 ? -7.687 -7.696 8.930 1.00 98.19 189 ALA A O 1
ATOM 1431 N N . LEU A 1 190 ? -5.588 -7.632 9.735 1.00 97.81 190 LEU A N 1
ATOM 1432 C CA . LEU A 1 190 ? -4.941 -8.008 8.473 1.00 97.81 190 LEU A CA 1
ATOM 1433 C C . LEU A 1 190 ? -5.267 -9.454 8.079 1.00 97.81 190 LEU A C 1
ATOM 1435 O O . LEU A 1 190 ? -5.683 -9.704 6.950 1.00 97.81 190 LEU A O 1
ATOM 1439 N N . LYS A 1 191 ? -5.169 -10.394 9.029 1.00 95.44 191 LYS A N 1
ATOM 1440 C CA . LYS A 1 191 ? -5.539 -11.801 8.824 1.00 95.44 191 LYS A CA 1
ATOM 1441 C C . LYS A 1 191 ? -7.011 -11.948 8.441 1.00 95.44 191 LYS A C 1
ATOM 1443 O O . LYS A 1 191 ? -7.322 -12.631 7.473 1.00 95.44 191 LYS A O 1
ATOM 1448 N N . ALA A 1 192 ? -7.916 -11.322 9.193 1.00 95.88 192 ALA A N 1
ATOM 1449 C CA . ALA A 1 192 ? -9.351 -11.403 8.935 1.00 95.88 192 ALA A CA 1
ATOM 1450 C C . ALA A 1 192 ? -9.764 -10.685 7.644 1.00 95.88 192 ALA A C 1
ATOM 1452 O O . ALA A 1 192 ? -10.707 -11.117 6.997 1.00 95.88 192 ALA A O 1
ATOM 1453 N N . GLY A 1 193 ? -9.042 -9.630 7.256 1.00 96.19 193 GLY A N 1
ATOM 1454 C CA . GLY A 1 193 ? -9.243 -8.926 5.991 1.00 96.19 193 GLY A CA 1
ATOM 1455 C C . GLY A 1 193 ? -8.768 -9.698 4.758 1.00 96.19 193 GLY A C 1
ATOM 1456 O O . GLY A 1 193 ? -9.104 -9.296 3.653 1.00 96.19 193 GLY A O 1
ATOM 1457 N N . GLY A 1 194 ? -8.035 -10.805 4.923 1.00 94.38 194 GLY A N 1
ATOM 1458 C CA . GLY A 1 194 ? -7.526 -11.602 3.803 1.00 94.38 194 GLY A CA 1
ATOM 1459 C C . GLY A 1 194 ? -6.164 -11.152 3.263 1.00 94.38 194 GLY A C 1
ATOM 1460 O O . GLY A 1 194 ? -5.811 -11.531 2.155 1.00 94.38 194 GLY A O 1
ATOM 1461 N N . PHE A 1 195 ? -5.378 -10.387 4.029 1.00 95.94 195 PHE A N 1
ATOM 1462 C CA . PHE A 1 195 ? -4.043 -9.900 3.624 1.00 95.94 195 PHE A CA 1
ATOM 1463 C C . PHE A 1 195 ? -2.902 -10.833 4.063 1.00 95.94 195 PHE A C 1
ATOM 1465 O O . PHE A 1 195 ? -1.837 -10.381 4.501 1.00 95.94 195 PHE A O 1
ATOM 1472 N N . PHE A 1 196 ? -3.189 -12.137 4.031 1.00 89.38 196 PHE A N 1
ATOM 1473 C CA . PHE A 1 196 ? -2.262 -13.238 4.279 1.00 89.38 196 PHE A CA 1
ATOM 1474 C C . PHE A 1 196 ? -2.463 -14.292 3.183 1.00 89.38 196 PHE A C 1
ATOM 1476 O O . PHE A 1 196 ? -3.506 -14.952 3.172 1.00 89.38 196 PHE A O 1
ATOM 1483 N N . PHE A 1 197 ? -1.478 -14.464 2.299 1.00 70.81 197 PHE A N 1
ATOM 1484 C CA . PHE A 1 197 ? -1.490 -15.418 1.195 1.00 70.81 197 PHE A CA 1
ATOM 1485 C C . PHE A 1 197 ? -0.427 -16.541 1.338 1.00 70.81 197 PHE A C 1
ATOM 1487 O O . PHE A 1 197 ? 0.744 -16.261 1.611 1.00 70.81 197 PHE A O 1
ATOM 1494 N N . PRO A 1 198 ? -0.800 -17.823 1.109 1.00 66.56 198 PRO A N 1
ATOM 1495 C CA . PRO A 1 198 ? -2.178 -18.317 1.140 1.00 66.56 198 PRO A CA 1
ATOM 1496 C C . PRO A 1 198 ? -2.809 -18.051 2.521 1.00 66.56 198 PRO A C 1
ATOM 1498 O O . PRO A 1 198 ? -2.078 -17.828 3.495 1.00 66.56 198 PRO A O 1
ATOM 1501 N N . PRO A 1 199 ? -4.151 -18.075 2.636 1.00 63.50 199 PRO A N 1
ATOM 1502 C CA . PRO A 1 199 ? -4.840 -17.811 3.894 1.00 63.50 199 PRO A CA 1
ATOM 1503 C C . PRO A 1 199 ? -4.195 -18.546 5.077 1.00 63.50 199 PRO A C 1
ATOM 1505 O O . PRO A 1 199 ? -4.052 -19.766 5.058 1.00 63.50 199 PRO A O 1
ATOM 1508 N N . ALA A 1 200 ? -3.813 -17.786 6.107 1.00 57.88 200 ALA A N 1
ATOM 1509 C CA . ALA A 1 200 ? -3.149 -18.253 7.332 1.00 57.88 200 ALA A CA 1
ATOM 1510 C C . ALA A 1 200 ? -1.667 -18.689 7.236 1.00 57.88 200 ALA A C 1
ATOM 1512 O O . ALA A 1 200 ? -1.158 -19.233 8.217 1.00 57.88 200 ALA A O 1
ATOM 1513 N N . ALA A 1 201 ? -0.957 -18.410 6.137 1.00 71.19 201 ALA A N 1
ATOM 1514 C CA . ALA A 1 201 ? 0.487 -18.648 6.030 1.00 71.19 201 ALA A CA 1
ATOM 1515 C C . ALA A 1 201 ? 1.313 -17.391 6.358 1.00 71.19 201 ALA A C 1
ATOM 1517 O O . ALA A 1 201 ? 1.656 -17.140 7.515 1.00 71.19 201 ALA A O 1
ATOM 1518 N N . THR A 1 202 ? 1.624 -16.594 5.341 1.00 82.50 202 THR A N 1
ATOM 1519 C CA . THR A 1 202 ? 2.424 -15.367 5.420 1.00 82.50 202 THR A CA 1
ATOM 1520 C C . THR A 1 202 ? 1.636 -14.206 4.840 1.00 82.50 202 THR A C 1
ATOM 1522 O O . THR A 1 202 ? 0.677 -14.421 4.118 1.00 82.50 202 THR A O 1
ATOM 1525 N N . GLY A 1 203 ? 1.988 -12.978 5.196 1.00 93.12 203 GLY A N 1
ATOM 1526 C CA . GLY A 1 203 ? 1.234 -11.801 4.786 1.00 93.12 203 GLY A CA 1
ATOM 1527 C C . GLY A 1 203 ? 1.809 -10.545 5.385 1.00 93.12 203 GLY A C 1
ATOM 1528 O O . GLY A 1 203 ? 2.943 -10.553 5.865 1.00 93.12 203 GLY A O 1
ATOM 1529 N N . ILE A 1 204 ? 1.021 -9.474 5.397 1.00 97.94 204 ILE A N 1
ATOM 1530 C CA . ILE A 1 204 ? 1.429 -8.236 6.058 1.00 97.94 204 ILE A CA 1
ATOM 1531 C C . ILE A 1 204 ? 1.487 -8.486 7.570 1.00 97.94 204 ILE A C 1
ATOM 1533 O O . ILE A 1 204 ? 0.468 -8.629 8.243 1.00 97.94 204 ILE A O 1
ATOM 1537 N N . TRP A 1 205 ? 2.702 -8.522 8.105 1.00 97.69 205 TRP A N 1
ATOM 1538 C CA . TRP A 1 205 ? 3.001 -8.751 9.508 1.00 97.69 205 TRP A CA 1
ATOM 1539 C C . TRP A 1 205 ? 3.659 -7.526 10.126 1.00 97.69 205 TRP A C 1
ATOM 1541 O O . TRP A 1 205 ? 4.723 -7.073 9.691 1.00 97.69 205 TRP A O 1
ATOM 1551 N N . LEU A 1 206 ? 3.051 -7.026 11.199 1.00 98.19 206 LEU A N 1
ATOM 1552 C CA . LEU A 1 206 ? 3.576 -5.902 11.959 1.00 98.19 206 LEU A CA 1
ATOM 1553 C C . LEU A 1 206 ? 3.470 -6.183 13.455 1.00 98.19 206 LEU A C 1
ATOM 1555 O O . LEU A 1 206 ? 2.439 -5.949 14.087 1.00 98.19 206 LEU A O 1
ATOM 1559 N N . ALA A 1 207 ? 4.569 -6.658 14.032 1.00 97.19 207 ALA A N 1
ATOM 1560 C CA . ALA A 1 207 ? 4.686 -6.913 15.463 1.00 97.19 207 ALA A CA 1
ATOM 1561 C C . ALA A 1 207 ? 6.029 -6.426 16.025 1.00 97.19 207 ALA A C 1
ATOM 1563 O O . ALA A 1 207 ? 6.666 -7.095 16.834 1.00 97.19 207 ALA A O 1
ATOM 1564 N N . GLY A 1 208 ? 6.466 -5.244 15.587 1.00 97.19 208 GLY A N 1
ATOM 1565 C CA . GLY A 1 208 ? 7.600 -4.509 16.145 1.00 97.19 208 GLY A CA 1
ATOM 1566 C C . GLY A 1 208 ? 7.361 -3.004 16.034 1.00 97.19 208 GLY A C 1
ATOM 1567 O O . GLY A 1 208 ? 6.762 -2.547 15.064 1.00 97.19 208 GLY A O 1
ATOM 1568 N N . THR A 1 209 ? 7.809 -2.220 17.017 1.00 97.75 209 THR A N 1
ATOM 1569 C CA . THR A 1 209 ? 7.492 -0.779 17.113 1.00 97.75 209 THR A CA 1
ATOM 1570 C C . THR A 1 209 ? 8.490 0.152 16.427 1.00 97.75 209 THR A C 1
ATOM 1572 O O . THR A 1 209 ? 8.370 1.359 16.584 1.00 97.75 209 THR A O 1
ATOM 1575 N N . PHE A 1 210 ? 9.476 -0.365 15.689 1.00 96.75 210 PHE A N 1
ATOM 1576 C CA . PHE A 1 210 ? 10.595 0.390 15.087 1.00 96.75 210 PHE A CA 1
ATOM 1577 C C . PHE A 1 210 ? 11.570 1.042 16.085 1.00 96.75 210 PHE A C 1
ATOM 1579 O O . PHE A 1 210 ? 12.749 1.162 15.780 1.00 96.75 210 PHE A O 1
ATOM 1586 N N . THR A 1 211 ? 11.119 1.402 17.287 1.00 97.50 211 THR A N 1
ATOM 1587 C CA . THR A 1 211 ? 11.947 1.979 18.362 1.00 97.50 211 THR A CA 1
ATOM 1588 C C . THR A 1 211 ? 12.366 0.959 19.423 1.00 97.50 211 THR A C 1
ATOM 1590 O O . THR A 1 211 ? 13.095 1.298 20.348 1.00 97.50 211 THR A O 1
ATOM 1593 N N . GLY A 1 212 ? 11.875 -0.284 19.338 1.00 95.56 212 GLY A N 1
ATOM 1594 C CA . GLY A 1 212 ? 12.109 -1.316 20.358 1.00 95.56 212 GLY A CA 1
ATOM 1595 C C . GLY A 1 212 ? 11.309 -1.109 21.649 1.00 95.56 212 GLY A C 1
ATOM 1596 O O . GLY A 1 212 ? 11.551 -1.778 22.647 1.00 95.56 212 GLY A O 1
ATOM 1597 N N . SER A 1 213 ? 10.333 -0.199 21.638 1.00 96.19 213 SER A N 1
ATOM 1598 C CA . SER A 1 213 ? 9.505 0.146 22.798 1.00 96.19 213 SER A CA 1
ATOM 1599 C C . SER A 1 213 ? 8.538 -0.951 23.273 1.00 96.19 213 SER A C 1
ATOM 1601 O O . SER A 1 213 ? 7.924 -0.796 24.328 1.00 96.19 213 SER A O 1
ATOM 1603 N N . LEU A 1 214 ? 8.370 -2.036 22.510 1.00 96.44 214 LEU A N 1
ATOM 1604 C CA . LEU A 1 214 ? 7.711 -3.276 22.929 1.00 96.44 214 LEU A CA 1
ATOM 1605 C C . LEU A 1 214 ? 8.543 -4.479 22.451 1.00 96.44 214 LEU A C 1
ATOM 1607 O O . LEU A 1 214 ? 9.170 -4.380 21.390 1.00 96.44 214 LEU A O 1
ATOM 1611 N N . PRO A 1 215 ? 8.521 -5.618 23.172 1.00 97.06 215 PRO A N 1
ATOM 1612 C CA . PRO A 1 215 ? 9.140 -6.853 22.700 1.00 97.06 215 PRO A CA 1
ATOM 1613 C C . PRO A 1 215 ? 8.544 -7.280 21.353 1.00 97.06 215 PRO A C 1
ATOM 1615 O O . PRO A 1 215 ? 7.320 -7.384 21.252 1.00 97.06 215 PRO A O 1
ATOM 1618 N N . PRO A 1 216 ? 9.365 -7.523 20.318 1.00 97.12 216 PRO A N 1
ATOM 1619 C CA . PRO A 1 216 ? 8.850 -7.870 19.006 1.00 97.12 216 PRO A CA 1
ATOM 1620 C C . PRO A 1 216 ? 8.369 -9.325 18.945 1.00 97.12 216 PRO A C 1
ATOM 1622 O O . PRO A 1 216 ? 8.943 -10.208 19.584 1.00 97.12 216 PRO A O 1
ATOM 1625 N N . VAL A 1 217 ? 7.374 -9.596 18.099 1.00 97.00 217 VAL A N 1
ATOM 1626 C CA . VAL A 1 217 ? 6.968 -10.963 17.735 1.00 97.00 217 VAL A CA 1
ATOM 1627 C C . VAL A 1 217 ? 7.462 -11.252 16.325 1.00 97.00 217 VAL A C 1
ATOM 1629 O O . VAL A 1 217 ? 7.100 -10.563 15.370 1.00 97.00 217 VAL A O 1
ATOM 1632 N N . LEU A 1 218 ? 8.336 -12.247 16.201 1.00 95.75 218 LEU A N 1
ATOM 1633 C CA . LEU A 1 218 ? 9.095 -12.474 14.977 1.00 95.75 218 LEU A CA 1
ATOM 1634 C C . LEU A 1 218 ? 8.508 -13.614 14.143 1.00 95.75 218 LEU A C 1
ATOM 1636 O O . LEU A 1 218 ? 8.246 -14.692 14.678 1.00 95.75 218 LEU A O 1
ATOM 1640 N N . ILE A 1 219 ? 8.414 -13.410 12.830 1.00 94.62 219 ILE A N 1
ATOM 1641 C CA . ILE A 1 219 ? 8.093 -14.455 11.849 1.00 94.62 219 ILE A CA 1
ATOM 1642 C C . ILE A 1 219 ? 9.256 -14.657 10.872 1.00 94.62 219 ILE A C 1
ATOM 1644 O O . ILE A 1 219 ? 10.069 -13.746 10.710 1.00 94.62 219 ILE A O 1
ATOM 1648 N N . PRO A 1 220 ? 9.389 -15.833 10.236 1.00 95.69 220 PRO A N 1
ATOM 1649 C CA . PRO A 1 220 ? 10.391 -16.043 9.196 1.00 95.69 220 PRO A CA 1
ATOM 1650 C C . PRO A 1 220 ? 10.226 -15.075 8.013 1.00 95.69 220 PRO A C 1
ATOM 1652 O O . PRO A 1 220 ? 9.111 -14.735 7.619 1.00 95.69 220 PRO A O 1
ATOM 1655 N N . SER A 1 221 ? 11.354 -14.683 7.430 1.00 95.88 221 SER A N 1
ATOM 1656 C CA . SER A 1 221 ? 11.470 -13.964 6.164 1.00 95.88 221 SER A CA 1
ATOM 1657 C C . SER A 1 221 ? 12.604 -14.561 5.338 1.00 95.88 221 SER A C 1
ATOM 1659 O O . SER A 1 221 ? 13.553 -15.126 5.893 1.00 95.88 221 SER A O 1
ATOM 1661 N N . VAL A 1 222 ? 12.512 -14.410 4.020 1.00 95.38 222 VAL A N 1
ATOM 1662 C CA . VAL A 1 222 ? 13.483 -14.952 3.065 1.00 95.38 222 VAL A CA 1
ATOM 1663 C C . VAL A 1 222 ? 14.841 -14.256 3.172 1.00 95.38 222 VAL A C 1
ATOM 1665 O O . VAL A 1 222 ? 15.875 -14.913 3.092 1.00 95.38 222 VAL A O 1
ATOM 1668 N N . ASN A 1 223 ? 14.865 -12.937 3.375 1.00 94.88 223 ASN A N 1
ATOM 1669 C CA . ASN A 1 223 ? 16.090 -12.135 3.288 1.00 94.88 223 ASN A CA 1
ATOM 1670 C C . ASN A 1 223 ? 16.763 -11.809 4.627 1.00 94.88 223 ASN A C 1
ATOM 1672 O O . ASN A 1 223 ? 17.912 -11.375 4.609 1.00 94.88 223 ASN A O 1
ATOM 1676 N N . ASP A 1 224 ? 16.085 -11.986 5.766 1.00 97.38 224 ASP A N 1
ATOM 1677 C CA . ASP A 1 224 ? 16.618 -11.541 7.062 1.00 97.38 224 ASP A CA 1
ATOM 1678 C C . ASP A 1 224 ? 16.336 -12.507 8.228 1.00 97.38 224 ASP A C 1
ATOM 1680 O O . ASP A 1 224 ? 16.428 -12.155 9.409 1.00 97.38 224 ASP A O 1
ATOM 1684 N N . GLY A 1 225 ? 15.961 -13.755 7.937 1.00 96.81 225 GLY A N 1
ATOM 1685 C CA . GLY A 1 225 ? 15.569 -14.724 8.961 1.00 96.81 225 GLY A CA 1
ATOM 1686 C C . GLY A 1 225 ? 14.322 -14.258 9.719 1.00 96.81 225 GLY A C 1
ATOM 1687 O O . GLY A 1 225 ? 13.359 -13.806 9.114 1.00 96.81 225 GLY A O 1
ATOM 1688 N N . LYS A 1 226 ? 14.294 -14.369 11.053 1.00 96.81 226 LYS A N 1
ATOM 1689 C CA . LYS A 1 226 ? 13.113 -13.980 11.851 1.00 96.81 226 LYS A CA 1
ATOM 1690 C C . LYS A 1 226 ? 13.003 -12.460 12.050 1.00 96.81 226 LYS A C 1
ATOM 1692 O O . LYS A 1 226 ? 13.894 -11.884 12.673 1.00 96.81 226 LYS A O 1
ATOM 1697 N N . VAL A 1 227 ? 11.917 -11.825 11.616 1.00 97.38 227 VAL A N 1
ATOM 1698 C CA . VAL A 1 227 ? 11.718 -10.363 11.671 1.00 97.38 227 VAL A CA 1
ATOM 1699 C C . VAL A 1 227 ? 10.338 -9.961 12.185 1.00 97.38 227 VAL A C 1
ATOM 1701 O O . VAL A 1 227 ? 9.400 -10.753 12.172 1.00 97.38 227 VAL A O 1
ATOM 1704 N N . ALA A 1 228 ? 10.223 -8.716 12.652 1.00 97.06 228 ALA A N 1
ATOM 1705 C CA . ALA A 1 228 ? 8.999 -8.159 13.234 1.00 97.06 228 ALA A CA 1
ATOM 1706 C C . ALA A 1 228 ? 8.151 -7.347 12.236 1.00 97.06 228 ALA A C 1
ATOM 1708 O O . ALA A 1 228 ? 7.016 -6.985 12.549 1.00 97.06 228 ALA A O 1
ATOM 1709 N N . GLN A 1 229 ? 8.711 -7.034 11.064 1.00 97.50 229 GLN A N 1
ATOM 1710 C CA . GLN A 1 229 ? 8.060 -6.315 9.970 1.00 97.50 229 GLN A CA 1
ATOM 1711 C C . GLN A 1 229 ? 8.310 -7.075 8.673 1.00 97.50 229 GLN A C 1
ATOM 1713 O O . GLN A 1 229 ? 9.400 -6.991 8.103 1.00 97.50 229 GLN A O 1
ATOM 1718 N N . ALA A 1 230 ? 7.315 -7.821 8.218 1.00 97.31 230 ALA A N 1
ATOM 1719 C CA . ALA A 1 230 ? 7.409 -8.577 6.981 1.00 97.31 230 ALA A CA 1
ATOM 1720 C C . ALA A 1 230 ? 6.126 -8.454 6.173 1.00 97.31 230 ALA A C 1
ATOM 1722 O O . ALA A 1 230 ? 5.065 -8.170 6.721 1.00 97.31 230 ALA A O 1
ATOM 1723 N N . SER A 1 231 ? 6.234 -8.634 4.868 1.00 97.56 231 SER A N 1
ATOM 1724 C CA . SER A 1 231 ? 5.076 -8.783 3.994 1.00 97.56 231 SER A CA 1
ATOM 1725 C C . SER A 1 231 ? 5.454 -9.569 2.757 1.00 97.56 231 SER A C 1
ATOM 1727 O O . SER A 1 231 ? 6.635 -9.651 2.419 1.00 97.56 231 SER A O 1
ATOM 1729 N N . THR A 1 232 ? 4.445 -10.110 2.087 1.00 97.12 232 THR A N 1
ATOM 1730 C CA . THR A 1 232 ? 4.548 -10.518 0.688 1.00 97.12 232 THR A CA 1
ATOM 1731 C C . THR A 1 232 ? 4.267 -9.297 -0.198 1.00 97.12 232 THR A C 1
ATOM 1733 O O . THR A 1 232 ? 3.581 -8.356 0.228 1.00 97.12 232 THR A O 1
ATOM 1736 N N . CYS A 1 233 ? 4.776 -9.286 -1.432 1.00 97.56 233 CYS A N 1
ATOM 1737 C CA . CYS A 1 233 ? 4.396 -8.249 -2.395 1.00 97.56 233 CYS A CA 1
ATOM 1738 C C . CYS A 1 233 ? 2.923 -8.392 -2.805 1.00 97.56 233 CYS A C 1
ATOM 1740 O O . CYS A 1 233 ? 2.265 -7.390 -3.070 1.00 97.56 233 CYS A O 1
ATOM 1742 N N . PHE A 1 234 ? 2.387 -9.616 -2.844 1.00 96.06 234 PHE A N 1
ATOM 1743 C CA . PHE A 1 234 ? 0.996 -9.893 -3.212 1.00 96.06 234 PHE A CA 1
ATOM 1744 C C . PHE A 1 234 ? -0.008 -9.284 -2.242 1.00 96.06 234 PHE A C 1
ATOM 1746 O O . PHE A 1 234 ? -0.884 -8.534 -2.660 1.00 96.06 234 PHE A O 1
ATOM 1753 N N . ASP A 1 235 ? 0.140 -9.551 -0.945 1.00 97.00 235 ASP A N 1
ATOM 1754 C CA . ASP A 1 235 ? -0.813 -9.080 0.061 1.00 97.00 235 ASP A CA 1
ATOM 1755 C C . ASP A 1 235 ? -0.799 -7.552 0.168 1.00 97.00 235 ASP A C 1
ATOM 1757 O O . ASP A 1 235 ? -1.846 -6.920 0.317 1.00 97.00 235 ASP A O 1
ATOM 1761 N N . MET A 1 236 ? 0.383 -6.945 0.031 1.00 98.25 236 MET A N 1
ATOM 1762 C CA . MET A 1 236 ? 0.528 -5.492 -0.001 1.00 98.25 236 MET A CA 1
ATOM 1763 C C . MET A 1 236 ? -0.066 -4.884 -1.281 1.00 98.25 236 MET A C 1
ATOM 1765 O O . MET A 1 236 ? -0.751 -3.865 -1.205 1.00 98.25 236 MET A O 1
ATOM 1769 N N . ALA A 1 237 ? 0.126 -5.520 -2.442 1.00 97.50 237 ALA A N 1
ATOM 1770 C CA . ALA A 1 237 ? -0.486 -5.081 -3.697 1.00 97.50 237 ALA A CA 1
ATOM 1771 C C . ALA A 1 237 ? -2.016 -5.212 -3.658 1.00 97.50 237 ALA A C 1
ATOM 1773 O O . ALA A 1 237 ? -2.716 -4.305 -4.102 1.00 97.50 237 ALA A O 1
ATOM 1774 N N . ASN A 1 238 ? -2.545 -6.286 -3.063 1.00 95.75 238 ASN A N 1
ATOM 1775 C CA . ASN A 1 238 ? -3.984 -6.480 -2.907 1.00 95.75 238 ASN A CA 1
ATOM 1776 C C . ASN A 1 238 ? -4.586 -5.432 -1.956 1.00 95.75 238 ASN A C 1
ATOM 1778 O O . ASN A 1 238 ? -5.644 -4.870 -2.237 1.00 95.75 238 ASN A O 1
ATOM 1782 N N . LEU A 1 239 ? -3.886 -5.087 -0.867 1.00 96.88 239 LEU A N 1
ATOM 1783 C CA . LEU A 1 239 ? -4.287 -3.979 0.005 1.00 96.88 239 LEU A CA 1
ATOM 1784 C C . LEU A 1 239 ? -4.366 -2.651 -0.774 1.00 96.88 239 LEU A C 1
ATOM 1786 O O . LEU A 1 239 ? -5.370 -1.947 -0.666 1.00 96.88 239 LEU A O 1
ATOM 1790 N N . TYR A 1 240 ? -3.361 -2.330 -1.599 1.00 95.75 240 TYR A N 1
ATOM 1791 C CA . TYR A 1 240 ? -3.376 -1.138 -2.464 1.00 95.75 240 TYR A CA 1
ATOM 1792 C C . TYR A 1 240 ? -4.511 -1.158 -3.483 1.00 95.75 240 TYR A C 1
ATOM 1794 O O . TYR A 1 240 ? -5.197 -0.151 -3.650 1.00 95.75 240 TYR A O 1
ATOM 1802 N N . ALA A 1 241 ? -4.751 -2.301 -4.125 1.00 93.56 241 ALA A N 1
ATOM 1803 C CA . ALA A 1 241 ? -5.855 -2.467 -5.060 1.00 93.56 241 ALA A CA 1
ATOM 1804 C C . ALA A 1 241 ? -7.197 -2.095 -4.412 1.00 93.56 241 ALA A C 1
ATOM 1806 O O . ALA A 1 241 ? -8.010 -1.387 -5.013 1.00 93.56 241 ALA A O 1
ATOM 1807 N N . HIS A 1 242 ? -7.421 -2.494 -3.156 1.00 93.62 242 HIS A N 1
ATOM 1808 C CA . HIS A 1 242 ? -8.630 -2.101 -2.442 1.00 93.62 242 HIS A CA 1
ATOM 1809 C C . HIS A 1 242 ? -8.665 -0.619 -2.041 1.00 93.62 242 HIS A C 1
ATOM 1811 O O . HIS A 1 242 ? -9.757 -0.042 -2.053 1.00 93.62 242 HIS A O 1
ATOM 1817 N N . ILE A 1 243 ? -7.522 0.001 -1.706 1.00 91.88 243 ILE A N 1
ATOM 1818 C CA . ILE A 1 243 ? -7.425 1.454 -1.451 1.00 91.88 243 ILE A CA 1
ATOM 1819 C C . ILE A 1 243 ? -7.853 2.226 -2.704 1.00 91.88 243 ILE A C 1
ATOM 1821 O O . ILE A 1 243 ? -8.750 3.065 -2.631 1.00 91.88 243 ILE A O 1
ATOM 1825 N N . ILE A 1 244 ? -7.286 1.880 -3.862 1.00 88.12 244 ILE A N 1
ATOM 1826 C CA . ILE A 1 244 ? -7.565 2.525 -5.155 1.00 88.12 244 ILE A CA 1
ATOM 1827 C C . ILE A 1 244 ? -9.030 2.344 -5.551 1.00 88.12 244 ILE A C 1
ATOM 1829 O O . ILE A 1 244 ? -9.716 3.304 -5.912 1.00 88.12 244 ILE A O 1
ATOM 1833 N N . ARG A 1 245 ? -9.551 1.118 -5.411 1.00 88.31 245 ARG A N 1
ATOM 1834 C CA . ARG A 1 245 ? -10.960 0.810 -5.695 1.00 88.31 245 ARG A CA 1
ATOM 1835 C C . ARG A 1 245 ? -11.923 1.398 -4.657 1.00 88.31 245 ARG A C 1
ATOM 1837 O O . ARG A 1 245 ? -13.133 1.316 -4.840 1.00 88.31 245 ARG A O 1
ATOM 1844 N N . ARG A 1 246 ? -11.409 1.982 -3.570 1.00 90.50 246 ARG A N 1
ATOM 1845 C CA . ARG A 1 246 ? -12.180 2.513 -2.436 1.00 90.50 246 ARG A CA 1
ATOM 1846 C C . ARG A 1 246 ? -13.122 1.486 -1.814 1.00 90.50 246 ARG A C 1
ATOM 1848 O O . ARG A 1 246 ? -14.268 1.777 -1.481 1.00 90.50 246 ARG A O 1
ATOM 1855 N N . THR A 1 247 ? -12.628 0.259 -1.690 1.00 91.31 247 THR A N 1
ATOM 1856 C CA . THR A 1 247 ? -13.395 -0.884 -1.170 1.00 91.31 247 THR A CA 1
ATOM 1857 C C . THR A 1 247 ? -12.962 -1.314 0.227 1.00 91.31 247 THR A C 1
ATOM 1859 O O . THR A 1 247 ? -13.628 -2.162 0.812 1.00 91.31 247 THR A O 1
ATOM 1862 N N . LEU A 1 248 ? -11.895 -0.729 0.789 1.00 92.25 248 LEU A N 1
ATOM 1863 C CA . LEU A 1 248 ? -11.508 -0.975 2.179 1.00 92.25 248 LEU A CA 1
ATOM 1864 C C . LEU A 1 248 ? -12.395 -0.195 3.141 1.00 92.25 248 LEU A C 1
ATOM 1866 O O . LEU A 1 248 ? -12.560 1.013 2.982 1.00 92.25 248 LEU A O 1
ATOM 1870 N N . VAL A 1 249 ? -12.810 -0.859 4.220 1.00 95.06 249 VAL A N 1
ATOM 1871 C CA . VAL A 1 249 ? -13.478 -0.303 5.404 1.00 95.06 249 VAL A CA 1
ATOM 1872 C C . VAL A 1 249 ? -14.829 0.350 5.078 1.00 95.06 249 VAL A C 1
ATOM 1874 O O . VAL A 1 249 ? -15.886 -0.192 5.398 1.00 95.06 249 VAL A O 1
ATOM 1877 N N . ASP A 1 250 ? -14.772 1.529 4.468 1.00 88.94 250 ASP A N 1
ATOM 1878 C CA . ASP A 1 250 ? -15.846 2.362 3.944 1.00 88.94 250 ASP A CA 1
ATOM 1879 C C . ASP A 1 250 ? -15.232 3.404 2.969 1.00 88.94 250 ASP A C 1
ATOM 1881 O O . ASP A 1 250 ? -14.013 3.634 3.003 1.00 88.94 250 ASP A O 1
ATOM 1885 N N . PRO A 1 251 ? -16.035 4.046 2.095 1.00 86.31 251 PRO A N 1
ATOM 1886 C CA . PRO A 1 251 ? -15.516 4.988 1.100 1.00 86.31 251 PRO A CA 1
ATOM 1887 C C . PRO A 1 251 ? -14.705 6.152 1.689 1.00 86.31 251 PRO A C 1
ATOM 1889 O O . PRO A 1 251 ? -13.679 6.526 1.121 1.00 86.31 251 PRO A O 1
ATOM 1892 N N . ASP A 1 252 ? -15.112 6.699 2.838 1.00 89.06 252 ASP A N 1
ATOM 1893 C CA . ASP A 1 252 ? -14.421 7.827 3.473 1.00 89.06 252 ASP A CA 1
ATOM 1894 C C . ASP A 1 252 ? -13.048 7.400 3.992 1.00 89.06 252 ASP A C 1
ATOM 1896 O O . ASP A 1 252 ? -12.037 8.041 3.708 1.00 89.06 252 ASP A O 1
ATOM 1900 N N . SER A 1 253 ? -12.990 6.289 4.726 1.00 92.00 253 SER A N 1
ATOM 1901 C CA . SER A 1 253 ? -11.751 5.684 5.216 1.00 92.00 253 SER A CA 1
ATOM 1902 C C . SER A 1 253 ? -10.789 5.376 4.065 1.00 92.00 253 SER A C 1
ATOM 1904 O O . SER A 1 253 ? -9.604 5.700 4.158 1.00 92.00 253 SER A O 1
ATOM 1906 N N . SER A 1 254 ? -11.291 4.813 2.960 1.00 88.69 254 SER A N 1
ATOM 1907 C CA . SER A 1 254 ? -10.495 4.584 1.749 1.00 88.69 254 SER A CA 1
ATOM 1908 C C . SER A 1 254 ? -9.945 5.885 1.156 1.00 88.69 254 SER A C 1
ATOM 1910 O O . SER A 1 254 ? -8.747 5.970 0.884 1.00 88.69 254 SER A O 1
ATOM 1912 N N . ASN A 1 255 ? -10.780 6.921 1.023 1.00 89.75 255 ASN A N 1
ATOM 1913 C CA . ASN A 1 255 ? -10.360 8.235 0.528 1.00 89.75 255 ASN A CA 1
ATOM 1914 C C . ASN A 1 255 ? -9.267 8.861 1.402 1.00 89.75 255 ASN A C 1
ATOM 1916 O O . ASN A 1 255 ? -8.306 9.423 0.878 1.00 89.75 255 ASN A O 1
ATOM 1920 N N . PHE A 1 256 ? -9.376 8.741 2.728 1.00 93.44 256 PHE A N 1
ATOM 1921 C CA . PHE A 1 256 ? -8.346 9.241 3.637 1.00 93.44 256 PHE A CA 1
ATOM 1922 C C . PHE A 1 256 ? -7.025 8.478 3.503 1.00 93.44 256 PHE A C 1
ATOM 1924 O O . PHE A 1 256 ? -5.965 9.103 3.512 1.00 93.44 256 PHE A O 1
ATOM 1931 N N . MET A 1 257 ? -7.064 7.146 3.382 1.00 95.81 257 MET A N 1
ATOM 1932 C CA . MET A 1 257 ? -5.849 6.347 3.181 1.00 95.81 257 MET A CA 1
ATOM 1933 C C . MET A 1 257 ? -5.153 6.714 1.867 1.00 95.81 257 MET A C 1
ATOM 1935 O O . MET A 1 257 ? -3.957 7.001 1.882 1.00 95.81 257 MET A O 1
ATOM 1939 N N . HIS A 1 258 ? -5.915 6.804 0.776 1.00 92.44 258 HIS A N 1
ATOM 1940 C CA . HIS A 1 258 ? -5.443 7.263 -0.531 1.00 92.44 258 HIS A CA 1
ATOM 1941 C C . HIS A 1 258 ? -4.791 8.658 -0.453 1.00 92.44 258 HIS A C 1
ATOM 1943 O O . HIS A 1 258 ? -3.644 8.843 -0.856 1.00 92.44 258 HIS A O 1
ATOM 1949 N N . ALA A 1 259 ? -5.457 9.636 0.172 1.00 93.69 259 ALA A N 1
ATOM 1950 C CA . ALA A 1 259 ? -4.933 10.999 0.301 1.00 93.69 259 ALA A CA 1
ATOM 1951 C C . ALA A 1 259 ? -3.616 11.081 1.100 1.00 93.69 259 ALA A C 1
ATOM 1953 O O . ALA A 1 259 ? -2.739 11.889 0.779 1.00 93.69 259 ALA A O 1
ATOM 1954 N N . LEU A 1 260 ? -3.450 10.251 2.137 1.00 95.31 260 LEU A N 1
ATOM 1955 C CA . LEU A 1 260 ? -2.200 10.187 2.901 1.00 95.31 260 LEU A CA 1
ATOM 1956 C C . LEU A 1 260 ? -1.047 9.619 2.070 1.00 95.31 260 LEU A C 1
ATOM 1958 O O . LEU A 1 260 ? 0.064 10.145 2.150 1.00 95.31 260 LEU A O 1
ATOM 1962 N N . LEU A 1 261 ? -1.301 8.580 1.272 1.00 96.69 261 LEU A N 1
ATOM 1963 C CA . LEU A 1 261 ? -0.296 7.985 0.389 1.00 96.69 261 LEU A CA 1
ATOM 1964 C C . LEU A 1 261 ? 0.083 8.932 -0.758 1.00 96.69 261 LEU A C 1
ATOM 1966 O O . LEU A 1 261 ? 1.265 9.043 -1.086 1.00 96.69 261 LEU A O 1
ATOM 1970 N N . ALA A 1 262 ? -0.879 9.688 -1.293 1.00 95.31 262 ALA A N 1
ATOM 1971 C CA . ALA A 1 262 ? -0.619 10.731 -2.283 1.00 95.31 262 ALA A CA 1
ATOM 1972 C C . ALA A 1 262 ? 0.223 11.880 -1.705 1.00 95.31 262 ALA A C 1
ATOM 1974 O O . ALA A 1 262 ? 1.199 12.333 -2.303 1.00 95.31 262 ALA A O 1
ATOM 1975 N N . THR A 1 263 ? -0.092 12.307 -0.479 1.00 94.44 263 THR A N 1
ATOM 1976 C CA . THR A 1 263 ? 0.696 13.328 0.231 1.00 94.44 263 THR A CA 1
ATOM 1977 C C . THR A 1 263 ? 2.115 12.834 0.531 1.00 94.44 263 THR A C 1
ATOM 1979 O O . THR A 1 263 ? 3.071 13.605 0.432 1.00 94.44 263 THR A O 1
ATOM 1982 N N . SER A 1 264 ? 2.267 11.552 0.878 1.00 94.38 264 SER A N 1
ATOM 1983 C CA . SER A 1 264 ? 3.572 10.910 1.075 1.00 94.38 264 SER A CA 1
ATOM 1984 C C . SER A 1 264 ? 4.418 10.964 -0.202 1.00 94.38 264 SER A C 1
ATOM 1986 O O . SER A 1 264 ? 5.564 11.404 -0.139 1.00 94.38 264 SER A O 1
ATOM 1988 N N . ALA A 1 265 ? 3.841 10.638 -1.365 1.00 92.75 265 ALA A N 1
ATOM 1989 C CA . ALA A 1 265 ? 4.537 10.745 -2.648 1.00 92.75 265 ALA A CA 1
ATOM 1990 C C . ALA A 1 265 ? 4.952 12.191 -2.976 1.00 92.75 265 ALA A C 1
ATOM 1992 O O . ALA A 1 265 ? 6.123 12.447 -3.255 1.00 92.75 265 ALA A O 1
ATOM 1993 N N . GLY A 1 266 ? 4.028 13.154 -2.881 1.00 85.56 266 GLY A N 1
ATOM 1994 C CA . GLY A 1 266 ? 4.275 14.536 -3.313 1.00 85.56 266 GLY A CA 1
ATOM 1995 C C . GLY A 1 266 ? 5.155 15.382 -2.380 1.00 85.56 266 GLY A C 1
ATOM 1996 O O . GLY A 1 266 ? 5.846 16.287 -2.841 1.00 85.56 266 GLY A O 1
ATOM 1997 N N . GLY A 1 267 ? 5.156 15.109 -1.070 1.00 76.75 267 GLY A N 1
ATOM 1998 C CA . GLY A 1 267 ? 5.794 15.987 -0.073 1.00 76.75 267 GLY A CA 1
ATOM 1999 C C . GLY A 1 267 ? 6.217 15.304 1.231 1.00 76.75 267 GLY A C 1
ATOM 2000 O O . GLY A 1 267 ? 6.470 15.979 2.238 1.00 76.75 267 GLY A O 1
ATOM 2001 N N . GLY A 1 268 ? 6.265 13.971 1.241 1.00 78.62 268 GLY A N 1
ATOM 2002 C CA . GLY A 1 268 ? 6.820 13.205 2.346 1.00 78.62 268 GLY A CA 1
ATOM 2003 C C . GLY A 1 268 ? 8.327 13.408 2.510 1.00 78.62 268 GLY A C 1
ATOM 2004 O O . GLY A 1 268 ? 9.021 13.817 1.577 1.00 78.62 268 GLY A O 1
ATOM 2005 N N . ASP A 1 269 ? 8.825 13.118 3.714 1.00 84.56 269 ASP A N 1
ATOM 2006 C CA . ASP A 1 269 ? 10.274 13.126 3.993 1.00 84.56 269 ASP A CA 1
ATOM 2007 C C . ASP A 1 269 ? 10.953 11.881 3.388 1.00 84.56 269 ASP A C 1
ATOM 2009 O O . ASP A 1 269 ? 12.130 11.902 3.031 1.00 84.56 269 ASP A O 1
ATOM 2013 N N . ASP A 1 270 ? 10.175 10.811 3.222 1.00 84.38 270 ASP A N 1
ATOM 2014 C CA . ASP A 1 270 ? 10.563 9.558 2.590 1.00 84.38 270 ASP A CA 1
ATOM 2015 C C . ASP A 1 270 ? 10.305 9.634 1.071 1.00 84.38 270 ASP A C 1
ATOM 2017 O O . ASP A 1 270 ? 9.235 9.253 0.592 1.00 84.38 270 ASP A O 1
ATOM 2021 N N . ILE A 1 271 ? 11.278 10.126 0.298 1.00 90.56 271 ILE A N 1
ATOM 2022 C CA . ILE A 1 271 ? 11.168 10.181 -1.171 1.00 90.56 271 ILE A CA 1
ATOM 2023 C C . ILE A 1 271 ? 11.064 8.757 -1.732 1.00 90.56 271 ILE A C 1
ATOM 2025 O O . ILE A 1 271 ? 11.945 7.925 -1.484 1.00 90.56 271 ILE A O 1
ATOM 2029 N N . SER A 1 272 ? 10.032 8.509 -2.543 1.00 95.56 272 SER A N 1
ATOM 2030 C CA . SER A 1 272 ? 9.855 7.264 -3.301 1.00 95.56 272 SER A CA 1
ATOM 2031 C C . SER A 1 272 ? 11.147 6.845 -4.013 1.00 95.56 272 SER A C 1
ATOM 2033 O O . SER A 1 272 ? 11.865 7.671 -4.580 1.00 95.56 272 SER A O 1
ATOM 2035 N N . PHE A 1 273 ? 11.470 5.555 -3.983 1.00 96.19 273 PHE A N 1
ATOM 2036 C CA . PHE A 1 273 ? 12.566 4.969 -4.757 1.00 96.19 273 PHE A CA 1
ATOM 2037 C C . PHE A 1 273 ? 12.228 4.847 -6.248 1.00 96.19 273 PHE A C 1
ATOM 2039 O O . PHE A 1 273 ? 13.137 4.651 -7.050 1.00 96.19 273 PHE A O 1
ATOM 2046 N N . LEU A 1 274 ? 10.954 5.011 -6.612 1.00 96.62 274 LEU A N 1
ATOM 2047 C CA . LEU A 1 274 ? 10.467 5.077 -7.989 1.00 96.62 274 LEU A CA 1
ATOM 2048 C C . LEU A 1 274 ? 10.277 6.516 -8.497 1.00 96.62 274 LEU A C 1
ATOM 2050 O O . LEU A 1 274 ? 9.924 6.708 -9.654 1.00 96.62 274 LEU A O 1
ATOM 2054 N N . ASP A 1 275 ? 10.532 7.541 -7.682 1.00 94.62 275 ASP A N 1
ATOM 2055 C CA . ASP A 1 275 ? 10.483 8.938 -8.128 1.00 94.62 275 ASP A CA 1
ATOM 2056 C C . ASP A 1 275 ? 11.844 9.370 -8.691 1.00 94.62 275 ASP A C 1
ATOM 2058 O O . ASP A 1 275 ? 12.671 10.002 -8.026 1.00 94.62 275 ASP A O 1
ATOM 2062 N N . PHE A 1 276 ? 12.092 8.969 -9.939 1.00 91.81 276 PHE A N 1
ATOM 2063 C CA . PHE A 1 276 ? 13.337 9.260 -10.654 1.00 91.81 276 PHE A CA 1
ATOM 2064 C C . PHE A 1 276 ? 13.503 10.759 -10.940 1.00 91.81 276 PHE A C 1
ATOM 2066 O O . PHE A 1 276 ? 14.627 11.257 -10.942 1.00 91.81 276 PHE A O 1
ATOM 2073 N N . ALA A 1 277 ? 12.405 11.508 -11.089 1.00 88.50 277 ALA A N 1
ATOM 2074 C CA . ALA A 1 277 ? 12.450 12.956 -11.288 1.00 88.50 277 ALA A CA 1
ATOM 2075 C C . ALA A 1 277 ? 13.033 13.690 -10.066 1.00 88.50 277 ALA A C 1
ATOM 2077 O O . ALA A 1 277 ? 13.786 14.653 -10.219 1.00 88.50 277 ALA A O 1
ATOM 2078 N N . ARG A 1 278 ? 12.745 13.214 -8.847 1.00 87.50 278 ARG A N 1
ATOM 2079 C CA . ARG A 1 278 ? 13.312 13.754 -7.596 1.00 87.50 278 ARG A CA 1
ATOM 2080 C C . ARG A 1 278 ? 14.622 13.085 -7.168 1.00 87.50 278 ARG A C 1
ATOM 2082 O O . ARG A 1 278 ? 15.171 13.440 -6.123 1.00 87.50 278 ARG A O 1
ATOM 2089 N N . ARG A 1 279 ? 15.163 12.163 -7.973 1.00 88.62 279 ARG A N 1
ATOM 2090 C CA . ARG A 1 279 ? 16.442 11.468 -7.747 1.00 88.62 279 ARG A CA 1
ATOM 2091 C C . ARG A 1 279 ? 17.392 11.692 -8.933 1.00 88.62 279 ARG A C 1
ATOM 2093 O O . ARG A 1 279 ? 17.617 10.770 -9.709 1.00 88.62 279 ARG A O 1
ATOM 2100 N N . PRO A 1 280 ? 18.031 12.873 -9.046 1.00 83.62 280 PRO A N 1
ATOM 2101 C CA . PRO A 1 280 ? 18.763 13.292 -10.251 1.00 83.62 280 PRO A CA 1
ATOM 2102 C C . PRO A 1 280 ? 19.995 12.441 -10.597 1.00 83.62 280 PRO A C 1
ATOM 2104 O O . PRO A 1 280 ? 20.554 12.581 -11.678 1.00 83.62 280 PRO A O 1
ATOM 2107 N N . VAL A 1 281 ? 20.445 11.576 -9.683 1.00 89.00 281 VAL A N 1
ATOM 2108 C CA . VAL A 1 281 ? 21.524 10.609 -9.942 1.00 89.00 281 VAL A CA 1
ATOM 2109 C C . VAL A 1 281 ? 21.053 9.376 -10.718 1.00 89.00 281 VAL A C 1
ATOM 2111 O O . VAL A 1 281 ? 21.886 8.589 -11.157 1.00 89.00 281 VAL A O 1
ATOM 2114 N N . LEU A 1 282 ? 19.740 9.184 -10.860 1.00 89.19 282 LEU A N 1
ATOM 2115 C CA . LEU A 1 282 ? 19.133 8.068 -11.573 1.00 89.19 282 LEU A CA 1
ATOM 2116 C C . LEU A 1 282 ? 18.592 8.536 -12.939 1.00 89.19 282 LEU A C 1
ATOM 2118 O O . LEU A 1 282 ? 18.171 9.687 -13.066 1.00 89.19 282 LEU A O 1
ATOM 2122 N N . PRO A 1 283 ? 18.581 7.668 -13.967 1.00 86.25 283 PRO A N 1
ATOM 2123 C CA . PRO A 1 283 ? 18.083 8.031 -15.293 1.00 86.25 283 PRO A CA 1
ATOM 2124 C C . PRO A 1 283 ? 16.570 8.313 -15.266 1.00 86.25 283 PRO A C 1
ATOM 2126 O O . PRO A 1 283 ? 15.838 7.570 -14.610 1.00 86.25 283 PRO A O 1
ATOM 2129 N N . PRO A 1 284 ? 16.075 9.335 -15.987 1.00 89.44 284 PRO A N 1
ATOM 2130 C CA . PRO A 1 284 ? 14.646 9.639 -16.032 1.00 89.44 284 PRO A CA 1
ATOM 2131 C C . PRO A 1 284 ? 13.831 8.458 -16.581 1.00 89.44 284 PRO A C 1
ATOM 2133 O O . PRO A 1 284 ? 14.343 7.630 -17.338 1.00 89.44 284 PRO A O 1
ATOM 2136 N N . ARG A 1 285 ? 12.554 8.390 -16.194 1.00 92.38 285 ARG A N 1
ATOM 2137 C CA . ARG A 1 285 ? 11.604 7.340 -16.591 1.00 92.38 285 ARG A CA 1
ATOM 2138 C C . ARG A 1 285 ? 10.317 7.958 -17.128 1.00 92.38 285 ARG A C 1
ATOM 2140 O O . ARG A 1 285 ? 9.958 9.058 -16.713 1.00 92.38 285 ARG A O 1
ATOM 2147 N N . ASP A 1 286 ? 9.601 7.234 -17.989 1.00 90.62 286 ASP A N 1
ATOM 2148 C CA . ASP A 1 286 ? 8.354 7.709 -18.612 1.00 90.62 286 ASP A CA 1
ATOM 2149 C C . ASP A 1 286 ? 7.120 7.417 -17.735 1.00 90.62 286 ASP A C 1
ATOM 2151 O O . ASP A 1 286 ? 6.014 7.159 -18.220 1.00 90.62 286 ASP A O 1
ATOM 2155 N N . PHE A 1 287 ? 7.309 7.466 -16.416 1.00 94.31 287 PHE A N 1
ATOM 2156 C CA . PHE A 1 287 ? 6.255 7.355 -15.417 1.00 94.31 287 PHE A CA 1
ATOM 2157 C C . PHE A 1 287 ? 6.526 8.299 -14.235 1.00 94.31 287 PHE A C 1
ATOM 2159 O O . PHE A 1 287 ? 7.675 8.607 -13.915 1.00 94.31 287 PHE A O 1
ATOM 2166 N N . GLY A 1 288 ? 5.459 8.750 -13.578 1.00 94.31 288 GLY A N 1
ATOM 2167 C CA . GLY A 1 288 ? 5.497 9.488 -12.315 1.00 94.31 288 GLY A CA 1
ATOM 2168 C C . GLY A 1 288 ? 4.970 8.646 -11.155 1.00 94.31 288 GLY A C 1
ATOM 2169 O O . GLY A 1 288 ? 4.281 7.652 -11.367 1.00 94.31 288 GLY A O 1
ATOM 2170 N N . VAL A 1 289 ? 5.276 9.045 -9.920 1.00 96.12 289 VAL A N 1
ATOM 2171 C CA . VAL A 1 289 ? 4.736 8.417 -8.703 1.00 96.12 289 VAL A CA 1
ATOM 2172 C C . VAL A 1 289 ? 3.636 9.306 -8.137 1.00 96.12 289 VAL A C 1
ATOM 2174 O O . VAL A 1 289 ? 3.892 10.466 -7.819 1.00 96.12 289 VAL A O 1
ATOM 2177 N N . VAL A 1 290 ? 2.424 8.768 -7.992 1.00 94.88 290 VAL A N 1
ATOM 2178 C CA . VAL A 1 290 ? 1.259 9.527 -7.497 1.00 94.88 290 VAL A CA 1
ATOM 2179 C C . VAL A 1 290 ? 0.877 9.161 -6.066 1.00 94.88 290 VAL A C 1
ATOM 2181 O O . VAL A 1 290 ? 0.333 9.993 -5.350 1.00 94.88 290 VAL A O 1
ATOM 2184 N N . GLU A 1 291 ? 1.221 7.956 -5.613 1.00 95.38 291 GLU A N 1
ATOM 2185 C CA . GLU A 1 291 ? 1.060 7.500 -4.229 1.00 95.38 291 GLU A CA 1
ATOM 2186 C C . GLU A 1 291 ? 2.252 6.637 -3.837 1.00 95.38 291 GLU A C 1
ATOM 2188 O O . GLU A 1 291 ? 2.733 5.857 -4.657 1.00 95.38 291 GLU A O 1
ATOM 2193 N N . SER A 1 292 ? 2.720 6.719 -2.589 1.00 97.06 292 SER A N 1
ATOM 2194 C CA . SER A 1 292 ? 3.797 5.837 -2.137 1.00 97.06 292 SER A CA 1
ATOM 2195 C C . SER A 1 292 ? 3.872 5.665 -0.628 1.00 97.06 292 SER A C 1
ATOM 2197 O O . SER A 1 292 ? 3.530 6.552 0.160 1.00 97.06 292 SER A O 1
ATOM 2199 N N . LYS A 1 293 ? 4.425 4.524 -0.217 1.00 98.06 293 LYS A N 1
ATOM 2200 C CA . LYS A 1 293 ? 5.080 4.384 1.082 1.00 98.06 293 LYS A CA 1
ATOM 2201 C C . LYS A 1 293 ? 6.307 3.502 0.939 1.00 98.06 293 LYS A C 1
ATOM 2203 O O . LYS A 1 293 ? 6.222 2.340 0.549 1.00 98.06 293 LYS A O 1
ATOM 2208 N N . VAL A 1 294 ? 7.442 4.046 1.357 1.00 97.94 294 VAL A N 1
ATOM 2209 C CA . VAL A 1 294 ? 8.715 3.328 1.336 1.00 97.94 294 VAL A CA 1
ATOM 2210 C C . VAL A 1 294 ? 8.988 2.574 2.640 1.00 97.94 294 VAL A C 1
ATOM 2212 O O . VAL A 1 294 ? 8.541 2.959 3.731 1.00 97.94 294 VAL A O 1
ATOM 2215 N N . GLY A 1 295 ? 9.799 1.534 2.514 1.00 97.94 295 GLY A N 1
ATOM 2216 C CA . GLY A 1 295 ? 10.533 0.827 3.544 1.00 97.94 295 GLY A CA 1
ATOM 2217 C C . GLY A 1 295 ? 12.029 0.902 3.251 1.00 97.94 295 GLY A C 1
ATOM 2218 O O . GLY A 1 295 ? 12.465 0.578 2.153 1.00 97.94 295 GLY A O 1
ATOM 2219 N N . TYR A 1 296 ? 12.815 1.317 4.239 1.00 97.12 296 TYR A N 1
ATOM 2220 C CA . TYR A 1 296 ? 14.270 1.380 4.149 1.00 97.12 296 TYR A CA 1
ATOM 2221 C C . TYR A 1 296 ? 14.884 0.944 5.472 1.00 97.12 296 TYR A C 1
ATOM 2223 O O . TYR A 1 296 ? 14.544 1.504 6.516 1.00 97.12 296 TYR A O 1
ATOM 2231 N N . ALA A 1 297 ? 15.751 -0.065 5.440 1.00 96.75 297 ALA A N 1
ATOM 2232 C CA . ALA A 1 297 ? 16.527 -0.492 6.600 1.00 96.75 297 ALA A CA 1
ATOM 2233 C C . ALA A 1 297 ? 17.664 -1.443 6.187 1.00 96.75 297 ALA A C 1
ATOM 2235 O O . ALA A 1 297 ? 17.583 -2.097 5.143 1.00 96.75 297 ALA A O 1
ATOM 2236 N N . PRO A 1 298 ? 18.724 -1.555 7.006 1.00 97.25 298 PRO A N 1
ATOM 2237 C CA . PRO A 1 298 ? 19.685 -2.634 6.861 1.00 97.25 298 PRO A CA 1
ATOM 2238 C C . PRO A 1 298 ? 19.073 -3.977 7.281 1.00 97.25 298 PRO A C 1
ATOM 2240 O O . PRO A 1 298 ? 18.331 -4.056 8.260 1.00 97.25 298 PRO A O 1
ATOM 2243 N N . LEU A 1 299 ? 19.443 -5.035 6.565 1.00 97.38 299 LEU A N 1
ATOM 2244 C CA . LEU A 1 299 ? 19.355 -6.416 7.032 1.00 97.38 299 LEU A CA 1
ATOM 2245 C C . LEU A 1 299 ? 20.295 -6.609 8.235 1.00 97.38 299 LEU A C 1
ATOM 2247 O O . LEU A 1 299 ? 21.216 -5.819 8.454 1.00 97.38 299 LEU A O 1
ATOM 2251 N N . LYS A 1 300 ? 20.158 -7.711 8.972 1.00 97.06 300 LYS A N 1
ATOM 2252 C CA . LYS A 1 300 ? 21.081 -8.100 10.058 1.00 97.06 300 LYS A CA 1
ATOM 2253 C C . LYS A 1 300 ? 22.522 -8.274 9.592 1.00 97.06 300 LYS A C 1
ATOM 2255 O O . LYS A 1 300 ? 23.442 -8.143 10.390 1.00 97.06 300 LYS A O 1
ATOM 2260 N N . THR A 1 301 ? 22.723 -8.551 8.305 1.00 96.00 301 THR A N 1
ATOM 2261 C CA . THR A 1 301 ? 24.045 -8.591 7.665 1.00 96.00 301 THR A CA 1
ATOM 2262 C C . THR A 1 301 ? 24.659 -7.201 7.459 1.00 96.00 301 THR A C 1
ATOM 2264 O O . THR A 1 301 ? 25.812 -7.100 7.056 1.00 96.00 301 THR A O 1
ATOM 2267 N N . GLY A 1 302 ? 23.904 -6.125 7.699 1.00 96.69 302 GLY A N 1
ATOM 2268 C CA . GLY A 1 302 ? 24.292 -4.736 7.444 1.00 96.69 302 GLY A CA 1
ATOM 2269 C C . GLY A 1 302 ? 23.967 -4.243 6.030 1.00 96.69 302 GLY A C 1
ATOM 2270 O O . GLY A 1 302 ? 24.027 -3.041 5.775 1.00 96.69 302 GLY A O 1
ATOM 2271 N N . ILE A 1 303 ? 23.580 -5.138 5.115 1.00 94.81 303 ILE A N 1
ATOM 2272 C CA . ILE A 1 303 ? 23.208 -4.781 3.741 1.00 94.81 303 ILE A CA 1
ATOM 2273 C C . ILE A 1 303 ? 21.922 -3.956 3.755 1.00 94.81 303 ILE A C 1
ATOM 2275 O O . ILE A 1 303 ? 20.898 -4.407 4.260 1.00 94.81 303 ILE A O 1
ATOM 2279 N N . LYS A 1 304 ? 21.958 -2.764 3.161 1.00 96.56 304 LYS A N 1
ATOM 2280 C CA . LYS A 1 304 ? 20.797 -1.877 3.050 1.00 96.56 304 LYS A CA 1
ATOM 2281 C C . LYS A 1 304 ? 19.855 -2.350 1.953 1.00 96.56 304 LYS A C 1
ATOM 2283 O O . LYS A 1 304 ? 20.274 -2.521 0.808 1.00 96.56 304 LYS A O 1
ATOM 2288 N N . VAL A 1 305 ? 18.590 -2.539 2.315 1.00 97.06 305 VAL A N 1
ATOM 2289 C CA . VAL A 1 305 ? 17.530 -2.896 1.375 1.00 97.06 305 VAL A CA 1
ATOM 2290 C C . VAL A 1 305 ? 16.401 -1.882 1.407 1.00 97.06 305 VAL A C 1
ATOM 2292 O O . VAL A 1 305 ? 16.140 -1.223 2.419 1.00 97.06 305 VAL A O 1
ATOM 2295 N N . VAL A 1 306 ? 15.721 -1.795 0.275 1.00 97.38 306 VAL A N 1
ATOM 2296 C CA . VAL A 1 306 ? 14.562 -0.948 0.051 1.00 97.38 306 VAL A CA 1
ATOM 2297 C C . VAL A 1 306 ? 13.354 -1.810 -0.298 1.00 97.38 306 VAL A C 1
ATOM 2299 O O . VAL A 1 306 ? 13.456 -2.915 -0.840 1.00 97.38 306 VAL A O 1
ATOM 2302 N N . SER A 1 307 ? 12.185 -1.320 0.072 1.00 98.31 307 SER A N 1
ATOM 2303 C CA . SER A 1 307 ? 10.881 -1.867 -0.282 1.00 98.31 307 SER A CA 1
ATOM 2304 C C . SER A 1 307 ? 9.937 -0.703 -0.506 1.00 98.31 307 SER A C 1
ATOM 2306 O O . SER A 1 307 ? 10.095 0.343 0.118 1.00 98.31 307 SER A O 1
ATOM 2308 N N . GLU A 1 308 ? 8.942 -0.856 -1.356 1.00 98.44 308 GLU A N 1
ATOM 2309 C CA . GLU A 1 308 ? 7.957 0.193 -1.575 1.00 98.44 308 GLU A CA 1
ATOM 2310 C C . GLU A 1 308 ? 6.672 -0.409 -2.107 1.00 98.44 308 GLU A C 1
ATOM 2312 O O . GLU A 1 308 ? 6.701 -1.408 -2.820 1.00 98.44 308 GLU A O 1
ATOM 2317 N N . ALA A 1 309 ? 5.559 0.224 -1.766 1.00 98.44 309 ALA A N 1
ATOM 2318 C CA . ALA A 1 309 ? 4.332 0.113 -2.522 1.00 98.44 309 ALA A CA 1
ATOM 2319 C C . ALA A 1 309 ? 3.997 1.501 -3.064 1.00 98.44 309 ALA A C 1
ATOM 2321 O O . ALA A 1 309 ? 3.946 2.475 -2.303 1.00 98.44 309 ALA A O 1
ATOM 2322 N N . ALA A 1 310 ? 3.813 1.585 -4.375 1.00 98.06 310 ALA A N 1
ATOM 2323 C CA . ALA A 1 310 ? 3.563 2.827 -5.078 1.00 98.06 310 ALA A CA 1
ATOM 2324 C C . ALA A 1 310 ? 2.455 2.660 -6.111 1.00 98.06 310 ALA A C 1
ATOM 2326 O O . ALA A 1 310 ? 2.300 1.590 -6.700 1.00 98.06 310 ALA A O 1
ATOM 2327 N N . VAL A 1 311 ? 1.726 3.746 -6.351 1.00 97.31 311 VAL A N 1
ATOM 2328 C CA . VAL A 1 311 ? 0.954 3.911 -7.581 1.00 97.31 311 VAL A CA 1
ATOM 2329 C C . VAL A 1 311 ? 1.798 4.757 -8.517 1.00 97.31 311 VAL A C 1
ATOM 2331 O O . VAL A 1 311 ? 2.181 5.879 -8.172 1.00 97.31 311 VAL A O 1
ATOM 2334 N N . VAL A 1 312 ? 2.114 4.195 -9.679 1.00 96.81 312 VAL A N 1
ATOM 2335 C CA . VAL A 1 312 ? 2.829 4.885 -10.750 1.00 96.81 312 VAL A CA 1
ATOM 2336 C C . VAL A 1 312 ? 1.877 5.178 -11.895 1.00 96.81 312 VAL A C 1
ATOM 2338 O O . VAL A 1 312 ? 0.976 4.392 -12.179 1.00 96.81 312 VAL A O 1
ATOM 2341 N N . GLU A 1 313 ? 2.084 6.306 -12.555 1.00 93.50 313 GLU A N 1
ATOM 2342 C CA . GLU A 1 313 ? 1.288 6.757 -13.688 1.00 93.50 313 GLU A CA 1
ATOM 2343 C C . GLU A 1 313 ? 2.194 6.930 -14.902 1.00 93.50 313 GLU A C 1
ATOM 2345 O O . GLU A 1 313 ? 3.190 7.649 -14.846 1.00 93.50 313 GLU A O 1
ATOM 2350 N N . SER A 1 314 ? 1.866 6.258 -16.003 1.00 90.31 314 SER A N 1
ATOM 2351 C CA . SER A 1 314 ? 2.570 6.427 -17.273 1.00 90.31 314 SER A CA 1
ATOM 2352 C C . SER A 1 314 ? 2.390 7.856 -17.788 1.00 90.31 314 SER A C 1
ATOM 2354 O O . SER A 1 314 ? 1.266 8.271 -18.064 1.00 90.31 314 SER A O 1
ATOM 2356 N N . LEU A 1 315 ? 3.485 8.591 -18.004 1.00 85.50 315 LEU A N 1
ATOM 2357 C CA . LEU A 1 315 ? 3.425 9.988 -18.459 1.00 85.50 315 LEU A CA 1
ATOM 2358 C C . LEU A 1 315 ? 2.859 10.124 -19.880 1.00 85.50 315 LEU A C 1
ATOM 2360 O O . LEU A 1 315 ? 2.307 11.162 -20.230 1.00 85.50 315 LEU A O 1
ATOM 2364 N N . GLY A 1 316 ? 2.995 9.078 -20.701 1.00 77.88 316 GLY A N 1
ATOM 2365 C CA . GLY A 1 316 ? 2.495 9.073 -22.075 1.00 77.88 316 GLY A CA 1
ATOM 2366 C C . GLY A 1 316 ? 1.012 8.723 -22.209 1.00 77.88 316 GLY A C 1
ATOM 2367 O O . GLY A 1 316 ? 0.402 9.084 -23.210 1.00 77.88 316 GLY A O 1
ATOM 2368 N N . THR A 1 317 ? 0.429 8.009 -21.240 1.00 80.25 317 THR A N 1
ATOM 2369 C CA . THR A 1 317 ? -0.939 7.461 -21.370 1.00 80.25 317 THR A CA 1
ATOM 2370 C C . THR A 1 317 ? -1.874 7.814 -20.215 1.00 80.25 317 THR A C 1
ATOM 2372 O O . THR A 1 317 ? -3.080 7.633 -20.346 1.00 80.25 317 THR A O 1
ATOM 2375 N N . GLY A 1 318 ? -1.349 8.276 -19.076 1.00 84.69 318 GLY A N 1
ATOM 2376 C CA . GLY A 1 318 ? -2.109 8.429 -17.832 1.00 84.69 318 GLY A CA 1
ATOM 2377 C C . GLY A 1 318 ? -2.527 7.098 -17.192 1.00 84.69 318 GLY A C 1
ATOM 2378 O O . GLY A 1 318 ? -3.218 7.093 -16.177 1.00 84.69 318 GLY A O 1
ATOM 2379 N N . GLN A 1 319 ? -2.129 5.956 -17.765 1.00 87.38 319 GLN A N 1
ATOM 2380 C CA . GLN A 1 319 ? -2.438 4.636 -17.225 1.00 87.38 319 GLN A CA 1
ATOM 2381 C C . GLN A 1 319 ? -1.731 4.445 -15.881 1.00 87.38 319 GLN A C 1
ATOM 2383 O O . GLN A 1 319 ? -0.520 4.661 -15.772 1.00 87.38 319 GLN A O 1
ATOM 2388 N N . GLN A 1 320 ? -2.485 4.003 -14.875 1.00 92.31 320 GLN A N 1
ATOM 2389 C CA . GLN A 1 320 ? -1.970 3.766 -13.531 1.00 92.31 320 GLN A CA 1
ATOM 2390 C C . GLN A 1 320 ? -1.634 2.293 -13.301 1.00 92.31 320 GLN A C 1
ATOM 2392 O O . GLN A 1 320 ? -2.271 1.391 -13.857 1.00 92.31 320 GLN A O 1
ATOM 2397 N N . PHE A 1 321 ? -0.639 2.066 -12.448 1.00 95.88 321 PHE A N 1
ATOM 2398 C CA . PHE A 1 321 ? -0.185 0.748 -12.026 1.00 95.88 321 PHE A CA 1
ATOM 2399 C C . PHE A 1 321 ? 0.141 0.753 -10.537 1.00 95.88 321 PHE A C 1
ATOM 2401 O O . PHE A 1 321 ? 0.748 1.701 -10.041 1.00 95.88 321 PHE A O 1
ATOM 2408 N N . VAL A 1 322 ? -0.191 -0.328 -9.830 1.00 97.69 322 VAL A N 1
ATOM 2409 C CA . VAL A 1 322 ? 0.379 -0.585 -8.502 1.00 97.69 322 VAL A CA 1
ATOM 2410 C C . VAL A 1 322 ? 1.668 -1.362 -8.680 1.00 97.69 322 VAL A C 1
ATOM 2412 O O . VAL A 1 322 ? 1.672 -2.448 -9.260 1.00 97.69 322 VAL A O 1
ATOM 2415 N N . VAL A 1 323 ? 2.753 -0.831 -8.133 1.00 98.62 323 VAL A N 1
ATOM 2416 C CA . VAL A 1 323 ? 4.046 -1.505 -8.078 1.00 98.62 323 VAL A CA 1
ATOM 2417 C C . VAL A 1 323 ? 4.414 -1.687 -6.620 1.00 98.62 323 VAL A C 1
ATOM 2419 O O . VAL A 1 323 ? 4.641 -0.718 -5.896 1.00 98.62 323 VAL A O 1
ATOM 2422 N N . VAL A 1 324 ? 4.484 -2.942 -6.189 1.00 98.75 324 VAL A N 1
ATOM 2423 C CA . VAL A 1 324 ? 5.050 -3.302 -4.892 1.00 98.75 324 VAL A CA 1
ATOM 2424 C C . VAL A 1 324 ? 6.329 -4.068 -5.127 1.00 98.75 324 VAL A C 1
ATOM 2426 O O . VAL A 1 324 ? 6.304 -5.087 -5.808 1.00 98.75 324 VAL A O 1
ATOM 2429 N N . PHE A 1 325 ? 7.433 -3.620 -4.543 1.00 98.62 325 PHE A N 1
ATOM 2430 C CA . PHE A 1 325 ? 8.678 -4.372 -4.571 1.00 98.62 325 PHE A CA 1
ATOM 2431 C C . PHE A 1 325 ? 9.318 -4.460 -3.191 1.00 98.62 325 PHE A C 1
ATOM 2433 O O . PHE A 1 325 ? 9.119 -3.608 -2.320 1.00 98.62 325 PHE A O 1
ATOM 2440 N N . GLN A 1 326 ? 10.126 -5.496 -2.998 1.00 98.12 326 GLN A N 1
ATOM 2441 C CA . GLN A 1 326 ? 10.850 -5.747 -1.759 1.00 98.12 326 GLN A CA 1
ATOM 2442 C C . GLN A 1 326 ? 12.240 -6.305 -2.043 1.00 98.12 326 GLN A C 1
ATOM 2444 O O . GLN A 1 326 ? 12.492 -6.899 -3.090 1.00 98.12 326 GLN A O 1
ATOM 2449 N N . ASN A 1 327 ? 13.137 -6.167 -1.065 1.00 96.19 327 ASN A N 1
ATOM 2450 C CA . ASN A 1 327 ? 14.472 -6.768 -1.092 1.00 96.19 327 ASN A CA 1
ATOM 2451 C C . ASN A 1 327 ? 15.407 -6.261 -2.214 1.00 96.19 327 ASN A C 1
ATOM 2453 O O . ASN A 1 327 ? 16.400 -6.928 -2.518 1.00 96.19 327 ASN A O 1
ATOM 2457 N N . SER A 1 328 ? 15.142 -5.081 -2.784 1.00 96.44 328 SER A N 1
ATOM 2458 C CA . SER A 1 328 ? 16.096 -4.404 -3.675 1.00 96.44 328 SER A CA 1
ATOM 2459 C C . SER A 1 328 ? 17.207 -3.751 -2.854 1.00 96.44 328 SER A C 1
ATOM 2461 O O . SER A 1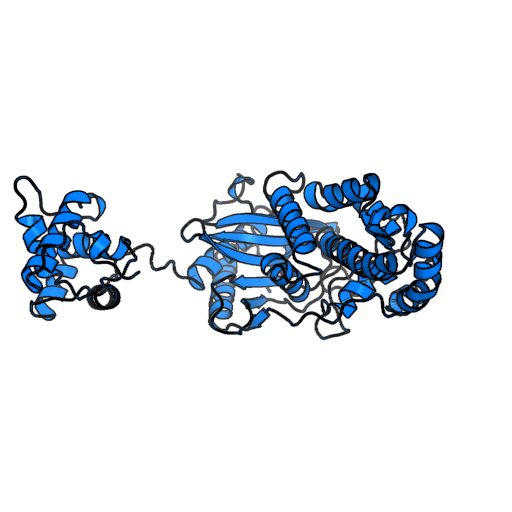 328 ? 16.962 -3.301 -1.735 1.00 96.44 328 SER A O 1
ATOM 2463 N N . LEU A 1 329 ? 18.435 -3.707 -3.371 1.00 95.25 329 LEU A N 1
ATOM 2464 C CA . LEU A 1 329 ? 19.522 -2.979 -2.714 1.00 95.25 329 LEU A CA 1
ATOM 2465 C C . LEU A 1 329 ? 19.321 -1.467 -2.848 1.00 95.25 329 LEU A C 1
ATOM 2467 O O . LEU A 1 329 ? 18.812 -0.982 -3.859 1.00 95.25 329 LEU A O 1
ATOM 2471 N N . ASP A 1 330 ? 19.757 -0.734 -1.825 1.00 93.56 330 ASP A N 1
ATOM 2472 C CA . ASP A 1 330 ? 19.910 0.724 -1.871 1.00 93.56 330 ASP A CA 1
ATOM 2473 C C . ASP A 1 330 ? 21.214 1.085 -2.596 1.00 93.56 330 ASP A C 1
ATOM 2475 O O . ASP A 1 330 ? 22.214 1.443 -1.969 1.00 93.56 330 ASP A O 1
ATOM 2479 N N . ASP A 1 331 ? 21.239 0.897 -3.915 1.00 91.75 331 ASP A N 1
ATOM 2480 C CA . ASP A 1 331 ? 22.383 1.257 -4.746 1.00 91.75 331 ASP A CA 1
ATOM 2481 C C . ASP A 1 331 ? 21.954 1.985 -6.027 1.00 91.75 331 ASP A C 1
ATOM 2483 O O . ASP A 1 331 ? 21.002 1.599 -6.708 1.00 91.75 331 ASP A O 1
ATOM 2487 N N . ASN A 1 332 ? 22.680 3.059 -6.348 1.00 89.88 332 ASN A N 1
ATOM 2488 C CA . ASN A 1 332 ? 22.391 3.930 -7.490 1.00 89.88 332 ASN A CA 1
ATOM 2489 C C . ASN A 1 332 ? 23.064 3.467 -8.791 1.00 89.88 332 ASN A C 1
ATOM 2491 O O . ASN A 1 332 ? 22.925 4.138 -9.807 1.00 89.88 332 ASN A O 1
ATOM 2495 N N . ALA A 1 333 ? 23.830 2.373 -8.761 1.00 87.44 333 ALA A N 1
ATOM 2496 C CA . ALA A 1 333 ? 24.616 1.919 -9.908 1.00 87.44 333 ALA A CA 1
ATOM 2497 C C . ALA A 1 333 ? 23.923 0.790 -10.682 1.00 87.44 333 ALA A C 1
ATOM 2499 O O . ALA A 1 333 ? 24.067 0.706 -11.895 1.00 87.44 333 ALA A O 1
ATOM 2500 N N . ASN A 1 334 ? 23.178 -0.070 -9.986 1.00 90.62 334 ASN A N 1
ATOM 2501 C CA . ASN A 1 334 ? 22.561 -1.264 -10.548 1.00 90.62 334 ASN A CA 1
ATOM 2502 C C . ASN A 1 334 ? 21.117 -1.419 -10.068 1.00 90.62 334 ASN A C 1
ATOM 2504 O O . ASN A 1 334 ? 20.208 -1.315 -10.882 1.00 90.62 334 ASN A O 1
ATOM 2508 N N . SER A 1 335 ? 20.872 -1.631 -8.770 1.00 93.62 335 SER A N 1
ATOM 2509 C CA . SER A 1 335 ? 19.556 -2.103 -8.309 1.00 93.62 335 SER A CA 1
ATOM 2510 C C . SER A 1 335 ? 18.448 -1.070 -8.477 1.00 93.62 335 SER A C 1
ATOM 2512 O O . SER A 1 335 ? 17.394 -1.411 -9.010 1.00 93.62 335 SER A O 1
ATOM 2514 N N . LEU A 1 336 ? 18.666 0.190 -8.078 1.00 94.19 336 LEU A N 1
ATOM 2515 C CA . LEU A 1 336 ? 17.652 1.234 -8.261 1.00 94.19 336 LEU A CA 1
ATOM 2516 C C . LEU A 1 336 ? 17.465 1.615 -9.741 1.00 94.19 336 LEU A C 1
ATOM 2518 O O . LEU A 1 336 ? 16.315 1.623 -10.186 1.00 94.19 336 LEU A O 1
ATOM 2522 N N . PRO A 1 337 ? 18.523 1.860 -10.548 1.00 94.25 337 PRO A N 1
ATOM 2523 C CA . PRO A 1 337 ? 18.365 2.058 -11.990 1.00 94.25 337 PRO A CA 1
ATOM 2524 C C . PRO A 1 337 ? 17.611 0.917 -12.679 1.00 94.25 337 PRO A C 1
ATOM 2526 O O . PRO A 1 337 ? 16.657 1.190 -13.410 1.00 94.25 337 PRO A O 1
ATOM 2529 N N . ALA A 1 338 ? 17.979 -0.337 -12.401 1.00 95.12 338 ALA A N 1
ATOM 2530 C CA . ALA A 1 338 ? 17.333 -1.512 -12.968 1.00 95.12 338 ALA A CA 1
ATOM 2531 C C . ALA A 1 338 ? 15.874 -1.638 -12.545 1.00 95.12 338 ALA A C 1
ATOM 2533 O O . ALA A 1 338 ? 15.033 -1.979 -13.365 1.00 95.12 338 ALA A O 1
ATOM 2534 N N . LEU A 1 339 ? 15.546 -1.339 -11.289 1.00 96.50 339 LEU A N 1
ATOM 2535 C CA . LEU A 1 339 ? 14.165 -1.358 -10.828 1.00 96.50 339 LEU A CA 1
ATOM 2536 C C . LEU A 1 339 ? 13.308 -0.343 -11.597 1.00 96.50 339 LEU A C 1
ATOM 2538 O O . LEU A 1 339 ? 12.227 -0.688 -12.067 1.00 96.50 339 LEU A O 1
ATOM 2542 N N . GLY A 1 340 ? 13.818 0.875 -11.800 1.00 96.31 340 GLY A N 1
ATOM 2543 C CA . GLY A 1 340 ? 13.156 1.864 -12.652 1.00 96.31 340 GLY A CA 1
ATOM 2544 C C . GLY A 1 340 ? 13.012 1.405 -14.096 1.00 96.31 340 GLY A C 1
ATOM 2545 O O . GLY A 1 340 ? 11.965 1.618 -14.698 1.00 96.31 340 GLY A O 1
ATOM 2546 N N . TYR A 1 341 ? 14.045 0.752 -14.638 1.00 96.19 341 TYR A N 1
ATOM 2547 C CA . TYR A 1 341 ? 14.006 0.176 -15.981 1.00 96.19 341 TYR A CA 1
ATOM 2548 C C . TYR A 1 341 ? 12.918 -0.887 -16.079 1.00 96.19 341 TYR A C 1
ATOM 2550 O O . TYR A 1 341 ? 12.094 -0.830 -16.981 1.00 96.19 341 TYR A O 1
ATOM 2558 N N . ILE A 1 342 ? 12.881 -1.825 -15.130 1.00 97.69 342 ILE A N 1
ATOM 2559 C CA . ILE A 1 342 ? 11.910 -2.916 -15.097 1.00 97.69 342 ILE A CA 1
ATOM 2560 C C . ILE A 1 342 ? 10.494 -2.351 -15.052 1.00 97.69 342 ILE A C 1
ATOM 2562 O O . ILE A 1 342 ? 9.655 -2.799 -15.826 1.00 97.69 342 ILE A O 1
ATOM 2566 N N . VAL A 1 343 ? 10.227 -1.355 -14.202 1.00 98.00 343 VAL A N 1
ATOM 2567 C CA . VAL A 1 343 ? 8.905 -0.715 -14.123 1.00 98.00 343 VAL A CA 1
ATOM 2568 C C . VAL A 1 343 ? 8.545 -0.044 -15.447 1.00 98.00 343 VAL A C 1
ATOM 2570 O O . VAL A 1 343 ? 7.535 -0.399 -16.046 1.00 98.00 343 VAL A O 1
ATOM 2573 N N . ASP A 1 344 ? 9.391 0.859 -15.941 1.00 95.81 344 ASP A N 1
ATOM 2574 C CA . ASP A 1 344 ? 9.165 1.603 -17.187 1.00 95.81 344 ASP A CA 1
ATOM 2575 C C . ASP A 1 344 ? 8.962 0.669 -18.388 1.00 95.81 344 ASP A C 1
ATOM 2577 O O . ASP A 1 344 ? 8.035 0.819 -19.185 1.00 95.81 344 ASP A O 1
ATOM 2581 N N . ARG A 1 345 ? 9.800 -0.362 -18.487 1.00 95.31 345 ARG A N 1
ATOM 2582 C CA . ARG A 1 345 ? 9.755 -1.341 -19.564 1.00 95.31 345 ARG A CA 1
ATOM 2583 C C . ARG A 1 345 ? 8.552 -2.269 -19.453 1.00 95.31 345 ARG A C 1
ATOM 2585 O O . ARG A 1 345 ? 7.938 -2.560 -20.475 1.00 95.31 345 ARG A O 1
ATOM 2592 N N . THR A 1 346 ? 8.165 -2.676 -18.244 1.00 96.50 346 THR A N 1
ATOM 2593 C CA . THR A 1 346 ? 6.931 -3.446 -18.022 1.00 96.50 346 THR A CA 1
ATOM 2594 C C . THR A 1 346 ? 5.715 -2.629 -18.437 1.00 96.50 346 THR A C 1
ATOM 2596 O O . THR A 1 346 ? 4.864 -3.161 -19.145 1.00 96.50 346 THR A O 1
ATOM 2599 N N . ILE A 1 347 ? 5.647 -1.335 -18.092 1.00 93.81 347 ILE A N 1
ATOM 2600 C CA . ILE A 1 347 ? 4.588 -0.428 -18.571 1.00 93.81 347 ILE A CA 1
ATOM 2601 C C . ILE A 1 347 ? 4.561 -0.442 -20.100 1.00 93.81 347 ILE A C 1
ATOM 2603 O O . ILE A 1 347 ? 3.542 -0.810 -20.672 1.00 93.81 347 ILE A O 1
ATOM 2607 N N . LYS A 1 348 ? 5.699 -0.162 -20.750 1.00 89.56 348 LYS A N 1
ATOM 2608 C CA . LYS A 1 348 ? 5.839 -0.111 -22.218 1.00 89.56 348 LYS A CA 1
ATOM 2609 C C . LYS A 1 348 ? 5.538 -1.428 -22.939 1.00 89.56 348 LYS A C 1
ATOM 2611 O O . LYS A 1 348 ? 5.289 -1.401 -24.137 1.00 89.56 348 LYS A O 1
ATOM 2616 N N . LEU A 1 349 ? 5.637 -2.576 -22.272 1.00 88.56 349 LEU A N 1
ATOM 2617 C CA . LEU A 1 349 ? 5.379 -3.894 -22.865 1.00 88.56 349 LEU A CA 1
ATOM 2618 C C . LEU A 1 349 ? 3.970 -4.420 -22.562 1.00 88.56 349 LEU A C 1
ATOM 2620 O O . LEU A 1 349 ? 3.389 -5.110 -23.392 1.00 88.56 349 LEU A O 1
ATOM 2624 N N . SER A 1 350 ? 3.431 -4.118 -21.379 1.00 82.88 350 SER A N 1
ATOM 2625 C CA . SER A 1 350 ? 2.080 -4.525 -20.950 1.00 82.88 350 SER A CA 1
ATOM 2626 C C . SER A 1 350 ? 0.992 -3.654 -21.554 1.00 82.88 350 SER A C 1
ATOM 2628 O O . SER A 1 350 ? -0.108 -4.106 -21.863 1.00 82.88 350 SER A O 1
ATOM 2630 N N . HIS A 1 351 ? 1.358 -2.401 -21.746 1.00 67.75 351 HIS A N 1
ATOM 2631 C CA . HIS A 1 351 ? 0.729 -1.455 -22.614 1.00 67.75 351 HIS A CA 1
ATOM 2632 C C . HIS A 1 351 ? 1.879 -0.972 -23.482 1.00 67.75 351 HIS A C 1
ATOM 2634 O O . HIS A 1 351 ? 2.504 0.043 -23.147 1.00 67.75 351 HIS A O 1
ATOM 2640 N N . PRO A 1 352 ? 2.177 -1.636 -24.624 1.00 41.69 352 PRO A N 1
ATOM 2641 C CA . PRO A 1 352 ? 2.699 -0.835 -25.721 1.00 41.69 352 PRO A CA 1
ATOM 2642 C C . PRO A 1 352 ? 1.826 0.407 -25.707 1.00 41.69 352 PRO A C 1
ATOM 2644 O O . PRO A 1 352 ? 0.600 0.273 -25.573 1.00 41.69 352 PRO A O 1
ATOM 2647 N N . ALA A 1 353 ? 2.435 1.598 -25.702 1.00 32.12 353 ALA A N 1
ATOM 2648 C CA . ALA A 1 353 ? 1.670 2.825 -25.886 1.00 32.12 353 ALA A CA 1
ATOM 2649 C C . ALA A 1 353 ? 0.559 2.509 -26.904 1.00 32.12 353 ALA A C 1
ATOM 2651 O O . ALA A 1 353 ? 0.838 1.698 -27.797 1.00 32.12 353 ALA A O 1
ATOM 2652 N N . PRO A 1 354 ? -0.674 3.031 -26.803 1.00 35.59 354 PRO A N 1
ATOM 2653 C CA . PRO A 1 354 ? -1.571 2.954 -27.950 1.00 35.59 354 PRO A CA 1
ATOM 2654 C C . PRO A 1 354 ? -0.797 3.641 -29.057 1.00 35.59 354 PRO A C 1
ATOM 2656 O O . PRO A 1 354 ? -0.728 4.859 -28.990 1.00 35.59 354 PRO A O 1
ATOM 2659 N N . THR A 1 355 ? -0.055 2.869 -29.873 1.00 30.38 355 THR A N 1
ATOM 2660 C CA . THR A 1 355 ? 1.344 3.195 -30.238 1.00 30.38 355 THR A CA 1
ATOM 2661 C C . THR A 1 355 ? 1.425 4.684 -30.362 1.00 30.38 355 THR A C 1
ATOM 2663 O O . THR A 1 355 ? 0.783 5.179 -31.285 1.00 30.38 355 THR A O 1
ATOM 2666 N N . GLY A 1 356 ? 2.010 5.399 -29.388 1.00 31.58 356 GLY A N 1
ATOM 2667 C CA . GLY A 1 356 ? 2.172 6.839 -29.553 1.00 31.58 356 GLY A CA 1
ATOM 2668 C C . GLY A 1 356 ? 2.909 6.918 -30.863 1.00 31.58 356 GLY A C 1
ATOM 2669 O O . GLY A 1 356 ? 3.991 6.341 -30.905 1.00 31.58 356 GLY A O 1
ATOM 2670 N N . HIS A 1 357 ? 2.217 7.339 -31.928 1.00 31.84 357 HIS A N 1
ATOM 2671 C CA . HIS A 1 357 ? 2.445 6.767 -33.248 1.00 31.84 357 HIS A CA 1
ATOM 2672 C C . HIS A 1 357 ? 3.939 6.808 -33.571 1.00 31.84 357 HIS A C 1
ATOM 2674 O O . HIS A 1 357 ? 4.441 7.798 -34.086 1.00 31.84 357 HIS A O 1
ATOM 2680 N N . LEU A 1 358 ? 4.642 5.685 -33.372 1.00 36.19 358 LEU A N 1
ATOM 2681 C CA . LEU A 1 358 ? 5.324 5.178 -34.527 1.00 36.19 358 LEU A CA 1
ATOM 2682 C C . LEU A 1 358 ? 4.156 4.907 -35.450 1.00 36.19 358 LEU A C 1
ATOM 2684 O O . LEU A 1 358 ? 3.292 4.091 -35.098 1.00 36.19 358 LEU A O 1
ATOM 2688 N N . PRO A 1 359 ? 4.024 5.709 -36.514 1.00 39.94 359 PRO A N 1
ATOM 2689 C CA . PRO A 1 359 ? 2.949 5.487 -37.445 1.00 39.94 359 PRO A CA 1
ATOM 2690 C C . PRO A 1 359 ? 2.936 4.015 -37.783 1.00 39.94 359 PRO A C 1
ATOM 2692 O O . PRO A 1 359 ? 4.028 3.440 -37.843 1.00 39.94 359 PRO A O 1
ATOM 2695 N N . PRO A 1 360 ? 1.755 3.393 -37.915 1.00 45.12 360 PRO A N 1
ATOM 2696 C CA . PRO A 1 360 ? 1.688 1.973 -38.191 1.00 45.12 360 PRO A CA 1
ATOM 2697 C C . PRO A 1 360 ? 2.677 1.693 -39.322 1.00 45.12 360 PRO A C 1
ATOM 2699 O O . PRO A 1 360 ? 2.535 2.225 -40.420 1.00 45.12 360 PRO A O 1
ATOM 2702 N N . THR A 1 361 ? 3.776 0.994 -39.013 1.00 53.19 361 THR A N 1
ATOM 2703 C CA . THR A 1 361 ? 4.974 1.031 -39.879 1.00 53.19 361 THR A CA 1
ATOM 2704 C C . THR A 1 361 ? 4.742 0.268 -41.176 1.00 53.19 361 THR A C 1
ATOM 2706 O O . THR A 1 361 ? 5.569 0.282 -42.084 1.00 53.19 361 THR A O 1
ATOM 2709 N N . THR A 1 362 ? 3.581 -0.383 -41.269 1.00 69.88 362 THR A N 1
ATOM 2710 C CA . THR A 1 362 ? 3.067 -1.014 -42.467 1.00 69.88 362 THR A CA 1
ATOM 2711 C C . THR A 1 362 ? 1.702 -0.413 -42.823 1.00 69.88 362 THR A C 1
ATOM 2713 O O . THR A 1 362 ? 0.851 -0.240 -41.943 1.00 69.88 362 THR A O 1
ATOM 2716 N N . PRO A 1 363 ? 1.425 -0.168 -44.113 1.00 74.12 363 PRO A N 1
ATOM 2717 C CA . PRO A 1 363 ? 0.127 0.321 -44.572 1.00 74.12 363 PRO A CA 1
ATOM 2718 C C . PRO A 1 363 ? -1.071 -0.523 -44.130 1.00 74.12 363 PRO A C 1
ATOM 2720 O O . PRO A 1 363 ? -2.143 0.026 -43.903 1.00 74.12 363 PRO A O 1
ATOM 2723 N N . SER A 1 364 ? -0.901 -1.845 -43.967 1.00 76.12 364 SER A N 1
ATOM 2724 C CA . SER A 1 364 ? -1.963 -2.733 -43.462 1.00 76.12 364 SER A CA 1
ATOM 2725 C C . SER A 1 364 ? -2.488 -2.270 -42.109 1.00 76.12 364 SER A C 1
ATOM 2727 O O . SER A 1 364 ? -3.694 -2.235 -41.889 1.00 76.12 364 SER A O 1
ATOM 2729 N N . ALA A 1 365 ? -1.569 -1.927 -41.207 1.00 68.62 365 ALA A N 1
ATOM 2730 C CA . ALA A 1 365 ? -1.909 -1.538 -39.853 1.00 68.62 365 ALA A CA 1
ATOM 2731 C C . ALA A 1 365 ? -2.525 -0.129 -39.820 1.00 68.62 365 ALA A C 1
ATOM 2733 O O . ALA A 1 365 ? -3.438 0.106 -39.035 1.00 68.62 365 ALA A O 1
ATOM 2734 N N . VAL A 1 366 ? -2.104 0.777 -40.718 1.00 78.62 366 VAL A N 1
ATOM 2735 C CA . VAL A 1 366 ? -2.740 2.099 -40.877 1.00 78.62 366 VAL A CA 1
ATOM 2736 C C . VAL A 1 366 ? -4.184 1.947 -41.331 1.00 78.62 366 VAL A C 1
ATOM 2738 O O . VAL A 1 366 ? -5.080 2.522 -40.722 1.00 78.62 366 VAL A O 1
ATOM 2741 N N . ILE A 1 367 ? -4.417 1.137 -42.364 1.00 87.50 367 ILE A N 1
ATOM 2742 C CA . ILE A 1 367 ? -5.751 0.911 -42.923 1.00 87.50 367 ILE A CA 1
ATOM 2743 C C . ILE A 1 367 ? -6.686 0.297 -41.873 1.00 87.50 367 ILE A C 1
ATOM 2745 O O . ILE A 1 367 ? -7.816 0.751 -41.720 1.00 87.50 367 ILE A O 1
ATOM 2749 N N . GLN A 1 368 ? -6.215 -0.694 -41.111 1.00 82.38 368 GLN A N 1
ATOM 2750 C CA . GLN A 1 368 ? -7.008 -1.315 -40.045 1.00 82.38 368 GLN A CA 1
ATOM 2751 C C . GLN A 1 368 ? -7.335 -0.338 -38.908 1.00 82.38 368 GLN A C 1
ATOM 2753 O O . GLN A 1 368 ? -8.472 -0.310 -38.438 1.00 82.38 368 GLN A O 1
ATOM 2758 N N . ALA A 1 369 ? -6.364 0.475 -38.480 1.00 77.00 369 ALA A N 1
ATOM 2759 C CA . ALA A 1 369 ? -6.570 1.459 -37.421 1.00 77.00 369 ALA A CA 1
ATOM 2760 C C . ALA A 1 369 ? -7.564 2.553 -37.842 1.00 77.00 369 ALA A C 1
ATOM 2762 O O . ALA A 1 369 ? -8.449 2.919 -37.072 1.00 77.00 369 ALA A O 1
ATOM 2763 N N . LEU A 1 370 ? -7.462 3.027 -39.085 1.00 88.50 370 LEU A N 1
ATOM 2764 C CA . LEU A 1 370 ? -8.395 3.997 -39.652 1.00 88.50 370 LEU A CA 1
ATOM 2765 C C . LEU A 1 370 ? -9.805 3.411 -39.764 1.00 88.50 370 LEU A C 1
ATOM 2767 O O . LEU A 1 370 ? -10.767 4.050 -39.338 1.00 88.50 370 LEU A O 1
ATOM 2771 N N . ALA A 1 371 ? -9.929 2.165 -40.230 1.00 88.19 371 ALA A N 1
ATOM 2772 C CA . ALA A 1 371 ? -11.217 1.483 -40.325 1.00 88.19 371 ALA A CA 1
ATOM 2773 C C . ALA A 1 371 ? -11.907 1.359 -38.956 1.00 88.19 371 ALA A C 1
ATOM 2775 O O . ALA A 1 371 ? -13.114 1.575 -38.858 1.00 88.19 371 ALA A O 1
ATOM 2776 N N . ALA A 1 372 ? -11.148 1.094 -37.886 1.00 83.00 372 ALA A N 1
ATOM 2777 C CA . ALA A 1 372 ? -11.675 1.049 -36.520 1.00 83.00 372 ALA A CA 1
ATOM 2778 C C . ALA A 1 372 ? -12.229 2.405 -36.035 1.00 83.00 372 ALA A C 1
ATOM 2780 O O . ALA A 1 372 ? -13.115 2.436 -35.184 1.00 83.00 372 ALA A O 1
ATOM 2781 N N . MET A 1 373 ? -11.752 3.520 -36.599 1.00 89.31 373 MET A N 1
ATOM 2782 C CA . MET A 1 373 ? -12.272 4.867 -36.338 1.00 89.31 373 MET A CA 1
ATOM 2783 C C . MET A 1 373 ? -13.402 5.274 -37.289 1.00 89.31 373 MET A C 1
ATOM 2785 O O . MET A 1 373 ? -13.916 6.382 -37.174 1.00 89.31 373 MET A O 1
ATOM 2789 N N . GLY A 1 374 ? -13.812 4.417 -38.225 1.00 93.06 374 GLY A N 1
ATOM 2790 C CA . GLY A 1 374 ? -14.765 4.795 -39.267 1.00 93.06 374 GLY A CA 1
ATOM 2791 C C . GLY A 1 374 ? -14.134 5.664 -40.358 1.00 93.06 374 GLY A C 1
ATOM 2792 O O . GLY A 1 374 ? -14.793 6.545 -40.899 1.00 93.06 374 GLY A O 1
ATOM 2793 N N . VAL A 1 375 ? -12.860 5.442 -40.682 1.00 95.69 375 VAL A N 1
ATOM 2794 C CA . VAL A 1 375 ? -12.213 6.003 -41.874 1.00 95.69 375 VAL A CA 1
ATOM 2795 C C . VAL A 1 375 ? -11.902 4.863 -42.841 1.00 95.69 375 VAL A C 1
ATOM 2797 O O . VAL A 1 375 ? -11.061 4.011 -42.564 1.00 95.69 375 VAL A O 1
ATOM 2800 N N . ASP A 1 376 ? -12.606 4.830 -43.967 1.00 94.38 376 ASP A N 1
ATOM 2801 C CA . ASP A 1 376 ? -12.415 3.876 -45.064 1.00 94.38 376 ASP A CA 1
ATOM 2802 C C . ASP A 1 376 ? -11.832 4.601 -46.294 1.00 94.38 376 ASP A C 1
ATOM 2804 O O . ASP A 1 376 ? -11.268 5.688 -46.173 1.00 94.38 376 ASP A O 1
ATOM 2808 N N . PHE A 1 377 ? -11.875 3.996 -47.480 1.00 97.25 377 PHE A N 1
ATOM 2809 C CA . PHE A 1 377 ? -11.278 4.568 -48.691 1.00 97.25 377 PHE A CA 1
ATOM 2810 C C . PHE A 1 377 ? -12.053 4.148 -49.946 1.00 97.25 377 PHE A C 1
ATOM 2812 O O . PHE A 1 377 ? -12.654 3.074 -49.972 1.00 97.25 377 PHE A O 1
ATOM 2819 N N . SER A 1 378 ? -12.049 4.996 -50.979 1.00 94.75 378 SER A N 1
ATOM 2820 C CA . SER A 1 378 ? -12.771 4.770 -52.244 1.00 94.75 378 SER A CA 1
ATOM 2821 C C . SER A 1 378 ? -11.872 4.283 -53.392 1.00 94.75 378 SER A C 1
ATOM 2823 O O . SER A 1 378 ? -12.346 3.737 -54.390 1.00 94.75 378 SER A O 1
ATOM 2825 N N . VAL A 1 379 ? -10.557 4.441 -53.237 1.00 93.25 379 VAL A N 1
ATOM 2826 C CA . VAL A 1 379 ? -9.533 3.976 -54.182 1.00 93.25 379 VAL A CA 1
ATOM 2827 C C . VAL A 1 379 ? -9.230 2.481 -54.018 1.00 93.25 379 VAL A C 1
ATOM 2829 O O . VAL A 1 379 ? -9.632 1.843 -53.050 1.00 93.25 379 VAL A O 1
ATOM 2832 N N . SER A 1 380 ? -8.469 1.882 -54.940 1.00 94.56 380 SER A N 1
ATOM 2833 C CA . SER A 1 380 ? -8.002 0.502 -54.743 1.00 94.56 380 SER A CA 1
ATOM 2834 C C . SER A 1 380 ? -7.062 0.406 -53.535 1.00 94.56 380 SER A C 1
ATOM 2836 O O . SER A 1 380 ? -6.154 1.232 -53.402 1.00 94.56 380 SER A O 1
ATOM 2838 N N . GLU A 1 381 ? -7.193 -0.651 -52.732 1.00 85.94 381 GLU A N 1
ATOM 2839 C CA . GLU A 1 381 ? -6.337 -0.881 -51.560 1.00 85.94 381 GLU A CA 1
ATOM 2840 C C . GLU A 1 381 ? -4.843 -0.945 -51.927 1.00 85.94 381 GLU A C 1
ATOM 2842 O O . GLU A 1 381 ? -4.004 -0.446 -51.184 1.00 85.94 381 GLU A O 1
ATOM 2847 N N . THR A 1 382 ? -4.496 -1.494 -53.096 1.00 83.31 382 THR A N 1
ATOM 2848 C CA . THR A 1 382 ? -3.112 -1.530 -53.602 1.00 83.31 382 THR A CA 1
ATOM 2849 C C . THR A 1 382 ? -2.509 -0.129 -53.728 1.00 83.31 382 THR A C 1
ATOM 2851 O O . THR A 1 382 ? -1.443 0.116 -53.167 1.00 83.31 382 THR A O 1
ATOM 2854 N N . ASN A 1 383 ? -3.209 0.801 -54.384 1.00 87.81 383 ASN A N 1
ATOM 2855 C CA . ASN A 1 383 ? -2.754 2.190 -54.517 1.00 87.81 383 ASN A CA 1
ATOM 2856 C C . ASN A 1 383 ? -2.673 2.889 -53.159 1.00 87.81 383 ASN A C 1
ATOM 2858 O O . ASN A 1 383 ? -1.702 3.587 -52.878 1.00 87.81 383 ASN A O 1
ATOM 2862 N N . LEU A 1 384 ? -3.659 2.665 -52.284 1.00 92.88 384 LEU A N 1
ATOM 2863 C CA . LEU A 1 384 ? -3.636 3.259 -50.952 1.00 92.88 384 LEU A CA 1
ATOM 2864 C C . LEU A 1 384 ? -2.413 2.795 -50.149 1.00 92.88 384 LEU A C 1
ATOM 2866 O O . LEU A 1 384 ? -1.771 3.594 -49.469 1.00 92.88 384 LEU A O 1
ATOM 2870 N N . ARG A 1 385 ? -2.062 1.509 -50.248 1.00 87.25 385 ARG A N 1
ATOM 2871 C CA . ARG A 1 385 ? -0.872 0.952 -49.596 1.00 87.25 385 ARG A CA 1
ATOM 2872 C C . ARG A 1 385 ? 0.409 1.587 -50.119 1.00 87.25 385 ARG A C 1
ATOM 2874 O O . ARG A 1 385 ? 1.267 1.925 -49.310 1.00 87.25 385 ARG A O 1
ATOM 2881 N N . GLU A 1 386 ? 0.517 1.774 -51.431 1.00 82.56 386 GLU A N 1
ATOM 2882 C CA . GLU A 1 386 ? 1.656 2.449 -52.057 1.00 82.56 386 GLU A CA 1
ATOM 2883 C C . GLU A 1 386 ? 1.802 3.890 -51.546 1.00 82.56 386 GLU A C 1
ATOM 2885 O O . GLU A 1 386 ? 2.876 4.272 -51.074 1.00 82.56 386 GLU A O 1
ATOM 2890 N N . TRP A 1 387 ? 0.717 4.669 -51.534 1.00 93.00 387 TRP A N 1
ATOM 2891 C CA . TRP A 1 387 ? 0.734 6.047 -51.034 1.00 93.00 387 TRP A CA 1
ATOM 2892 C C . TRP A 1 387 ? 1.104 6.118 -49.547 1.00 93.00 387 TRP A C 1
ATOM 2894 O O . TRP A 1 387 ? 1.968 6.901 -49.156 1.00 93.00 387 TRP A O 1
ATOM 2904 N N . LEU A 1 388 ? 0.552 5.228 -48.719 1.00 86.81 388 LEU A N 1
ATOM 2905 C CA . LEU A 1 388 ? 0.877 5.138 -47.291 1.00 86.81 388 LEU A CA 1
ATOM 2906 C C . LEU A 1 388 ? 2.338 4.741 -47.002 1.00 86.81 388 LEU A C 1
ATOM 2908 O O . LEU A 1 388 ? 2.831 5.030 -45.913 1.00 86.81 388 LEU A O 1
ATOM 2912 N N . THR A 1 389 ? 3.045 4.106 -47.944 1.00 81.00 389 THR A N 1
ATOM 2913 C CA . THR A 1 389 ? 4.495 3.841 -47.815 1.00 81.00 389 THR A CA 1
ATOM 2914 C C . THR A 1 389 ? 5.389 4.971 -48.305 1.00 81.00 389 THR A C 1
ATOM 2916 O O . THR A 1 389 ? 6.604 4.884 -48.138 1.00 81.00 389 THR A O 1
ATOM 2919 N N . ASN A 1 390 ? 4.824 6.013 -48.917 1.00 81.44 390 ASN A N 1
ATOM 2920 C CA . ASN A 1 390 ? 5.592 7.002 -49.660 1.00 81.44 390 ASN A CA 1
ATOM 2921 C C . ASN A 1 390 ? 5.426 8.429 -49.087 1.00 81.44 390 ASN A C 1
ATOM 2923 O O . ASN A 1 390 ? 4.750 9.265 -49.700 1.00 81.44 390 ASN A O 1
ATOM 2927 N N . PRO A 1 391 ? 6.016 8.718 -47.907 1.00 80.56 391 PRO A N 1
ATOM 2928 C CA . PRO A 1 391 ? 5.870 10.010 -47.227 1.00 80.56 391 PRO A CA 1
ATOM 2929 C C . PRO A 1 391 ? 6.553 11.168 -47.962 1.00 80.56 391 PRO A C 1
ATOM 2931 O O . PRO A 1 391 ? 6.120 12.311 -47.830 1.00 80.56 391 PRO A O 1
ATOM 2934 N N . ASP A 1 392 ? 7.574 10.886 -48.775 1.00 77.00 392 ASP A N 1
ATOM 2935 C CA . ASP A 1 392 ? 8.305 11.914 -49.524 1.00 77.00 392 ASP A CA 1
ATOM 2936 C C . ASP A 1 392 ? 7.476 12.487 -50.683 1.00 77.00 392 ASP A C 1
ATOM 2938 O O . ASP A 1 392 ? 7.645 13.648 -51.063 1.00 77.00 392 ASP A O 1
ATOM 2942 N N . PHE A 1 393 ? 6.545 11.694 -51.228 1.00 81.31 393 PHE A N 1
ATOM 2943 C CA . PHE A 1 393 ? 5.790 12.054 -52.430 1.00 81.31 393 PHE A CA 1
ATOM 2944 C C . PHE A 1 393 ? 4.277 12.165 -52.217 1.00 81.31 393 PHE A C 1
ATOM 2946 O O . PHE A 1 393 ? 3.623 12.858 -52.994 1.00 81.31 393 PHE A O 1
ATOM 2953 N N . THR A 1 394 ? 3.708 11.607 -51.141 1.00 91.38 394 THR A N 1
ATOM 2954 C CA . THR A 1 394 ? 2.266 11.723 -50.844 1.00 91.38 394 THR A CA 1
ATOM 2955 C C . THR A 1 394 ? 1.996 12.223 -49.416 1.00 91.38 394 THR A C 1
ATOM 2957 O O . THR A 1 394 ? 2.813 11.984 -48.526 1.00 91.38 394 THR A O 1
ATOM 2960 N N . PRO A 1 395 ? 0.872 12.917 -49.161 1.00 93.62 395 PRO A N 1
ATOM 2961 C CA . PRO A 1 395 ? 0.489 13.350 -47.811 1.00 93.62 395 PRO A CA 1
ATOM 2962 C C . PRO A 1 395 ? -0.254 12.280 -47.003 1.00 93.62 395 PRO A C 1
ATOM 2964 O O . PRO A 1 395 ? -0.521 12.486 -45.818 1.00 93.62 395 PRO A O 1
ATOM 2967 N N . TYR A 1 396 ? -0.602 11.145 -47.621 1.00 95.25 396 TYR A N 1
ATOM 2968 C CA . TYR A 1 396 ? -1.400 10.082 -47.008 1.00 95.25 396 TYR A CA 1
ATOM 2969 C C . TYR A 1 396 ? -0.842 9.614 -45.655 1.00 95.25 396 TYR A C 1
ATOM 2971 O O . TYR A 1 396 ? -1.638 9.495 -44.723 1.00 95.25 396 TYR A O 1
ATOM 2979 N N . PRO A 1 397 ? 0.482 9.414 -45.473 1.00 91.94 397 PRO A N 1
ATOM 2980 C CA . PRO A 1 397 ? 1.024 9.036 -44.170 1.00 91.94 397 PRO A CA 1
ATOM 2981 C C . PRO A 1 397 ? 0.773 10.102 -43.100 1.00 91.94 397 PRO A C 1
ATOM 2983 O O . PRO A 1 397 ? 0.301 9.773 -42.015 1.00 91.94 397 PRO A O 1
ATOM 2986 N N . ALA A 1 398 ? 1.043 11.373 -43.407 1.00 88.69 398 ALA A N 1
ATOM 2987 C CA . ALA A 1 398 ? 0.903 12.479 -42.461 1.00 88.69 398 ALA A CA 1
ATOM 2988 C C . ALA A 1 398 ? -0.564 12.723 -42.072 1.00 88.69 398 ALA A C 1
ATOM 2990 O O . ALA A 1 398 ? -0.875 12.859 -40.889 1.00 88.69 398 ALA A O 1
ATOM 2991 N N . ILE A 1 399 ? -1.471 12.721 -43.054 1.00 95.75 399 ILE A N 1
ATOM 2992 C CA . ILE A 1 399 ? -2.908 12.927 -42.835 1.00 95.75 399 ILE A CA 1
ATOM 2993 C C . ILE A 1 399 ? -3.529 11.743 -42.083 1.00 95.75 399 ILE A C 1
ATOM 2995 O O . ILE A 1 399 ? -4.255 11.959 -41.115 1.00 95.75 399 ILE A O 1
ATOM 2999 N N . ALA A 1 400 ? -3.202 10.499 -42.452 1.00 94.38 400 ALA A N 1
ATOM 3000 C CA . ALA A 1 400 ? -3.685 9.311 -41.745 1.00 94.38 400 ALA A CA 1
ATOM 3001 C C . ALA A 1 400 ? -3.265 9.315 -40.269 1.00 94.38 400 ALA A C 1
ATOM 3003 O O . ALA A 1 400 ? -4.083 9.072 -39.387 1.00 94.38 400 ALA A O 1
ATOM 3004 N N . GLN A 1 401 ? -2.005 9.643 -39.986 1.00 85.44 401 GLN A N 1
ATOM 3005 C CA . GLN A 1 401 ? -1.494 9.728 -38.617 1.00 85.44 401 GLN A CA 1
ATOM 3006 C C . GLN A 1 401 ? -2.151 10.853 -37.816 1.00 85.44 401 GLN A C 1
ATOM 3008 O O . GLN A 1 401 ? -2.485 10.658 -36.650 1.00 85.44 401 GLN A O 1
ATOM 3013 N N . ALA A 1 402 ? -2.357 12.018 -38.434 1.00 89.94 402 ALA A N 1
ATOM 3014 C CA . ALA A 1 402 ? -3.027 13.140 -37.788 1.00 89.94 402 ALA A CA 1
ATOM 3015 C C . ALA A 1 402 ? -4.489 12.816 -37.439 1.00 89.94 402 ALA A C 1
ATOM 3017 O O . ALA A 1 402 ? -4.955 13.207 -36.371 1.00 89.94 402 ALA A O 1
ATOM 3018 N N . LEU A 1 403 ? -5.193 12.072 -38.301 1.00 90.56 403 LEU A N 1
ATOM 3019 C CA . LEU A 1 403 ? -6.548 11.583 -38.031 1.00 90.56 403 LEU A CA 1
ATOM 3020 C C . LEU A 1 403 ? -6.566 10.563 -36.893 1.00 90.56 403 LEU A C 1
ATOM 3022 O O . LEU A 1 403 ? -7.372 10.689 -35.976 1.00 90.56 403 LEU A O 1
ATOM 3026 N N . LEU A 1 404 ? -5.668 9.578 -36.922 1.00 86.38 404 LEU A N 1
ATOM 3027 C CA . LEU A 1 404 ? -5.589 8.559 -35.876 1.00 86.38 404 LEU A CA 1
ATOM 3028 C C . LEU A 1 404 ? -5.280 9.168 -34.494 1.00 86.38 404 LEU A C 1
ATOM 3030 O O . LEU A 1 404 ? -5.839 8.735 -33.486 1.00 86.38 404 LEU A O 1
ATOM 3034 N N . ALA A 1 405 ? -4.479 10.238 -34.452 1.00 81.25 405 ALA A N 1
ATOM 3035 C CA . ALA A 1 405 ? -4.176 10.980 -33.230 1.00 81.25 405 ALA A CA 1
ATOM 3036 C C . ALA A 1 405 ? -5.406 11.648 -32.583 1.00 81.25 405 ALA A C 1
ATOM 3038 O O . ALA A 1 405 ? -5.342 12.038 -31.418 1.00 81.25 405 ALA A O 1
ATOM 3039 N N . TRP A 1 406 ? -6.533 11.778 -33.295 1.00 82.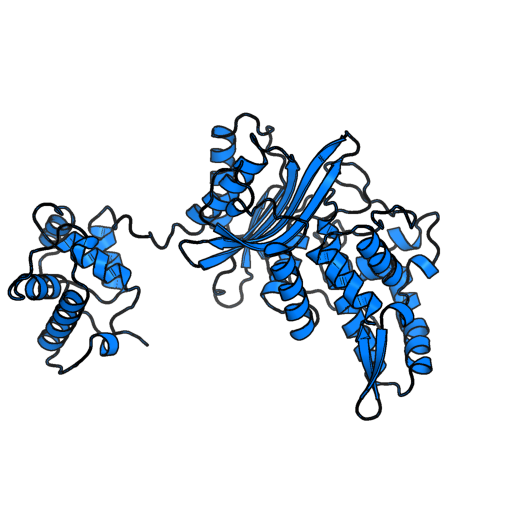56 406 TRP A N 1
ATOM 3040 C CA . TRP A 1 406 ? -7.770 12.291 -32.701 1.00 82.56 406 TRP A CA 1
ATOM 3041 C C . TRP A 1 406 ? -8.402 11.303 -31.719 1.00 82.56 406 TRP A C 1
ATOM 3043 O O . TRP A 1 406 ? -9.148 11.738 -30.847 1.00 82.56 406 TRP A O 1
ATOM 3053 N N . GLY A 1 407 ? -8.133 9.997 -31.846 1.00 78.19 407 GLY A N 1
ATOM 3054 C CA . GLY A 1 407 ? -8.603 8.977 -30.901 1.00 78.19 407 GLY A CA 1
ATOM 3055 C C . GLY A 1 407 ? -10.129 8.864 -30.770 1.00 78.19 407 GLY A C 1
ATOM 3056 O O . GLY A 1 407 ? -10.622 8.353 -29.767 1.00 78.19 407 GLY A O 1
ATOM 3057 N N . ARG A 1 408 ? -10.893 9.360 -31.753 1.00 79.94 408 ARG A N 1
ATOM 3058 C CA . ARG A 1 408 ? -12.364 9.348 -31.762 1.00 79.94 408 ARG A CA 1
ATOM 3059 C C . ARG A 1 408 ? -12.914 8.697 -33.024 1.00 79.94 408 ARG A C 1
ATOM 3061 O O . ARG A 1 408 ? -12.489 9.035 -34.124 1.00 79.94 408 ARG A O 1
ATOM 3068 N N . GLY A 1 409 ? -13.892 7.809 -32.863 1.00 86.38 409 GLY A N 1
ATOM 3069 C CA . GLY A 1 409 ? -14.600 7.200 -33.987 1.00 8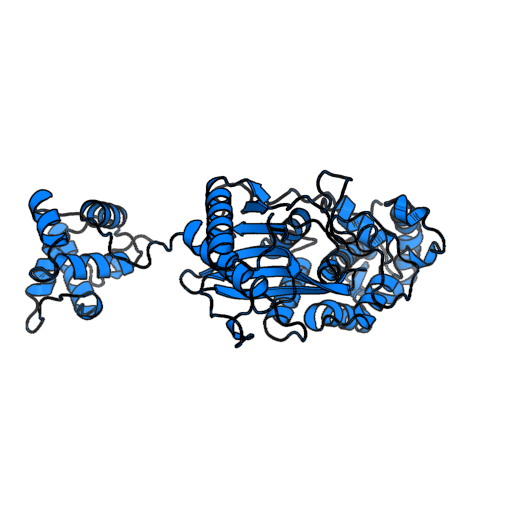6.38 409 GLY A CA 1
ATOM 3070 C C . GLY A 1 409 ? -15.627 8.142 -34.619 1.00 86.38 409 GLY A C 1
ATOM 3071 O O . GLY A 1 409 ? -16.215 8.986 -33.938 1.00 86.38 409 GLY A O 1
ATOM 3072 N N . PHE A 1 410 ? -15.874 7.983 -35.917 1.00 90.31 410 PHE A N 1
ATOM 3073 C CA . PHE A 1 410 ? -16.949 8.656 -36.642 1.00 90.31 410 PHE A CA 1
ATOM 3074 C C . PHE A 1 410 ? -18.266 7.870 -36.543 1.00 90.31 410 PHE A C 1
ATOM 3076 O O . PHE A 1 410 ? -18.282 6.642 -36.564 1.00 90.31 410 PHE A O 1
ATOM 3083 N N . LYS A 1 411 ? -19.399 8.581 -36.471 1.00 92.00 411 LYS A N 1
ATOM 3084 C CA . LYS A 1 411 ? -20.758 8.002 -36.481 1.00 92.00 411 LYS A CA 1
ATOM 3085 C C . LYS A 1 411 ? -21.077 7.278 -37.791 1.00 92.00 411 LYS A C 1
ATOM 3087 O O . LYS A 1 411 ? -21.938 6.403 -37.804 1.00 92.00 411 LYS A O 1
ATOM 3092 N N . ALA A 1 412 ? -20.427 7.680 -38.881 1.00 91.31 412 ALA A N 1
ATOM 3093 C CA . ALA A 1 412 ? -20.541 7.085 -40.205 1.00 91.31 412 ALA A CA 1
ATOM 3094 C C . ALA A 1 412 ? -19.175 7.145 -40.918 1.00 91.31 412 ALA A C 1
ATOM 3096 O O . ALA A 1 412 ? -18.428 8.094 -40.664 1.00 91.31 412 ALA A O 1
ATOM 3097 N N . PRO A 1 413 ? -18.842 6.180 -41.799 1.00 94.94 413 PRO A N 1
ATOM 3098 C CA . PRO A 1 413 ? -17.537 6.132 -42.455 1.00 94.94 413 PRO A CA 1
ATOM 3099 C C . PRO A 1 413 ? -17.197 7.373 -43.294 1.00 94.94 413 PRO A C 1
ATOM 3101 O O . PRO A 1 413 ? -18.061 7.879 -44.009 1.00 94.94 413 PRO A O 1
ATOM 3104 N N . VAL A 1 414 ? -15.946 7.834 -43.279 1.00 95.75 414 VAL A N 1
ATOM 3105 C CA . VAL A 1 414 ? -15.452 8.934 -44.135 1.00 95.75 414 VAL A CA 1
ATOM 3106 C C . VAL A 1 414 ? -14.244 8.457 -44.947 1.00 95.75 414 VAL A C 1
ATOM 3108 O O . VAL A 1 414 ? -13.379 7.774 -44.409 1.00 95.75 414 VAL A O 1
ATOM 3111 N N . PHE A 1 415 ? -14.176 8.812 -46.236 1.00 97.56 415 PHE A N 1
ATOM 3112 C CA . PHE A 1 415 ? -13.112 8.336 -47.126 1.00 97.56 415 PHE A CA 1
ATOM 3113 C C . PHE A 1 415 ? -11.803 9.111 -46.933 1.00 97.56 415 PHE A C 1
ATOM 3115 O O . PHE A 1 415 ? -11.771 10.329 -47.110 1.00 97.56 415 PHE A O 1
ATOM 3122 N N . LEU A 1 416 ? -10.708 8.403 -46.648 1.00 97.62 416 LEU A N 1
ATOM 3123 C CA . LEU A 1 416 ? -9.372 8.983 -46.488 1.00 97.62 416 LEU A CA 1
ATOM 3124 C C . LEU A 1 416 ? -8.897 9.725 -47.743 1.00 97.62 416 LEU A C 1
ATOM 3126 O O . LEU A 1 416 ? -8.349 10.815 -47.634 1.00 97.62 416 LEU A O 1
ATOM 3130 N N . ASP A 1 417 ? -9.094 9.151 -48.928 1.00 97.44 417 ASP A N 1
ATOM 3131 C CA . ASP A 1 417 ? -8.661 9.738 -50.200 1.00 97.44 417 ASP A CA 1
ATOM 3132 C C . ASP A 1 417 ? -9.390 11.049 -50.528 1.00 97.44 417 ASP A C 1
ATOM 3134 O O . ASP A 1 417 ? -8.771 11.986 -51.027 1.00 97.44 417 ASP A O 1
ATOM 3138 N N . VAL A 1 418 ? -10.665 11.163 -50.148 1.00 97.56 418 VAL A N 1
ATOM 3139 C CA . VAL A 1 418 ? -11.439 12.408 -50.281 1.00 97.56 418 VAL A CA 1
ATOM 3140 C C . VAL A 1 418 ? -10.975 13.452 -49.260 1.00 97.56 418 VAL A C 1
ATOM 3142 O O . VAL A 1 418 ? -10.805 14.617 -49.609 1.00 97.56 418 VAL A O 1
ATOM 3145 N N . ILE A 1 419 ? -10.683 13.046 -48.016 1.00 98.19 419 ILE A N 1
ATOM 3146 C CA . ILE A 1 419 ? -10.100 13.944 -47.002 1.00 98.19 419 ILE A CA 1
ATOM 3147 C C . ILE A 1 419 ? -8.761 14.509 -47.491 1.00 98.19 419 ILE A C 1
ATOM 3149 O O . ILE A 1 419 ? -8.525 15.713 -47.396 1.00 98.19 419 ILE A O 1
ATOM 3153 N N . VAL A 1 420 ? -7.884 13.648 -48.015 1.00 97.88 420 VAL A N 1
ATOM 3154 C CA . VAL A 1 420 ? -6.585 14.060 -48.559 1.00 97.88 420 VAL A CA 1
ATOM 3155 C C . VAL A 1 420 ? -6.772 15.024 -49.730 1.00 97.88 420 VAL A C 1
ATOM 3157 O O . VAL A 1 420 ? -6.140 16.080 -49.746 1.00 97.88 420 VAL A O 1
ATOM 3160 N N . TRP A 1 421 ? -7.677 14.707 -50.659 1.00 97.06 421 TRP A N 1
ATOM 3161 C CA . TRP A 1 421 ? -7.986 15.570 -51.795 1.00 97.06 421 TRP A CA 1
ATOM 3162 C C . TRP A 1 421 ? -8.445 16.967 -51.356 1.00 97.06 421 TRP A C 1
ATOM 3164 O O . TRP A 1 421 ? -7.858 17.960 -51.791 1.00 97.06 421 TRP A O 1
ATOM 3174 N N . ASN A 1 422 ? -9.426 17.054 -50.453 1.00 97.12 422 ASN A N 1
ATOM 3175 C CA . ASN A 1 422 ? -9.972 18.327 -49.965 1.00 97.12 422 ASN A CA 1
ATOM 3176 C C . ASN A 1 422 ? -8.916 19.142 -49.199 1.00 97.12 422 ASN A C 1
ATOM 3178 O O . ASN A 1 422 ? -8.820 20.364 -49.351 1.00 97.12 422 ASN A O 1
ATOM 3182 N N . TYR A 1 423 ? -8.057 18.468 -48.429 1.00 97.94 423 TYR A N 1
ATOM 3183 C CA . TYR A 1 423 ? -6.937 19.114 -47.747 1.00 97.94 423 TYR A CA 1
ATOM 3184 C C . TYR A 1 423 ? -5.951 19.746 -48.746 1.00 97.94 423 TYR A C 1
ATOM 3186 O O . TYR A 1 423 ? -5.590 20.914 -48.597 1.00 97.94 423 TYR A O 1
ATOM 3194 N N . GLU A 1 424 ? -5.519 19.004 -49.773 1.00 95.12 424 GLU A N 1
ATOM 3195 C CA . GLU A 1 424 ? -4.552 19.492 -50.771 1.00 95.12 424 GLU A CA 1
ATOM 3196 C C . GLU A 1 424 ? -5.128 20.569 -51.699 1.00 95.12 424 GLU A C 1
ATOM 3198 O O . GLU A 1 424 ? -4.394 21.450 -52.146 1.00 95.12 424 GLU A O 1
ATOM 3203 N N . HIS A 1 425 ? -6.435 20.537 -51.966 1.00 94.12 425 HIS A N 1
ATOM 3204 C CA . HIS A 1 425 ? -7.110 21.514 -52.827 1.00 94.12 425 HIS A CA 1
ATOM 3205 C C . HIS A 1 425 ? -7.515 22.798 -52.097 1.00 94.12 425 HIS A C 1
ATOM 3207 O O . HIS A 1 425 ? -8.035 23.728 -52.719 1.00 94.12 425 HIS A O 1
ATOM 3213 N N . THR A 1 426 ? -7.233 22.898 -50.796 1.00 94.94 426 THR A N 1
ATOM 3214 C CA . THR A 1 426 ? -7.440 24.136 -50.047 1.00 94.94 426 THR A CA 1
ATOM 3215 C C . THR A 1 426 ? -6.450 25.219 -50.520 1.00 94.94 426 THR A C 1
ATOM 3217 O O . THR A 1 426 ? -5.233 25.023 -50.439 1.00 94.94 426 THR A O 1
ATOM 3220 N N . PRO A 1 427 ? -6.917 26.403 -50.974 1.00 93.88 427 PRO A N 1
ATOM 3221 C CA . PRO A 1 427 ? -6.034 27.451 -51.485 1.00 93.88 427 PRO A CA 1
ATOM 3222 C C . PRO A 1 427 ? -4.947 27.877 -50.486 1.00 93.88 427 PRO A C 1
ATOM 3224 O O . PRO A 1 427 ? -5.230 28.229 -49.342 1.00 93.88 427 PRO A O 1
ATOM 3227 N N . GLY A 1 428 ? -3.688 27.890 -50.934 1.00 90.88 428 GLY A N 1
ATOM 3228 C CA . GLY A 1 428 ? -2.543 28.316 -50.116 1.00 90.88 428 GLY A CA 1
ATOM 3229 C C . GLY A 1 428 ? -2.057 27.282 -49.092 1.00 90.88 428 GLY A C 1
ATOM 3230 O O . GLY A 1 428 ? -1.266 27.620 -48.204 1.00 90.88 428 GLY A O 1
ATOM 3231 N N . VAL A 1 429 ? -2.512 26.031 -49.188 1.00 93.25 429 VAL A N 1
ATOM 3232 C CA . VAL A 1 429 ? -2.038 24.919 -48.360 1.00 93.25 429 VAL A CA 1
ATOM 3233 C C . VAL A 1 429 ? -1.017 24.090 -49.136 1.00 93.25 429 VAL A C 1
ATOM 3235 O O . VAL A 1 429 ? -1.221 23.749 -50.295 1.00 93.25 429 VAL A O 1
ATOM 3238 N N . SER A 1 430 ? 0.104 23.778 -48.487 1.00 91.75 430 SER A N 1
ATOM 3239 C CA . SER A 1 430 ? 1.095 22.840 -49.015 1.00 91.75 430 SER A CA 1
ATOM 3240 C C . SER A 1 430 ? 0.762 21.421 -48.561 1.00 91.75 430 SER A C 1
ATOM 3242 O O . SER A 1 430 ? 0.359 21.225 -47.412 1.00 91.75 430 SER A O 1
ATOM 3244 N N . SER A 1 431 ? 0.994 20.435 -49.432 1.00 91.75 431 SER A N 1
ATOM 3245 C CA . SER A 1 431 ? 0.909 19.013 -49.079 1.00 91.75 431 SER A CA 1
ATOM 3246 C C . SER A 1 431 ? 1.858 18.697 -47.910 1.00 91.75 431 SER A C 1
ATOM 3248 O O . SER A 1 431 ? 3.067 18.909 -48.052 1.00 91.75 431 SER A O 1
ATOM 3250 N N . PRO A 1 432 ? 1.362 18.173 -46.775 1.00 92.38 432 PRO A N 1
ATOM 3251 C CA . PRO A 1 432 ? 2.194 17.849 -45.622 1.00 92.38 432 PRO A CA 1
ATOM 3252 C C . PRO A 1 432 ? 3.061 16.617 -45.901 1.00 92.38 432 PRO A C 1
ATOM 3254 O O . PRO A 1 432 ? 2.641 15.708 -46.619 1.00 92.38 432 PRO A O 1
ATOM 3257 N N . ARG A 1 433 ? 4.268 16.576 -45.323 1.00 89.44 433 ARG A N 1
ATOM 3258 C CA . ARG A 1 433 ? 5.177 15.411 -45.392 1.00 89.44 433 ARG A CA 1
ATOM 3259 C C . ARG A 1 433 ? 5.335 14.726 -44.039 1.00 89.44 433 ARG A C 1
ATOM 3261 O O . ARG A 1 433 ? 5.627 13.537 -43.971 1.00 89.44 433 ARG A O 1
ATOM 3268 N N . SER A 1 434 ? 5.062 15.455 -42.964 1.00 83.69 434 SER A N 1
ATOM 3269 C CA . SER A 1 434 ? 5.016 14.958 -41.596 1.00 83.69 434 SER A CA 1
ATOM 3270 C C . SER A 1 434 ? 3.745 15.425 -40.883 1.00 83.69 434 SER A C 1
ATOM 3272 O O . SER A 1 434 ? 3.083 16.368 -41.317 1.00 83.69 434 SER A O 1
ATOM 3274 N N . VAL A 1 435 ? 3.411 14.796 -39.754 1.00 81.69 435 VAL A N 1
ATOM 3275 C CA . VAL A 1 435 ? 2.264 15.203 -38.915 1.00 81.69 435 VAL A CA 1
ATOM 3276 C C . VAL A 1 435 ? 2.393 16.653 -38.443 1.00 81.69 435 VAL A C 1
ATOM 3278 O O . VAL A 1 435 ? 1.391 17.354 -38.349 1.00 81.69 435 VAL A O 1
ATOM 3281 N N . ALA A 1 436 ? 3.618 17.129 -38.200 1.00 82.69 436 ALA A N 1
ATOM 3282 C CA . ALA A 1 436 ? 3.875 18.508 -37.790 1.00 82.69 436 ALA A CA 1
ATOM 3283 C C . ALA A 1 436 ? 3.506 19.542 -38.872 1.00 82.69 436 ALA A C 1
ATOM 3285 O O . ALA A 1 436 ? 3.224 20.691 -38.541 1.00 82.69 436 ALA A O 1
ATOM 3286 N N . ASP A 1 437 ? 3.463 19.134 -40.146 1.00 88.38 437 ASP A N 1
ATOM 3287 C CA . ASP A 1 437 ? 3.073 19.999 -41.266 1.00 88.38 437 ASP A CA 1
ATOM 3288 C C . ASP A 1 437 ? 1.547 20.073 -41.451 1.00 88.38 437 ASP A C 1
ATOM 3290 O O . ASP A 1 437 ? 1.044 20.891 -42.230 1.00 88.38 437 ASP A O 1
ATOM 3294 N N . VAL A 1 438 ? 0.791 19.208 -40.764 1.00 93.81 438 VAL A N 1
ATOM 3295 C CA . VAL A 1 438 ? -0.667 19.148 -40.880 1.00 93.81 438 VAL A CA 1
ATOM 3296 C C . VAL A 1 438 ? -1.291 20.301 -40.100 1.00 93.81 438 VAL A C 1
ATOM 3298 O O . VAL A 1 438 ? -1.163 20.403 -38.882 1.00 93.81 438 VAL A O 1
ATOM 3301 N N . LYS A 1 439 ? -2.023 21.165 -40.805 1.00 94.88 439 LYS A N 1
ATOM 3302 C CA . LYS A 1 439 ? -2.765 22.293 -40.239 1.00 94.88 439 LYS A CA 1
ATOM 3303 C C . LYS A 1 439 ? -4.093 21.782 -39.664 1.00 94.88 439 LYS A C 1
ATOM 3305 O O . LYS A 1 439 ? -4.955 21.373 -40.449 1.00 94.88 439 LYS A O 1
ATOM 3310 N N . PRO A 1 440 ? -4.305 21.830 -38.334 1.00 92.06 440 PRO A N 1
ATOM 3311 C CA . PRO A 1 440 ? -5.464 21.194 -37.705 1.00 92.06 440 PRO A CA 1
ATOM 3312 C C . PRO A 1 440 ? -6.810 21.702 -38.228 1.00 92.06 440 PRO A C 1
ATOM 3314 O O . PRO A 1 440 ? -7.696 20.899 -38.505 1.00 92.06 440 PRO A O 1
ATOM 3317 N N . ASP A 1 441 ? -6.954 23.013 -38.430 1.00 94.00 441 ASP A N 1
ATOM 3318 C CA . ASP A 1 441 ? -8.221 23.605 -38.881 1.00 94.00 441 ASP A CA 1
ATOM 3319 C C . ASP A 1 441 ? -8.572 23.214 -40.323 1.00 94.00 441 ASP A C 1
ATOM 3321 O O . ASP A 1 441 ? -9.741 22.998 -40.641 1.00 94.00 441 ASP A O 1
ATOM 3325 N N . ILE A 1 442 ? -7.560 23.043 -41.179 1.00 97.06 442 ILE A N 1
ATOM 3326 C CA . ILE A 1 442 ? -7.748 22.593 -42.564 1.00 97.06 442 ILE A CA 1
ATOM 3327 C C . ILE A 1 442 ? -8.119 21.110 -42.595 1.00 97.06 442 ILE A C 1
ATOM 3329 O O . ILE A 1 442 ? -9.031 20.727 -43.320 1.00 97.06 442 ILE A O 1
ATOM 3333 N N . LEU A 1 443 ? -7.483 20.280 -41.758 1.00 97.50 443 LEU A N 1
ATOM 3334 C CA . LEU A 1 443 ? -7.851 18.867 -41.634 1.00 97.50 443 LEU A CA 1
ATOM 3335 C C . LEU A 1 443 ? -9.297 18.705 -41.150 1.00 97.50 443 LEU A C 1
ATOM 3337 O O . LEU A 1 443 ? -10.042 17.904 -41.708 1.00 97.50 443 LEU A O 1
ATOM 3341 N N . LYS A 1 444 ? -9.725 19.494 -40.158 1.00 96.44 444 LYS A N 1
ATOM 3342 C CA . LYS A 1 444 ? -11.120 19.494 -39.696 1.00 96.44 444 LYS A CA 1
ATOM 3343 C C . LYS A 1 444 ? -12.101 19.883 -40.803 1.00 96.44 444 LYS A C 1
ATOM 3345 O O . LYS A 1 444 ? -13.130 19.224 -40.940 1.00 96.44 444 LYS A O 1
ATOM 3350 N N . ALA A 1 445 ? -11.783 20.913 -41.588 1.00 96.00 445 ALA A N 1
ATOM 3351 C CA . ALA A 1 445 ? -12.611 21.339 -42.714 1.00 96.00 445 ALA A CA 1
ATOM 3352 C C . ALA A 1 445 ? -12.696 20.256 -43.805 1.00 96.00 445 ALA A C 1
ATOM 3354 O O . ALA A 1 445 ? -13.797 19.916 -44.229 1.00 96.00 445 ALA A O 1
ATOM 3355 N N . ALA A 1 446 ? -11.566 19.645 -44.172 1.00 97.75 446 ALA A N 1
ATOM 3356 C CA . ALA A 1 446 ? -11.505 18.583 -45.174 1.00 97.75 446 ALA A CA 1
ATOM 3357 C C . ALA A 1 446 ? -12.314 17.335 -44.771 1.00 97.75 446 ALA A C 1
ATOM 3359 O O . ALA A 1 446 ? -13.024 16.763 -45.595 1.00 97.75 446 ALA A O 1
ATOM 3360 N N . VAL A 1 447 ? -12.261 16.939 -43.491 1.00 97.38 447 VAL A N 1
ATOM 3361 C CA . VAL A 1 447 ? -13.078 15.839 -42.939 1.00 97.38 447 VAL A CA 1
ATOM 3362 C C . VAL A 1 447 ? -14.568 16.168 -42.970 1.00 97.38 447 VAL A C 1
ATOM 3364 O O . VAL A 1 447 ? -15.387 15.316 -43.321 1.00 97.38 447 VAL A O 1
ATOM 3367 N N . LEU A 1 448 ? -14.925 17.399 -42.603 1.00 96.81 448 LEU A N 1
ATOM 3368 C CA . LEU A 1 448 ? -16.310 17.856 -42.609 1.00 96.81 448 LEU A CA 1
ATOM 3369 C C . LEU A 1 448 ? -16.891 17.864 -44.029 1.00 96.81 448 LEU A C 1
ATOM 3371 O O . LEU A 1 448 ? -17.999 17.373 -44.239 1.00 96.81 448 LEU A O 1
ATOM 3375 N N . GLU A 1 449 ? -16.129 18.382 -44.992 1.00 96.25 449 GLU A N 1
ATOM 3376 C CA . GLU A 1 449 ? -16.489 18.414 -46.409 1.00 96.25 449 GLU A CA 1
ATOM 3377 C C . GLU A 1 449 ? -16.636 17.000 -46.978 1.00 96.25 449 GLU A C 1
ATOM 3379 O O . GLU A 1 449 ? -17.700 16.672 -47.495 1.00 96.25 449 GLU A O 1
ATOM 3384 N N . ALA A 1 450 ? -15.653 16.119 -46.758 1.00 96.19 450 ALA A N 1
ATOM 3385 C CA . ALA A 1 450 ? -15.694 14.736 -47.240 1.00 96.19 450 ALA A CA 1
ATOM 3386 C C . ALA A 1 450 ? -16.915 13.956 -46.716 1.00 96.19 450 ALA A C 1
ATOM 3388 O O . ALA A 1 450 ? -17.525 13.165 -47.437 1.00 96.19 450 ALA A O 1
ATOM 3389 N N . SER A 1 451 ? -17.298 14.181 -45.454 1.00 95.94 451 SER A N 1
ATOM 3390 C CA . SER A 1 451 ? -18.496 13.572 -44.868 1.00 95.94 451 SER A CA 1
ATOM 3391 C C . SER A 1 451 ? -19.784 14.141 -45.475 1.00 95.94 451 SER A C 1
ATOM 3393 O O . SER A 1 451 ? -20.670 13.385 -45.882 1.00 95.94 451 SER A O 1
ATOM 3395 N N . ASN A 1 452 ? -19.878 15.470 -45.599 1.00 95.38 452 ASN A N 1
ATOM 3396 C CA . ASN A 1 452 ? -21.048 16.133 -46.176 1.00 95.38 452 ASN A CA 1
ATOM 3397 C C . ASN A 1 452 ? -21.259 15.766 -47.650 1.00 95.38 452 ASN A C 1
ATOM 3399 O O . ASN A 1 452 ? -22.395 15.508 -48.042 1.00 95.38 452 ASN A O 1
ATOM 3403 N N . GLU A 1 453 ? -20.193 15.682 -48.447 1.00 93.38 453 GLU A N 1
ATOM 3404 C CA . GLU A 1 453 ? -20.255 15.243 -49.844 1.00 93.38 453 GLU A CA 1
ATOM 3405 C C . GLU A 1 453 ? -20.742 13.799 -49.963 1.00 93.38 453 GLU A C 1
ATOM 3407 O O . GLU A 1 453 ? -21.627 13.503 -50.767 1.00 93.38 453 GLU A O 1
ATOM 3412 N N . ARG A 1 454 ? -20.211 12.898 -49.126 1.00 95.00 454 ARG A N 1
ATOM 3413 C CA . ARG A 1 454 ? -20.561 11.474 -49.168 1.00 95.00 454 ARG A CA 1
ATOM 3414 C C . ARG A 1 454 ? -22.018 11.206 -48.797 1.00 95.00 454 ARG A C 1
ATOM 3416 O O . ARG A 1 454 ? -22.631 10.306 -49.369 1.00 95.00 454 ARG A O 1
ATOM 3423 N N . TYR A 1 455 ? -22.564 11.949 -47.836 1.00 94.19 455 TYR A N 1
ATOM 3424 C CA . TYR A 1 455 ? -23.890 11.676 -47.271 1.00 94.19 455 TYR A CA 1
ATOM 3425 C C . TYR A 1 455 ? -24.955 12.728 -47.603 1.00 94.19 455 TYR A C 1
ATOM 3427 O O . TYR A 1 455 ? -26.103 12.577 -47.187 1.00 94.19 455 TYR A O 1
ATOM 3435 N N . GLY A 1 456 ? -24.610 13.789 -48.339 1.00 89.25 456 GLY A N 1
ATOM 3436 C CA . GLY A 1 456 ? -25.525 14.892 -48.644 1.00 89.25 456 GLY A CA 1
ATOM 3437 C C . GLY A 1 456 ? -25.989 15.661 -47.400 1.00 89.25 456 GLY A C 1
ATOM 3438 O O . GLY A 1 456 ? -27.107 16.178 -47.374 1.00 89.25 456 GLY A O 1
ATOM 3439 N N . THR A 1 457 ? -25.171 15.692 -46.345 1.00 87.62 457 THR A N 1
ATOM 3440 C CA . THR A 1 457 ? -25.495 16.342 -45.066 1.00 87.62 457 THR A CA 1
ATOM 3441 C C . THR A 1 457 ? -25.017 17.796 -45.014 1.00 87.62 457 THR A C 1
ATOM 3443 O O . THR A 1 457 ? -24.276 18.260 -45.875 1.00 87.62 457 THR A O 1
ATOM 3446 N N . GLN A 1 458 ? -25.452 18.535 -43.988 1.00 88.62 458 GLN A N 1
ATOM 3447 C CA . GLN A 1 458 ? -25.031 19.919 -43.722 1.00 88.62 458 GLN A CA 1
ATOM 3448 C C . GLN A 1 458 ? -24.468 20.060 -42.303 1.00 88.62 458 GLN A C 1
ATOM 3450 O O . GLN A 1 458 ? -24.837 20.969 -41.559 1.00 88.62 458 GLN A O 1
ATOM 3455 N N . ALA A 1 459 ? -23.608 19.126 -41.889 1.00 91.06 459 ALA A N 1
ATOM 3456 C CA . ALA A 1 459 ? -22.897 19.276 -40.626 1.00 91.06 459 ALA A CA 1
ATOM 3457 C C . ALA A 1 459 ? -22.014 20.530 -40.700 1.00 91.06 459 ALA A C 1
ATOM 3459 O O . ALA A 1 459 ? -21.318 20.746 -41.693 1.00 91.06 459 ALA A O 1
ATOM 3460 N N . THR A 1 460 ? -22.045 21.357 -39.655 1.00 92.12 460 THR A N 1
ATOM 3461 C CA . THR A 1 460 ? -21.308 22.635 -39.608 1.00 92.12 460 THR A CA 1
ATOM 3462 C C . THR A 1 460 ? -20.047 22.567 -38.747 1.00 92.12 460 THR A C 1
ATOM 3464 O O . THR A 1 460 ? -19.321 23.551 -38.650 1.00 92.12 460 THR A O 1
ATOM 3467 N N . ALA A 1 461 ? -19.801 21.431 -38.087 1.00 91.44 461 ALA A N 1
ATOM 3468 C CA . ALA A 1 461 ? -18.637 21.197 -37.239 1.00 91.44 461 ALA A CA 1
ATOM 3469 C C . ALA A 1 461 ? -18.280 19.704 -37.209 1.00 91.44 461 ALA A C 1
ATOM 3471 O O . ALA A 1 461 ? -19.172 18.855 -37.135 1.00 91.44 461 ALA A O 1
ATOM 3472 N N . VAL A 1 462 ? -16.981 19.382 -37.223 1.00 90.44 462 VAL A N 1
ATOM 3473 C CA . VAL A 1 462 ? -16.486 17.991 -37.244 1.00 90.44 462 VAL A CA 1
ATOM 3474 C C . VAL A 1 462 ? -16.894 17.220 -35.987 1.00 90.44 462 VAL A C 1
ATOM 3476 O O . VAL A 1 462 ? -17.146 16.021 -36.039 1.00 90.44 462 VAL A O 1
ATOM 3479 N N . GLU A 1 463 ? -17.069 17.914 -34.863 1.00 92.94 463 GLU A N 1
ATOM 3480 C CA . GLU A 1 463 ? -17.485 17.328 -33.592 1.00 92.94 463 GLU A CA 1
ATOM 3481 C C . GLU A 1 463 ? -18.880 16.686 -33.670 1.00 92.94 463 GLU A C 1
ATOM 3483 O O . GLU A 1 463 ? -19.169 15.740 -32.938 1.00 92.94 463 GLU A O 1
ATOM 3488 N N . GLN A 1 464 ? -19.733 17.144 -34.595 1.00 91.44 464 GLN A N 1
ATOM 3489 C CA . GLN A 1 464 ? -21.053 16.554 -34.840 1.00 91.44 464 GLN A CA 1
ATOM 3490 C C . GLN A 1 464 ? -20.959 15.158 -35.476 1.00 91.44 464 GLN A C 1
ATOM 3492 O O . GLN A 1 464 ? -21.923 14.387 -35.391 1.00 91.44 464 GLN A O 1
ATOM 3497 N N . LEU A 1 465 ? -19.810 14.827 -36.074 1.00 91.31 465 LEU A N 1
ATOM 3498 C CA . LEU A 1 465 ? -19.557 13.575 -36.778 1.00 91.31 465 LEU A CA 1
ATOM 3499 C C . LEU A 1 465 ? -19.015 12.464 -35.869 1.00 91.31 465 LEU A C 1
ATOM 3501 O O . LEU A 1 465 ? -19.007 11.318 -36.302 1.00 91.31 465 LEU A O 1
ATOM 3505 N N . PHE A 1 466 ? -18.586 12.751 -34.635 1.00 90.56 466 PHE A N 1
ATOM 3506 C CA . PHE A 1 466 ? -17.973 11.745 -33.753 1.00 90.56 466 PHE A CA 1
ATOM 3507 C C . PHE A 1 466 ? -18.982 10.941 -32.936 1.00 90.56 466 PHE A C 1
ATOM 3509 O O . PHE A 1 466 ? -20.005 11.469 -32.504 1.00 90.56 466 PHE A O 1
ATOM 3516 N N . THR A 1 467 ? -18.675 9.676 -32.660 1.00 79.00 467 THR A N 1
ATOM 3517 C CA . THR A 1 467 ? -19.428 8.868 -31.694 1.00 79.00 467 THR A CA 1
ATOM 3518 C C . THR A 1 467 ? -19.439 9.543 -30.316 1.00 79.00 467 THR A C 1
ATOM 3520 O O . THR A 1 467 ? -18.497 10.265 -29.959 1.00 79.00 467 THR A O 1
ATOM 3523 N N . ALA A 1 468 ? -20.555 9.367 -29.600 1.00 65.31 468 ALA A N 1
ATOM 3524 C CA . ALA A 1 468 ? -20.795 9.976 -28.291 1.00 65.31 468 ALA A CA 1
ATOM 3525 C C . ALA A 1 468 ? -19.764 9.533 -27.250 1.00 65.31 468 ALA A C 1
ATOM 3527 O O . ALA A 1 468 ? -19.353 8.352 -27.313 1.00 65.31 468 ALA A O 1
#

pLDDT: mean 91.07, std 11.38, range [30.38, 98.88]

Foldseek 3Di:
DELADAADDFLEDEDVQLQVLLVVLLVVQCVVFVPQDPVHDKKKKKWFPDDDDDPHHTYIYIDQQQAKAQFALLLLVLLLLLLLSNLLSLQVQQQVAQDPVVSVVVCCVPYLVNLLPLDVLQVPDPQDDSLQQAAPDVQFWDWDDDPRTIHTDGDPLLVVLSLCCFQAVDLVSQLVSCSNHHQSSSVSNLLSHCQRPPRPDFGSAAFASSVNPGPARWDQGDQAGTDRGMHRNSSSLSVVSCLVVCNRSHNVSSVVSLVSQQSSDPRGPDHDLLACVVVVLEDDAQKHWRGKGKGWDAGPVRFIWIWMWTWIAGNLARTIMTMTMTGFGPDSRRRSNSVNSSNRSSCCSSDVDVVLDPPPQFLVVLQVLCVVQQEHADDDSVVLRVQCNCLPPALLVLLSSLVSVVVFHFPHHFHSVQLRVQLCPPPPQDRDSHVVSDDVVSSFVSRQVRVCVVPVDDDPGSVVGTDD

Radius of gyration: 28.1 Å; chains: 1; bounding box: 55×47×84 Å